Protein AF-A0A9D1VTA1-F1 (afdb_monomer_lite)

Organism: NCBI:txid2838509

Secondary structure (DSSP, 8-state):
-HHHHHHHHHTT-SS-------SEETTEEPPPPHHHHHHHHH-B-TTSSBPP---HHHHHTHHHH-HHHHHHHHHHHHTSHHHHHHHHHHHHHHHHTTSS-SGGGHHHHHHHHHTT--HHHHHS------SB-TTHHHHHHTT--EE-HHHHHHHHH-HHHHIIIIIS-----------HHHHHHHHHHHHHHHHTTGGG--SHHHHHHHHHHHHHHHHTSTTTGGGGSSHHHHHHHHHHHHHHHHHHHHHHHHHHTSS-EEEEEEEEESSTT-SBPPEEEE-SSSEEEE-EEEEEEEEETTEEEEEEEESS-----HHHHHTTSS-HHHHHHHHHHTTSEEEEEEEEE-S----TT-SS-TT-BEEEE-S-HHHHHHH-TTPPTTPBPSSBS-BSS---TT---HHHHHHHHHHHHHHHHHHHHHHHTTB----PBTTTTTT-TTHHHH---GGG-PBPPPP--HHHHHHHHHHHHT--

Radius of gyration: 27.79 Å; chains: 1; bounding box: 62×68×80 Å

Structure (mmCIF, N/CA/C/O backbone):
data_AF-A0A9D1VTA1-F1
#
_entry.id   AF-A0A9D1VTA1-F1
#
loop_
_atom_site.group_PDB
_atom_site.id
_atom_site.type_symbol
_atom_site.label_atom_id
_atom_site.label_alt_id
_atom_site.label_comp_id
_atom_site.label_asym_id
_atom_site.label_entity_id
_atom_site.label_seq_id
_atom_site.pdbx_PDB_ins_code
_atom_site.Cartn_x
_atom_site.Cartn_y
_atom_site.Cartn_z
_atom_site.occupancy
_atom_site.B_iso_or_equiv
_atom_site.auth_seq_id
_atom_site.auth_comp_id
_atom_site.auth_asym_id
_atom_site.auth_atom_id
_atom_site.pdbx_PDB_model_num
ATOM 1 N N . ARG A 1 1 ? 12.715 4.331 -49.312 1.00 48.12 1 ARG A N 1
ATOM 2 C CA . ARG A 1 1 ? 12.210 5.713 -49.513 1.00 48.12 1 ARG A CA 1
ATOM 3 C C . ARG A 1 1 ? 12.602 6.682 -48.393 1.00 48.12 1 ARG A C 1
ATOM 5 O O . ARG A 1 1 ? 13.567 7.393 -48.596 1.00 48.12 1 ARG A O 1
ATOM 12 N N . ALA A 1 2 ? 11.968 6.719 -47.209 1.00 47.22 2 ALA A N 1
ATOM 13 C CA . ALA A 1 2 ? 12.341 7.707 -46.169 1.00 47.22 2 ALA A CA 1
ATOM 14 C C . ALA A 1 2 ? 13.809 7.592 -45.694 1.00 47.22 2 ALA A C 1
ATOM 16 O O . ALA A 1 2 ? 14.496 8.600 -45.571 1.00 47.22 2 ALA A O 1
ATOM 17 N N . ARG A 1 3 ? 14.312 6.361 -45.508 1.00 50.41 3 ARG A N 1
ATOM 18 C CA . ARG A 1 3 ? 15.723 6.105 -45.156 1.00 50.41 3 ARG A CA 1
ATOM 19 C C . ARG A 1 3 ? 16.707 6.530 -46.261 1.00 50.41 3 ARG A C 1
ATOM 21 O O . ARG A 1 3 ? 17.751 7.082 -45.947 1.00 50.41 3 ARG A O 1
ATOM 28 N N . GLU A 1 4 ? 16.358 6.332 -47.534 1.00 56.09 4 GLU A N 1
ATOM 29 C CA . GLU A 1 4 ? 17.178 6.768 -48.684 1.00 56.09 4 GLU A CA 1
ATOM 30 C C . GLU A 1 4 ? 17.206 8.289 -48.825 1.00 56.09 4 GLU A C 1
ATOM 32 O O . GLU A 1 4 ? 18.274 8.854 -49.016 1.00 56.09 4 GLU A O 1
ATOM 37 N N . ASN A 1 5 ? 16.061 8.963 -48.673 1.00 59.50 5 ASN A N 1
ATOM 38 C CA . ASN A 1 5 ? 15.994 10.427 -48.723 1.00 59.50 5 ASN A CA 1
ATOM 39 C C . ASN A 1 5 ? 16.836 11.065 -47.613 1.00 59.50 5 ASN A C 1
ATOM 41 O O . ASN A 1 5 ? 17.515 12.058 -47.849 1.00 59.50 5 ASN A O 1
ATOM 45 N N . VAL A 1 6 ? 16.813 10.476 -46.412 1.00 66.94 6 VAL A N 1
ATOM 46 C CA . VAL A 1 6 ? 17.681 10.905 -45.312 1.00 66.94 6 VAL A CA 1
ATOM 47 C C . VAL A 1 6 ? 19.144 10.630 -45.648 1.00 66.94 6 VAL A C 1
ATOM 49 O O . VAL A 1 6 ? 19.949 11.540 -45.520 1.00 66.94 6 VAL A O 1
ATOM 52 N N . GLY A 1 7 ? 19.492 9.441 -46.150 1.00 65.88 7 GLY A N 1
ATOM 53 C CA . GLY A 1 7 ? 20.857 9.138 -46.595 1.00 65.88 7 GLY A CA 1
ATOM 54 C C . GLY A 1 7 ? 21.390 10.141 -47.625 1.00 65.88 7 GLY A C 1
ATOM 55 O O . GLY A 1 7 ? 22.484 10.666 -47.456 1.00 65.88 7 GLY A O 1
ATOM 56 N N . LEU A 1 8 ? 20.585 10.486 -48.634 1.00 69.62 8 LEU A N 1
ATOM 57 C CA . LEU A 1 8 ? 20.933 11.496 -49.638 1.00 69.62 8 LEU A CA 1
ATOM 58 C C . LEU A 1 8 ? 21.119 12.888 -49.021 1.00 69.62 8 LEU A C 1
ATOM 60 O O . LEU A 1 8 ? 22.111 13.545 -49.320 1.00 69.62 8 LEU A O 1
ATOM 64 N N . ALA A 1 9 ? 20.222 13.307 -48.122 1.00 70.56 9 ALA A N 1
ATOM 65 C CA . ALA A 1 9 ? 20.326 14.592 -47.429 1.00 70.56 9 ALA A CA 1
ATOM 66 C C . ALA A 1 9 ? 21.578 14.687 -46.534 1.00 70.56 9 ALA A C 1
ATOM 68 O O . ALA A 1 9 ? 22.198 15.746 -46.439 1.00 70.56 9 ALA A O 1
ATOM 69 N N . LEU A 1 10 ? 21.977 13.579 -45.900 1.00 73.50 10 LEU A N 1
ATOM 70 C CA . LEU A 1 10 ? 23.199 13.496 -45.091 1.00 73.50 10 LEU A CA 1
ATOM 71 C C . LEU A 1 10 ? 24.473 13.552 -45.936 1.00 73.50 10 LEU A C 1
ATOM 73 O O . LEU A 1 10 ? 25.507 13.978 -45.438 1.00 73.50 10 LEU A O 1
ATOM 77 N N . CYS A 1 11 ? 24.411 13.142 -47.200 1.00 77.00 11 CYS A N 1
ATOM 78 C CA . CYS A 1 11 ? 25.542 13.226 -48.120 1.00 77.00 11 CYS A CA 1
ATOM 79 C C . CYS A 1 11 ? 25.611 14.562 -48.878 1.00 77.00 11 CYS A C 1
ATOM 81 O O . CYS A 1 11 ? 26.572 14.776 -49.613 1.00 77.00 11 CYS A O 1
ATOM 83 N N . SER A 1 12 ? 24.615 15.445 -48.734 1.00 78.75 12 SER A N 1
ATOM 84 C CA . SER A 1 12 ? 24.477 16.650 -49.564 1.00 78.75 12 SER A CA 1
ATOM 85 C C . SER A 1 12 ? 24.535 17.982 -48.809 1.00 78.75 12 SER A C 1
ATOM 87 O O . SER A 1 12 ? 24.473 19.029 -49.451 1.00 78.75 12 SER A O 1
ATOM 89 N N . PHE A 1 13 ? 24.596 17.993 -47.474 1.00 80.81 13 PHE A N 1
ATOM 90 C CA . PHE A 1 13 ? 24.695 19.250 -46.722 1.00 80.81 13 PHE A CA 1
ATOM 91 C C . PHE A 1 13 ? 26.126 19.815 -46.785 1.00 80.81 13 PHE A C 1
ATOM 93 O O . PHE A 1 13 ? 27.094 19.077 -46.633 1.00 80.81 13 PHE A O 1
ATOM 100 N N . SER A 1 14 ? 26.266 21.127 -47.001 1.00 77.50 14 SER A N 1
ATOM 101 C CA . SER A 1 14 ? 27.569 21.800 -47.155 1.00 77.50 14 SER A CA 1
ATOM 102 C C . SER A 1 14 ? 27.961 22.679 -45.963 1.00 77.50 14 SER A C 1
ATOM 104 O O . SER A 1 14 ? 29.141 22.773 -45.642 1.00 77.50 14 SER A O 1
ATOM 106 N N . GLU A 1 15 ? 26.990 23.307 -45.291 1.00 81.81 15 GLU A N 1
ATOM 107 C CA . GLU A 1 15 ? 27.257 24.260 -44.200 1.00 81.81 15 GLU A CA 1
ATOM 108 C C . GLU A 1 15 ? 26.695 23.816 -42.846 1.00 81.81 15 GLU A C 1
ATOM 110 O O . GLU A 1 15 ? 27.399 23.848 -41.836 1.00 81.81 15 GLU A O 1
ATOM 115 N N . ARG A 1 16 ? 25.411 23.434 -42.788 1.00 80.94 16 ARG A N 1
ATOM 116 C CA . ARG A 1 16 ? 24.721 23.068 -41.541 1.00 80.94 16 ARG A CA 1
ATOM 117 C C . ARG A 1 16 ? 23.681 21.980 -41.781 1.00 80.94 16 ARG A C 1
ATOM 119 O O . ARG A 1 16 ? 22.951 22.028 -42.767 1.00 80.94 16 ARG A O 1
ATOM 126 N N . LEU A 1 17 ? 23.570 21.052 -40.832 1.00 77.31 17 LEU A N 1
ATOM 127 C CA . LEU A 1 17 ? 22.531 20.024 -40.789 1.00 77.31 17 LEU A CA 1
ATOM 128 C C . LEU A 1 17 ? 21.628 20.258 -39.573 1.00 77.31 17 LEU A C 1
ATOM 130 O O . LEU A 1 17 ? 22.100 20.260 -38.436 1.00 77.31 17 LEU A O 1
ATOM 134 N N . TYR A 1 18 ? 20.326 20.416 -39.810 1.00 80.94 18 TYR A N 1
ATOM 135 C CA . TYR A 1 18 ? 19.316 20.518 -38.759 1.00 80.94 18 TYR A CA 1
ATOM 136 C C . TYR A 1 18 ? 18.417 19.286 -38.794 1.00 80.94 18 TYR A C 1
ATOM 138 O O . TYR A 1 18 ? 17.801 18.987 -39.814 1.00 80.94 18 TYR A O 1
ATOM 146 N N . LEU A 1 19 ? 18.328 18.584 -37.666 1.00 76.94 19 LEU A N 1
ATOM 147 C CA . LEU A 1 19 ? 17.420 17.456 -37.485 1.00 76.94 19 LEU A CA 1
ATOM 148 C C . LEU A 1 19 ? 16.309 17.890 -36.538 1.00 76.94 19 LEU A C 1
ATOM 150 O O . LEU A 1 19 ? 16.564 18.184 -35.370 1.00 76.94 19 LEU A O 1
ATOM 154 N N . SER A 1 20 ? 15.081 17.921 -37.037 1.00 79.69 20 SER A N 1
ATOM 155 C CA . SER A 1 20 ? 13.898 18.204 -36.235 1.00 79.69 20 SER A CA 1
ATOM 156 C C . SER A 1 20 ? 12.878 17.087 -36.392 1.00 79.69 20 SER A C 1
ATOM 158 O O . SER A 1 20 ? 12.821 16.386 -37.402 1.00 79.69 20 SER A O 1
ATOM 160 N N . TYR A 1 21 ? 12.078 16.901 -35.352 1.00 75.44 21 TYR A N 1
ATOM 161 C CA . TYR A 1 21 ? 10.896 16.059 -35.382 1.00 75.44 21 TYR A CA 1
ATOM 162 C C . TYR A 1 21 ? 9.823 16.745 -34.533 1.00 75.44 21 TYR A C 1
ATOM 164 O O . TYR A 1 21 ? 10.167 17.409 -33.547 1.00 75.44 21 TYR A O 1
ATOM 172 N N . PRO A 1 22 ? 8.539 16.648 -34.912 1.00 71.06 22 PRO A N 1
ATOM 173 C CA . PRO A 1 22 ? 7.471 17.193 -34.090 1.00 71.06 22 PRO A CA 1
ATOM 174 C C . PRO A 1 22 ? 7.481 16.484 -32.735 1.00 71.06 22 PRO A C 1
ATOM 176 O O . PRO A 1 22 ? 7.663 15.273 -32.678 1.00 71.06 22 PRO A O 1
ATOM 179 N N . GLN A 1 23 ? 7.290 17.226 -31.645 1.00 66.94 23 GLN A N 1
ATOM 180 C CA . GLN A 1 23 ? 7.028 16.613 -30.338 1.00 66.94 23 GLN A CA 1
ATOM 181 C C . GLN A 1 23 ? 5.567 16.177 -30.218 1.00 66.94 23 GLN A C 1
ATOM 183 O O . GLN A 1 23 ? 5.284 15.218 -29.511 1.00 66.94 23 GLN A O 1
ATOM 188 N N . ALA A 1 24 ? 4.661 16.836 -30.948 1.00 62.31 24 ALA A N 1
ATOM 189 C CA . ALA A 1 24 ? 3.264 16.453 -31.057 1.00 62.31 24 ALA A CA 1
ATOM 190 C C . ALA A 1 24 ? 2.683 16.779 -32.443 1.00 62.31 24 ALA A C 1
ATOM 192 O O . ALA A 1 24 ? 3.124 17.731 -33.088 1.00 62.31 24 ALA A O 1
ATOM 193 N N . ALA A 1 25 ? 1.691 16.006 -32.881 1.00 68.38 25 ALA A N 1
ATOM 194 C CA . ALA A 1 25 ? 0.882 16.248 -34.072 1.00 68.38 25 ALA A CA 1
ATOM 195 C C . ALA A 1 25 ? -0.587 15.936 -33.748 1.00 68.38 25 ALA A C 1
ATOM 197 O O . ALA A 1 25 ? -0.886 14.883 -33.192 1.00 68.38 25 ALA A O 1
ATOM 198 N N . GLY A 1 26 ? -1.506 16.868 -34.027 1.00 62.12 26 GLY A N 1
ATOM 199 C CA . GLY A 1 26 ? -2.933 16.686 -33.715 1.00 62.12 26 GLY A CA 1
ATOM 200 C C . GLY A 1 26 ? -3.243 16.508 -32.219 1.00 62.12 26 GLY A C 1
ATOM 201 O O . GLY A 1 26 ? -4.248 15.901 -31.867 1.00 62.12 26 GLY A O 1
ATOM 202 N N . GLY A 1 27 ? -2.371 16.996 -31.328 1.00 55.03 27 GLY A N 1
ATOM 203 C CA . GLY A 1 27 ? -2.493 16.814 -29.873 1.00 55.03 27 GLY A CA 1
ATOM 204 C C . GLY A 1 27 ? -1.941 15.486 -29.331 1.00 55.03 27 GLY A C 1
ATOM 205 O O . GLY A 1 27 ? -1.927 15.283 -28.110 1.00 55.03 27 GLY A O 1
ATOM 206 N N . GLU A 1 28 ? -1.442 14.597 -30.190 1.00 48.19 28 GLU A N 1
ATOM 207 C CA . GLU A 1 28 ? -0.749 13.360 -29.808 1.00 48.19 28 GLU A CA 1
ATOM 208 C C . GLU A 1 28 ? 0.762 13.559 -29.829 1.00 48.19 28 GLU A C 1
ATOM 210 O O . GLU A 1 28 ? 1.271 14.268 -30.690 1.00 48.19 28 GLU A O 1
ATOM 215 N N . GLU A 1 29 ? 1.492 12.955 -28.889 1.00 58.47 29 GLU A N 1
ATOM 216 C CA . GLU A 1 29 ? 2.954 13.025 -28.905 1.00 58.47 29 GLU A CA 1
ATOM 217 C C . GLU A 1 29 ? 3.543 12.123 -29.988 1.00 58.47 29 GLU A C 1
ATOM 219 O O . GLU A 1 29 ? 3.135 10.976 -30.168 1.00 58.47 29 GLU A O 1
ATOM 224 N N . CYS A 1 30 ? 4.548 12.630 -30.691 1.00 63.25 30 CYS A N 1
ATOM 225 C CA . CYS A 1 30 ? 5.199 11.903 -31.768 1.00 63.25 30 CYS A CA 1
ATOM 226 C C . CYS A 1 30 ? 6.454 11.194 -31.251 1.00 63.25 30 CYS A C 1
ATOM 228 O O . CYS A 1 30 ? 7.322 11.799 -30.617 1.00 63.25 30 CYS A O 1
ATOM 230 N N . LYS A 1 31 ? 6.602 9.907 -31.585 1.00 57.81 31 LYS A N 1
ATOM 231 C CA . LYS A 1 31 ? 7.840 9.171 -31.303 1.00 57.81 31 LYS A CA 1
ATOM 232 C C . LYS A 1 31 ? 8.982 9.700 -32.169 1.00 57.81 31 LYS A C 1
ATOM 234 O O . LYS A 1 31 ? 8.833 9.894 -33.377 1.00 57.81 31 LYS A O 1
ATOM 239 N N . ARG A 1 32 ? 10.153 9.876 -31.550 1.00 71.25 32 ARG A N 1
ATOM 240 C CA . ARG A 1 32 ? 11.391 10.172 -32.274 1.00 71.25 32 ARG A CA 1
ATOM 241 C C . ARG A 1 32 ? 11.725 8.992 -33.185 1.00 71.25 32 ARG A C 1
ATOM 243 O O . ARG A 1 32 ? 11.806 7.858 -32.725 1.00 71.25 32 ARG A O 1
ATOM 250 N N . SER A 1 33 ? 11.931 9.272 -34.467 1.00 73.19 33 SER A N 1
ATOM 251 C CA . SER A 1 33 ? 12.371 8.261 -35.430 1.00 73.19 33 SER A CA 1
ATOM 252 C C . SER A 1 33 ? 13.773 7.754 -35.085 1.00 73.19 33 SER A C 1
ATOM 254 O O . SER A 1 33 ? 14.658 8.558 -34.787 1.00 73.19 33 SER A O 1
ATOM 256 N N . GLU A 1 34 ? 14.000 6.445 -35.220 1.00 71.44 34 GLU A N 1
ATOM 257 C CA . GLU A 1 34 ? 15.322 5.802 -35.096 1.00 71.44 34 GLU A CA 1
ATOM 258 C C . GLU A 1 34 ? 16.376 6.435 -36.017 1.00 71.44 34 GLU A C 1
ATOM 260 O O . GLU A 1 34 ? 17.572 6.398 -35.735 1.00 71.44 34 GLU A O 1
ATOM 265 N N . LEU A 1 35 ? 15.934 7.074 -37.107 1.00 71.69 35 LEU A N 1
ATOM 266 C CA . LEU A 1 35 ? 16.798 7.829 -38.012 1.00 71.69 35 LEU A CA 1
ATOM 267 C C . LEU A 1 35 ? 17.560 8.947 -37.297 1.00 71.69 35 LEU A C 1
ATOM 269 O O . LEU A 1 35 ? 18.716 9.190 -37.622 1.00 71.69 35 LEU A O 1
ATOM 273 N N . VAL A 1 36 ? 16.951 9.608 -36.310 1.00 75.69 36 VAL A N 1
ATOM 274 C CA . VAL A 1 36 ? 17.627 10.670 -35.551 1.00 75.69 36 VAL A CA 1
ATOM 275 C C . VAL A 1 36 ? 18.786 10.092 -34.743 1.00 75.69 36 VAL A C 1
ATOM 277 O O . VAL A 1 36 ? 19.850 10.701 -34.676 1.00 75.69 36 VAL A O 1
ATOM 280 N N . ASP A 1 37 ? 18.606 8.907 -34.164 1.00 75.31 37 ASP A N 1
ATOM 281 C CA . ASP A 1 37 ? 19.639 8.254 -33.361 1.00 75.31 37 ASP A CA 1
ATOM 282 C C . ASP A 1 37 ? 20.776 7.713 -34.234 1.00 75.31 37 ASP A C 1
ATOM 284 O O . ASP A 1 37 ? 21.943 7.899 -33.891 1.00 75.31 37 ASP A O 1
ATOM 288 N N . ALA A 1 38 ? 20.454 7.164 -35.410 1.00 74.75 38 ALA A N 1
ATOM 289 C CA . ALA A 1 38 ? 21.452 6.762 -36.398 1.00 74.75 38 ALA A CA 1
ATOM 290 C C . ALA A 1 38 ? 22.326 7.948 -36.843 1.00 74.75 38 ALA A C 1
ATOM 292 O O . ALA A 1 38 ? 23.550 7.850 -36.833 1.00 74.75 38 ALA A O 1
ATOM 293 N N . VAL A 1 39 ? 21.723 9.101 -37.156 1.00 76.88 39 VAL A N 1
ATOM 294 C CA . VAL A 1 39 ? 22.489 10.294 -37.555 1.00 76.88 39 VAL A CA 1
ATOM 295 C C . VAL A 1 39 ? 23.338 10.829 -36.405 1.00 76.88 39 VAL A C 1
ATOM 297 O O . VAL A 1 39 ? 24.494 11.186 -36.611 1.00 76.88 39 VAL A O 1
ATOM 300 N N . ARG A 1 40 ? 22.814 10.848 -35.175 1.00 77.69 40 ARG A N 1
ATOM 301 C CA . ARG A 1 40 ? 23.583 11.287 -33.998 1.00 77.69 40 ARG A CA 1
ATOM 302 C C . ARG A 1 40 ? 24.793 10.404 -33.703 1.00 77.69 40 ARG A C 1
ATOM 304 O O . ARG A 1 40 ? 25.743 10.904 -33.116 1.00 77.69 40 ARG A O 1
ATOM 311 N N . ALA A 1 41 ? 24.763 9.131 -34.093 1.00 80.00 41 ALA A N 1
ATOM 312 C CA . ALA A 1 41 ? 25.914 8.241 -33.980 1.00 80.00 41 ALA A CA 1
ATOM 313 C C . ALA A 1 41 ? 26.980 8.508 -35.061 1.00 80.00 41 ALA A C 1
ATOM 315 O O . ALA A 1 41 ? 28.157 8.251 -34.829 1.00 80.00 41 ALA A O 1
ATOM 316 N N . CYS A 1 42 ? 26.586 9.037 -36.224 1.00 80.81 42 CYS A N 1
ATOM 317 C CA . CYS A 1 42 ? 27.495 9.316 -37.339 1.00 80.81 42 CYS A CA 1
ATOM 318 C C . CYS A 1 42 ? 28.274 10.633 -37.203 1.00 80.81 42 CYS A C 1
ATOM 320 O O . CYS A 1 42 ? 29.293 10.795 -37.870 1.00 80.81 42 CYS A O 1
ATOM 322 N N . PHE A 1 43 ? 27.809 11.577 -36.380 1.00 81.50 43 PHE A N 1
ATOM 323 C CA . PHE A 1 43 ? 28.397 12.915 -36.280 1.00 81.50 43 PHE A CA 1
ATOM 324 C C . PHE A 1 43 ? 28.684 13.308 -34.830 1.00 81.50 43 PHE A C 1
ATOM 326 O O . PHE A 1 43 ? 27.880 13.072 -33.929 1.00 81.50 43 PHE A O 1
ATOM 333 N N . THR A 1 44 ? 29.803 13.996 -34.619 1.00 82.19 44 THR A N 1
ATOM 334 C CA . THR A 1 44 ? 30.192 14.582 -33.330 1.00 82.19 44 THR A CA 1
ATOM 335 C C . THR A 1 44 ? 30.252 16.100 -33.421 1.00 82.19 44 THR A C 1
ATOM 337 O O . THR A 1 44 ? 30.459 16.672 -34.492 1.00 82.19 44 THR A O 1
ATOM 340 N N . ALA A 1 45 ? 30.080 16.775 -32.287 1.00 80.81 45 ALA A N 1
ATOM 341 C CA . ALA A 1 45 ? 30.308 18.209 -32.198 1.00 80.81 45 ALA A CA 1
ATOM 342 C C . ALA A 1 45 ? 31.793 18.538 -32.473 1.00 80.81 45 ALA A C 1
ATOM 344 O O . ALA A 1 45 ? 32.653 17.681 -32.256 1.00 80.81 45 ALA A O 1
ATOM 345 N N . PRO A 1 46 ? 32.131 19.783 -32.863 1.00 79.50 46 PRO A N 1
ATOM 346 C CA . PRO A 1 46 ? 33.523 20.207 -33.070 1.00 79.50 46 PRO A CA 1
ATOM 347 C C . PRO A 1 46 ? 34.436 20.000 -31.851 1.00 79.50 46 PRO A C 1
ATOM 349 O O . PRO A 1 46 ? 35.645 19.876 -31.994 1.00 79.50 46 PRO A O 1
ATOM 352 N N . SER A 1 47 ? 33.858 19.931 -30.649 1.00 84.06 47 SER A N 1
ATOM 353 C CA . SER A 1 47 ? 34.554 19.621 -29.396 1.00 84.06 47 SER A CA 1
ATOM 354 C C . SER A 1 47 ? 34.835 18.125 -29.176 1.00 84.06 47 SER A C 1
ATOM 356 O O . SER A 1 47 ? 35.327 17.757 -28.113 1.00 84.06 47 SER A O 1
ATOM 358 N N . GLY A 1 48 ? 34.475 17.250 -30.121 1.00 82.69 48 GLY A N 1
ATOM 359 C CA . GLY A 1 48 ? 34.568 15.789 -29.995 1.00 82.69 48 GLY A CA 1
ATOM 360 C C . GLY A 1 48 ? 33.446 15.144 -29.169 1.00 82.69 48 GLY A C 1
ATOM 361 O O . GLY A 1 48 ? 33.410 13.926 -29.024 1.00 82.69 48 GLY A O 1
ATOM 362 N N . GLY A 1 49 ? 32.518 15.941 -28.627 1.00 81.38 49 GLY A N 1
ATOM 363 C CA . GLY A 1 49 ? 31.374 15.462 -27.848 1.00 81.38 49 GLY A CA 1
ATOM 364 C C . GLY A 1 49 ? 30.150 15.090 -28.692 1.00 81.38 49 GLY A C 1
ATOM 365 O O . GLY A 1 49 ? 30.132 15.227 -29.916 1.00 81.38 49 GLY A O 1
ATOM 366 N N . ALA A 1 50 ? 29.080 14.657 -28.021 1.00 81.81 50 ALA A N 1
ATOM 367 C CA . ALA A 1 50 ? 27.791 14.402 -28.665 1.00 81.81 50 ALA A CA 1
ATOM 368 C C . ALA A 1 50 ? 27.193 15.683 -29.278 1.00 81.81 50 ALA A C 1
ATOM 370 O O . ALA A 1 50 ? 27.392 16.783 -28.757 1.00 81.81 50 ALA A O 1
ATOM 371 N N . LEU A 1 51 ? 26.411 15.537 -30.355 1.00 80.81 51 LEU A N 1
ATOM 372 C CA . LEU A 1 51 ? 25.699 16.667 -30.957 1.00 80.81 51 LEU A CA 1
ATOM 373 C C . LEU A 1 51 ? 24.781 17.366 -29.935 1.00 80.81 51 LEU A C 1
ATOM 375 O O . LEU A 1 51 ? 24.073 16.676 -29.185 1.00 80.81 51 LEU A O 1
ATOM 379 N N . PRO A 1 52 ? 24.739 18.712 -29.929 1.00 79.88 52 PRO A N 1
ATOM 380 C CA . PRO A 1 52 ? 23.866 19.465 -29.042 1.00 79.88 52 PRO A CA 1
ATOM 381 C C . PRO A 1 52 ? 22.398 19.160 -29.347 1.00 79.88 52 PRO A C 1
ATOM 383 O O . PRO A 1 52 ? 21.955 19.206 -30.494 1.00 79.88 52 PRO A O 1
ATOM 386 N N . VAL A 1 53 ? 21.633 18.865 -28.295 1.00 79.31 53 VAL A N 1
ATOM 387 C CA . VAL A 1 53 ? 20.190 18.629 -28.386 1.00 79.31 53 VAL A CA 1
ATOM 388 C C . VAL A 1 53 ? 19.456 19.846 -27.842 1.00 79.31 53 VAL A C 1
ATOM 390 O O . VAL A 1 53 ? 19.599 20.222 -26.675 1.00 79.31 53 VAL A O 1
ATOM 393 N N . PHE A 1 54 ? 18.636 20.451 -28.694 1.00 79.06 54 PHE A N 1
ATOM 394 C CA . PHE A 1 54 ? 17.762 21.553 -28.318 1.00 79.06 54 PHE A CA 1
ATOM 395 C C . PHE A 1 54 ? 16.378 20.993 -27.999 1.00 79.06 54 PHE A C 1
ATOM 397 O O . PHE A 1 54 ? 15.632 20.600 -28.890 1.00 79.06 54 PHE A O 1
ATOM 404 N N . GLY A 1 55 ? 16.069 20.901 -26.707 1.00 77.38 55 GLY A N 1
ATOM 405 C CA . GLY A 1 55 ? 14.757 20.491 -26.214 1.00 77.38 55 GLY A CA 1
ATOM 406 C C . GLY A 1 55 ? 14.033 21.646 -25.532 1.00 77.38 55 GLY A C 1
ATOM 407 O O . GLY A 1 55 ? 14.559 22.754 -25.437 1.00 77.38 55 GLY A O 1
ATOM 408 N N . ARG A 1 56 ? 12.852 21.364 -24.980 1.00 74.38 56 ARG A N 1
ATOM 409 C CA . ARG A 1 56 ? 12.040 22.326 -24.219 1.00 74.38 56 ARG A CA 1
ATOM 410 C C . ARG A 1 56 ? 12.856 23.121 -23.191 1.00 74.38 56 ARG A C 1
ATOM 412 O O . ARG A 1 56 ? 12.848 24.344 -23.228 1.00 74.38 56 ARG A O 1
ATOM 419 N N . ALA A 1 57 ? 13.640 22.436 -22.356 1.00 76.50 57 ALA A N 1
ATOM 420 C CA . ALA A 1 57 ? 14.495 23.079 -21.355 1.00 76.50 57 ALA A CA 1
ATOM 421 C C . ALA A 1 57 ? 15.561 24.007 -21.971 1.00 76.50 57 ALA A C 1
ATOM 423 O O . ALA A 1 57 ? 15.947 25.002 -21.363 1.00 76.50 57 ALA A O 1
ATOM 424 N N . SER A 1 58 ? 16.042 23.703 -23.181 1.00 81.56 58 SER A N 1
ATOM 425 C CA . SER A 1 58 ? 16.995 24.558 -23.895 1.00 81.56 58 SER A CA 1
ATOM 426 C C . SER A 1 58 ? 16.345 25.870 -24.331 1.00 81.56 58 SER A C 1
ATOM 428 O O . SER A 1 58 ? 16.971 26.915 -24.185 1.00 81.56 58 SER A O 1
ATOM 430 N N . PHE A 1 59 ? 15.097 25.823 -24.809 1.00 81.38 59 PHE A N 1
ATOM 431 C CA . PHE A 1 59 ? 14.343 27.012 -25.214 1.00 81.38 59 PHE A CA 1
ATOM 432 C C . PHE A 1 59 ? 13.834 27.823 -24.023 1.00 81.38 59 PHE A C 1
ATOM 434 O O . PHE A 1 59 ? 13.845 29.044 -24.070 1.00 81.38 59 PHE A O 1
ATOM 441 N N . GLU A 1 60 ? 13.460 27.171 -22.924 1.00 77.00 60 GLU A N 1
ATOM 442 C CA . GLU A 1 60 ? 13.036 27.857 -21.697 1.00 77.00 60 GLU A CA 1
ATOM 443 C C . GLU A 1 60 ? 14.163 28.676 -21.061 1.00 77.00 60 GLU A C 1
ATOM 445 O O . GLU A 1 60 ? 13.911 29.745 -20.514 1.00 77.00 60 GLU A O 1
ATOM 450 N N . ARG A 1 61 ? 15.424 28.242 -21.194 1.00 81.88 61 ARG A N 1
ATOM 451 C CA . ARG A 1 61 ? 16.579 29.043 -20.755 1.00 81.88 61 ARG A CA 1
ATOM 452 C C . ARG A 1 61 ? 16.721 30.362 -21.518 1.00 81.88 61 ARG A C 1
ATOM 454 O O . ARG A 1 61 ? 17.262 31.311 -20.953 1.00 81.88 61 ARG A O 1
ATOM 461 N N . LEU A 1 62 ? 16.214 30.433 -22.754 1.00 83.12 62 LEU A N 1
ATOM 462 C CA . LEU A 1 62 ? 16.292 31.641 -23.579 1.00 83.12 62 LEU A CA 1
ATOM 463 C C . LEU A 1 62 ? 15.508 32.798 -22.979 1.00 83.12 62 LEU A C 1
ATOM 465 O O . LEU A 1 62 ? 15.856 33.937 -23.229 1.00 83.12 62 LEU A O 1
ATOM 469 N N . GLU A 1 63 ? 14.519 32.547 -22.130 1.00 80.56 63 GLU A N 1
ATOM 470 C CA . GLU A 1 63 ? 13.794 33.622 -21.452 1.00 80.56 63 GLU A CA 1
ATOM 471 C C . GLU A 1 63 ? 14.727 34.604 -20.730 1.00 80.56 63 GLU A C 1
ATOM 473 O O . GLU A 1 63 ? 14.505 35.811 -20.761 1.00 80.56 63 GLU A O 1
ATOM 478 N N . LYS A 1 64 ? 15.802 34.089 -20.120 1.00 80.75 64 LYS A N 1
ATOM 479 C CA . LYS A 1 64 ? 16.767 34.893 -19.361 1.00 80.75 64 LYS A CA 1
ATOM 480 C C . LYS A 1 64 ? 17.933 35.397 -20.208 1.00 80.75 64 LYS A C 1
ATOM 482 O O . LYS A 1 64 ? 18.589 36.354 -19.815 1.00 80.75 64 LYS A O 1
ATOM 487 N N . THR A 1 65 ? 18.230 34.732 -21.324 1.00 85.31 65 THR A N 1
ATOM 488 C CA . THR A 1 65 ? 19.444 34.993 -22.117 1.00 85.31 65 THR A CA 1
ATOM 489 C C . THR A 1 65 ? 19.169 35.635 -23.477 1.00 85.31 65 THR A C 1
ATOM 491 O O . THR A 1 65 ? 20.053 36.285 -24.019 1.00 85.31 65 THR A O 1
ATOM 494 N N . ASP A 1 66 ? 17.976 35.440 -24.041 1.00 86.38 66 ASP A N 1
ATOM 495 C CA . ASP A 1 66 ? 17.520 35.944 -25.343 1.00 86.38 66 ASP A CA 1
ATOM 496 C C . ASP A 1 66 ? 15.975 35.956 -25.412 1.00 86.38 66 ASP A C 1
ATOM 498 O O . ASP A 1 66 ? 15.322 35.036 -25.926 1.00 86.38 66 ASP A O 1
ATOM 502 N N . ALA A 1 67 ? 15.378 37.030 -24.891 1.00 80.94 67 ALA A N 1
ATOM 503 C CA . ALA A 1 67 ? 13.927 37.194 -24.827 1.00 80.94 67 ALA A CA 1
ATOM 504 C C . ALA A 1 67 ? 13.252 37.151 -26.214 1.00 80.94 67 ALA A C 1
ATOM 506 O O . ALA A 1 67 ? 12.134 36.649 -26.346 1.00 80.94 67 ALA A O 1
ATOM 507 N N . ALA A 1 68 ? 13.927 37.618 -27.270 1.00 83.75 68 ALA A N 1
ATOM 508 C CA . ALA A 1 68 ? 13.379 37.605 -28.625 1.00 83.75 68 ALA A CA 1
ATOM 509 C C . ALA A 1 68 ? 13.279 36.177 -29.185 1.00 83.75 68 ALA A C 1
ATOM 511 O O . ALA A 1 68 ? 12.290 35.826 -29.835 1.00 83.75 68 ALA A O 1
ATOM 512 N N . ALA A 1 69 ? 14.278 35.329 -28.926 1.00 83.50 69 ALA A N 1
ATOM 513 C CA . ALA A 1 69 ? 14.211 33.914 -29.281 1.00 83.50 69 ALA A CA 1
ATOM 514 C C . ALA A 1 69 ? 13.174 33.153 -28.445 1.00 83.50 69 ALA A C 1
ATOM 516 O O . ALA A 1 69 ? 12.473 32.290 -28.980 1.00 83.50 69 ALA A O 1
ATOM 517 N N . TYR A 1 70 ? 13.019 33.514 -27.171 1.00 84.25 70 TYR A N 1
ATOM 518 C CA . TYR A 1 70 ? 11.988 32.939 -26.312 1.00 84.25 70 TYR A CA 1
ATOM 519 C C . TYR A 1 70 ? 10.566 33.258 -26.802 1.00 84.25 70 TYR A C 1
ATOM 521 O O . TYR A 1 70 ? 9.732 32.358 -26.883 1.00 84.25 70 TYR A O 1
ATOM 529 N N . LEU A 1 71 ? 10.297 34.493 -27.241 1.00 81.00 71 LEU A N 1
ATOM 530 C CA . LEU A 1 71 ? 9.002 34.863 -27.831 1.00 81.00 71 LEU A CA 1
ATOM 531 C C . LEU A 1 71 ? 8.675 34.052 -29.094 1.00 81.00 71 LEU A C 1
ATOM 533 O O . LEU A 1 71 ? 7.533 33.628 -29.277 1.00 81.00 71 LEU A O 1
ATOM 537 N N . ARG A 1 72 ? 9.671 33.769 -29.946 1.00 84.06 72 ARG A N 1
ATOM 538 C CA . ARG A 1 72 ? 9.483 32.887 -31.114 1.00 84.06 72 ARG A CA 1
ATOM 539 C C . ARG A 1 72 ? 9.111 31.464 -30.698 1.00 84.06 72 ARG A C 1
ATOM 541 O O . ARG A 1 72 ? 8.229 30.866 -31.305 1.00 84.06 72 ARG A O 1
ATOM 548 N N . TYR A 1 73 ? 9.733 30.942 -29.643 1.00 84.62 73 TYR A N 1
ATOM 549 C CA . TYR A 1 73 ? 9.361 29.647 -29.074 1.00 84.62 73 TYR A CA 1
ATOM 550 C C . TYR A 1 73 ? 7.919 29.642 -28.532 1.00 84.62 73 TYR A C 1
ATOM 552 O O . TYR A 1 73 ? 7.164 28.714 -28.824 1.00 84.62 73 TYR A O 1
ATOM 560 N N . LEU A 1 74 ? 7.505 30.690 -27.811 1.00 82.50 74 LEU A N 1
ATOM 561 C CA . LEU A 1 74 ? 6.130 30.815 -27.316 1.00 82.50 74 LEU A CA 1
ATOM 562 C C . LEU A 1 74 ? 5.103 30.908 -28.452 1.00 82.50 74 LEU A C 1
ATOM 564 O O . LEU A 1 74 ? 4.045 30.299 -28.342 1.00 82.50 74 LEU A O 1
ATOM 568 N N . SER A 1 75 ? 5.418 31.591 -29.556 1.00 82.31 75 SER A N 1
ATOM 569 C CA . SER A 1 75 ? 4.574 31.624 -30.763 1.00 82.31 75 SER A CA 1
ATOM 570 C C . SER A 1 75 ? 4.357 30.225 -31.365 1.00 82.31 75 SER A C 1
ATOM 572 O O . SER A 1 75 ? 3.230 29.848 -31.700 1.00 82.31 75 SER A O 1
ATOM 574 N N . CYS A 1 76 ? 5.402 29.392 -31.405 1.00 81.62 76 CYS A N 1
ATOM 575 C CA . CYS A 1 76 ? 5.268 27.998 -31.836 1.00 81.62 76 CYS A CA 1
ATOM 576 C C . CYS A 1 76 ? 4.345 27.194 -30.907 1.00 81.62 76 CYS A C 1
ATOM 578 O O . CYS A 1 76 ? 3.507 26.436 -31.386 1.00 81.62 76 CYS A O 1
ATOM 580 N N . LEU A 1 77 ? 4.449 27.373 -29.584 1.00 79.94 77 LEU A N 1
ATOM 581 C CA . LEU A 1 77 ? 3.516 26.744 -28.639 1.00 79.94 77 LEU A CA 1
ATOM 582 C C . LEU A 1 77 ? 2.090 27.267 -28.819 1.00 79.94 77 LEU A C 1
ATOM 584 O O . LEU A 1 77 ? 1.142 26.490 -28.761 1.00 79.94 77 LEU A O 1
ATOM 588 N N . ALA A 1 78 ? 1.952 28.572 -29.059 1.00 82.50 78 ALA A N 1
ATOM 589 C CA . ALA A 1 78 ? 0.681 29.235 -29.296 1.00 82.50 78 ALA A CA 1
ATOM 590 C C . ALA A 1 78 ? -0.020 28.710 -30.547 1.00 82.50 78 ALA A C 1
ATOM 592 O O . ALA A 1 78 ? -1.232 28.839 -30.623 1.00 82.50 78 ALA A O 1
ATOM 593 N N . SER A 1 79 ? 0.686 28.085 -31.493 1.00 82.00 79 SER A N 1
ATOM 594 C CA . SER A 1 79 ? 0.090 27.540 -32.719 1.00 82.00 79 SER A CA 1
ATOM 595 C C . SER A 1 79 ? -0.891 26.390 -32.448 1.00 82.00 79 SER A C 1
ATOM 597 O O . SER A 1 79 ? -1.805 26.172 -33.233 1.00 82.00 79 SER A O 1
ATOM 599 N N . GLU A 1 80 ? -0.778 25.718 -31.298 1.00 77.00 80 GLU A N 1
ATOM 600 C CA . GLU A 1 80 ? -1.624 24.587 -30.908 1.00 77.00 80 GLU A CA 1
ATOM 601 C C . GLU A 1 80 ? -2.287 24.830 -29.544 1.00 77.00 80 GLU A C 1
ATOM 603 O O . GLU A 1 80 ? -1.648 25.288 -28.594 1.00 77.00 80 GLU A O 1
ATOM 608 N N . LYS A 1 81 ? -3.571 24.473 -29.406 1.00 78.12 81 LYS A N 1
ATOM 609 C CA . LYS A 1 81 ? -4.353 24.745 -28.184 1.00 78.12 81 LYS A CA 1
ATOM 610 C C . LYS A 1 81 ? -3.755 24.085 -26.939 1.00 78.12 81 LYS A C 1
ATOM 612 O O . LYS A 1 81 ? -3.534 24.745 -25.926 1.00 78.12 81 LYS A O 1
ATOM 617 N N . GLN A 1 82 ? -3.491 22.778 -26.986 1.00 75.44 82 GLN A N 1
ATOM 618 C CA . GLN A 1 82 ? -3.024 22.039 -25.805 1.00 75.44 82 GLN A CA 1
ATOM 619 C C . GLN A 1 82 ? -1.639 22.492 -25.301 1.00 75.44 82 GLN A C 1
ATOM 621 O O . GLN A 1 82 ? -1.513 22.740 -24.098 1.00 75.44 82 GLN A O 1
ATOM 626 N N . PRO A 1 83 ? -0.602 22.626 -26.152 1.00 76.50 83 PRO A N 1
ATOM 627 C CA . PRO A 1 83 ? 0.694 23.159 -25.734 1.00 76.50 83 PRO A CA 1
ATOM 628 C C . PRO A 1 83 ? 0.600 24.575 -25.161 1.00 76.50 83 PRO A C 1
ATOM 630 O O . PRO A 1 83 ? 1.205 24.840 -24.121 1.00 76.50 83 PRO A O 1
ATOM 633 N N . ALA A 1 84 ? -0.205 25.448 -25.778 1.00 82.50 84 ALA A N 1
ATOM 634 C CA . ALA A 1 84 ? -0.432 26.808 -25.299 1.00 82.50 84 ALA A CA 1
ATOM 635 C C . ALA A 1 84 ? -1.069 26.831 -23.900 1.00 82.50 84 ALA A C 1
ATOM 637 O O . ALA A 1 84 ? -0.547 27.486 -22.998 1.00 82.50 84 ALA A O 1
ATOM 638 N N . VAL A 1 85 ? -2.141 26.058 -23.688 1.00 81.19 85 VAL A N 1
ATOM 639 C CA . VAL A 1 85 ? -2.816 25.946 -22.382 1.00 81.19 85 VAL A CA 1
ATOM 640 C C . VAL A 1 85 ? -1.876 25.376 -21.317 1.00 81.19 85 VAL A C 1
ATOM 642 O O . VAL A 1 85 ? -1.787 25.921 -20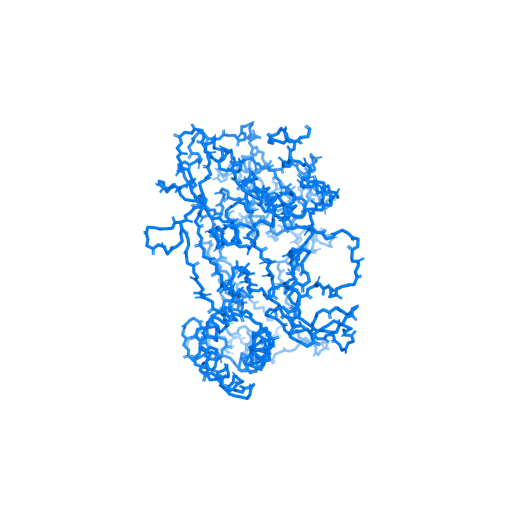.218 1.00 81.19 85 VAL A O 1
ATOM 645 N N . ARG A 1 86 ? -1.130 24.306 -21.625 1.00 77.06 86 ARG A N 1
ATOM 646 C CA . ARG A 1 86 ? -0.168 23.704 -20.682 1.00 77.06 86 ARG A CA 1
ATOM 647 C C . ARG A 1 86 ? 0.935 24.683 -20.287 1.00 77.06 86 ARG A C 1
ATOM 649 O O . ARG A 1 86 ? 1.305 24.743 -19.115 1.00 77.06 86 ARG A O 1
ATOM 656 N N . ALA A 1 87 ? 1.471 25.426 -21.254 1.00 79.81 87 ALA A N 1
ATOM 657 C CA . ALA A 1 87 ? 2.492 26.433 -21.001 1.00 79.81 87 ALA A CA 1
ATOM 658 C C . ALA A 1 87 ? 1.951 27.561 -20.115 1.00 79.81 87 ALA A C 1
ATOM 660 O O . ALA A 1 87 ? 2.595 27.896 -19.122 1.00 79.81 87 ALA A O 1
ATOM 661 N N . LEU A 1 88 ? 0.749 28.064 -20.421 1.00 85.06 88 LEU A N 1
ATOM 662 C CA . LEU A 1 88 ? 0.063 29.099 -19.649 1.00 85.06 88 LEU A CA 1
ATOM 663 C C . LEU A 1 88 ? -0.180 28.667 -18.191 1.00 85.06 88 LEU A C 1
ATOM 665 O O . LEU A 1 88 ? 0.192 29.390 -17.269 1.00 85.06 88 LEU A O 1
ATOM 669 N N . LEU A 1 89 ? -0.740 27.472 -17.967 1.00 79.44 89 LEU A N 1
ATOM 670 C CA . LEU A 1 89 ? -1.067 26.967 -16.625 1.00 79.44 89 LEU A CA 1
ATOM 671 C C . LEU A 1 89 ? 0.169 26.724 -15.754 1.00 79.44 89 LEU A C 1
ATOM 673 O O . LEU A 1 89 ? 0.205 27.160 -14.604 1.00 79.44 89 LEU A O 1
ATOM 677 N N . ARG A 1 90 ? 1.196 26.053 -16.295 1.00 76.44 90 ARG A N 1
ATOM 678 C CA . ARG A 1 90 ? 2.441 25.790 -15.555 1.00 76.44 90 ARG A CA 1
ATOM 679 C C . ARG A 1 90 ? 3.108 27.098 -15.127 1.00 76.44 90 ARG A C 1
ATOM 681 O O . ARG A 1 90 ? 3.614 27.207 -14.020 1.00 76.44 90 ARG A O 1
ATOM 688 N N . ARG A 1 91 ? 3.090 28.103 -15.999 1.00 76.38 91 ARG A N 1
ATOM 689 C CA . ARG A 1 91 ? 3.734 29.391 -15.733 1.00 76.38 91 ARG A CA 1
ATOM 690 C C . ARG A 1 91 ? 2.944 30.273 -14.786 1.00 76.38 91 ARG A C 1
ATOM 692 O O . ARG A 1 91 ? 3.550 30.948 -13.963 1.00 76.38 91 ARG A O 1
ATOM 699 N N . ALA A 1 92 ? 1.616 30.204 -14.829 1.00 77.19 92 ALA A N 1
ATOM 700 C CA . ALA A 1 92 ? 0.780 30.793 -13.791 1.00 77.19 92 ALA A CA 1
ATOM 701 C C . ALA A 1 92 ? 1.096 30.195 -12.409 1.00 77.19 92 ALA A C 1
ATOM 703 O O . ALA A 1 92 ? 1.175 30.927 -11.429 1.00 77.19 92 ALA A O 1
ATOM 704 N N . ASP A 1 93 ? 1.327 28.883 -12.327 1.00 72.81 93 ASP A N 1
ATOM 705 C CA . ASP A 1 93 ? 1.748 28.208 -11.094 1.00 72.81 93 ASP A CA 1
ATOM 706 C C . ASP A 1 93 ? 3.160 28.635 -10.632 1.00 72.81 93 ASP A C 1
ATOM 708 O O . ASP A 1 93 ? 3.331 29.011 -9.474 1.00 72.81 93 ASP A O 1
ATOM 712 N N . GLU A 1 94 ? 4.149 28.687 -11.532 1.00 71.50 94 GLU A N 1
ATOM 713 C CA . GLU A 1 94 ? 5.498 29.207 -11.236 1.00 71.50 94 GLU A CA 1
ATOM 714 C C . GLU A 1 94 ? 5.466 30.678 -10.768 1.00 71.50 94 GLU A C 1
ATOM 716 O O . GLU A 1 94 ? 6.128 31.028 -9.790 1.00 71.50 94 GLU A O 1
ATOM 721 N N . TYR A 1 95 ? 4.660 31.534 -11.410 1.00 77.19 95 TYR A N 1
ATOM 722 C CA . TYR A 1 95 ? 4.455 32.932 -11.010 1.00 77.19 95 TYR A CA 1
ATOM 723 C C . TYR A 1 95 ? 3.832 33.039 -9.613 1.00 77.19 95 TYR A C 1
ATOM 725 O O . TYR A 1 95 ? 4.345 33.769 -8.768 1.00 77.19 95 TYR A O 1
ATOM 733 N N . ARG A 1 96 ? 2.777 32.259 -9.319 1.00 71.69 96 ARG A N 1
ATOM 734 C CA . ARG A 1 96 ? 2.156 32.212 -7.979 1.00 71.69 96 ARG A CA 1
ATOM 735 C C . ARG A 1 96 ? 3.141 31.788 -6.886 1.00 71.69 96 ARG A C 1
ATOM 737 O O . ARG A 1 96 ? 2.999 32.214 -5.745 1.00 71.69 96 ARG A O 1
ATOM 744 N N . ARG A 1 97 ? 4.145 30.974 -7.227 1.00 72.31 97 ARG A N 1
ATOM 745 C CA . ARG A 1 97 ? 5.240 30.569 -6.328 1.00 72.31 97 ARG A CA 1
ATOM 746 C C . ARG A 1 97 ? 6.398 31.575 -6.268 1.00 72.31 97 ARG A C 1
ATOM 748 O O . ARG A 1 97 ? 7.387 31.305 -5.592 1.00 72.31 97 ARG A O 1
ATOM 755 N N . GLY A 1 98 ? 6.313 32.701 -6.980 1.00 73.81 98 GLY A N 1
ATOM 756 C CA . GLY A 1 98 ? 7.370 33.714 -7.056 1.00 73.81 98 GLY A CA 1
ATOM 757 C C . GLY A 1 98 ? 8.600 33.278 -7.860 1.00 73.81 98 GLY A C 1
ATOM 758 O O . GLY A 1 98 ? 9.682 33.825 -7.669 1.00 73.81 98 GLY A O 1
ATOM 759 N N . GLN A 1 99 ? 8.465 32.273 -8.730 1.00 70.06 99 GLN A N 1
ATOM 760 C CA . GLN A 1 99 ? 9.579 31.653 -9.461 1.00 70.06 99 GLN A CA 1
ATOM 761 C C . GLN A 1 99 ? 9.720 32.139 -10.915 1.00 70.06 99 GLN A C 1
ATOM 763 O O . GLN A 1 99 ? 10.717 31.819 -11.565 1.00 70.06 99 GLN A O 1
ATOM 768 N N . ALA A 1 100 ? 8.756 32.907 -11.432 1.00 67.50 100 ALA A N 1
ATOM 769 C CA . ALA A 1 100 ? 8.740 33.404 -12.810 1.00 67.50 100 ALA A CA 1
ATOM 770 C C . ALA A 1 100 ? 8.045 34.775 -12.926 1.00 67.50 100 ALA A C 1
ATOM 772 O O . ALA A 1 100 ? 7.300 35.159 -12.029 1.00 67.50 100 ALA A O 1
ATOM 773 N N . ASP A 1 101 ? 8.263 35.481 -14.044 1.00 71.62 101 ASP A N 1
ATOM 774 C CA . ASP A 1 101 ? 7.494 36.664 -14.474 1.00 71.62 101 ASP A CA 1
ATOM 775 C C . ASP A 1 101 ? 6.369 36.245 -15.445 1.00 71.62 101 ASP A C 1
ATOM 777 O O . ASP A 1 101 ? 6.492 35.271 -16.195 1.00 71.62 101 ASP A O 1
ATOM 781 N N . PHE A 1 102 ? 5.256 36.978 -15.434 1.00 71.56 102 PHE A N 1
ATOM 782 C CA . PHE A 1 102 ? 4.086 36.729 -16.269 1.00 71.56 102 PHE A CA 1
ATOM 783 C C . PHE A 1 102 ? 4.059 37.560 -17.567 1.00 71.56 102 PHE A C 1
ATOM 785 O O . PHE A 1 102 ? 3.287 37.236 -18.469 1.00 71.56 102 PHE A O 1
ATOM 792 N N . ALA A 1 103 ? 4.923 38.574 -17.725 1.00 72.19 103 ALA A N 1
ATOM 793 C CA . ALA A 1 103 ? 4.899 39.497 -18.870 1.00 72.19 103 ALA A CA 1
ATOM 794 C C . ALA A 1 103 ? 4.976 38.806 -20.251 1.00 72.19 103 ALA A C 1
ATOM 796 O O . ALA A 1 103 ? 4.233 39.155 -21.169 1.00 72.19 103 ALA A O 1
ATOM 797 N N . ALA A 1 104 ? 5.807 37.767 -20.398 1.00 62.81 104 ALA A N 1
ATOM 798 C CA . ALA A 1 104 ? 5.952 37.019 -21.655 1.00 62.81 104 ALA A CA 1
ATOM 799 C C . ALA A 1 104 ? 4.703 36.194 -22.049 1.00 62.81 104 ALA A C 1
ATOM 801 O O . ALA A 1 104 ? 4.603 35.717 -23.179 1.00 62.81 104 ALA A O 1
ATOM 802 N N . HIS A 1 105 ? 3.740 36.023 -21.137 1.00 68.94 105 HIS A N 1
ATOM 803 C CA . HIS A 1 105 ? 2.595 35.121 -21.297 1.00 68.94 105 HIS A CA 1
ATOM 804 C C . HIS A 1 105 ? 1.305 35.843 -21.697 1.00 68.94 105 HIS A C 1
ATOM 806 O O . HIS A 1 105 ? 0.341 35.177 -22.072 1.00 68.94 105 HIS A O 1
ATOM 812 N N . ALA A 1 106 ? 1.312 37.182 -21.733 1.00 76.12 106 ALA A N 1
ATOM 813 C CA . ALA A 1 106 ? 0.231 37.973 -22.321 1.00 76.12 106 ALA A CA 1
ATOM 814 C C . ALA A 1 106 ? -0.052 37.553 -23.775 1.00 76.12 106 ALA A C 1
ATOM 816 O O . ALA A 1 106 ? -1.205 37.504 -24.184 1.00 76.12 106 ALA A O 1
ATOM 817 N N . GLY A 1 107 ? 0.984 37.160 -24.527 1.00 79.31 107 GLY A N 1
ATOM 818 C CA . GLY A 1 107 ? 0.832 36.647 -25.891 1.00 79.31 107 GLY A CA 1
ATOM 819 C C . GLY A 1 107 ? 0.132 35.285 -25.966 1.00 79.31 107 GLY A C 1
ATOM 820 O O . GLY A 1 107 ? -0.708 35.081 -26.837 1.00 79.31 107 GLY A O 1
ATOM 821 N N . LEU A 1 108 ? 0.423 34.361 -25.040 1.00 83.06 108 LEU A N 1
ATOM 822 C CA . LEU A 1 108 ? -0.276 33.069 -24.971 1.00 83.06 108 LEU A CA 1
ATOM 823 C C . LEU A 1 108 ? -1.729 33.242 -24.530 1.00 83.06 108 LEU A C 1
ATOM 825 O O . LEU A 1 108 ? -2.615 32.603 -25.092 1.00 83.06 108 LEU A O 1
ATOM 829 N N . LEU A 1 109 ? -1.956 34.113 -23.545 1.00 84.94 109 LEU A N 1
ATOM 830 C CA . LEU A 1 109 ? -3.288 34.481 -23.084 1.00 84.94 109 LEU A CA 1
ATOM 831 C C . LEU A 1 109 ? -4.106 35.072 -24.237 1.00 84.94 109 LEU A C 1
ATOM 833 O O . LEU A 1 109 ? -5.163 34.543 -24.555 1.00 84.94 109 LEU A O 1
ATOM 837 N N . ALA A 1 110 ? -3.575 36.092 -24.918 1.00 84.25 110 ALA A N 1
ATOM 838 C CA . ALA A 1 110 ? -4.221 36.728 -26.062 1.00 84.25 110 ALA A CA 1
ATOM 839 C C . ALA A 1 110 ? -4.531 35.720 -27.179 1.00 84.25 110 ALA A C 1
ATOM 841 O O . ALA A 1 110 ? -5.675 35.632 -27.612 1.00 84.25 110 ALA A O 1
ATOM 842 N N . ALA A 1 111 ? -3.562 34.888 -27.573 1.00 84.81 111 ALA A N 1
ATOM 843 C CA . ALA A 1 111 ? -3.755 33.891 -28.629 1.00 84.81 111 ALA A CA 1
ATOM 844 C C . ALA A 1 111 ? -4.809 32.822 -28.278 1.00 84.81 111 ALA A C 1
ATOM 846 O O . ALA A 1 111 ? -5.486 32.292 -29.157 1.00 84.81 111 ALA A O 1
ATOM 847 N N . LEU A 1 112 ? -4.942 32.445 -27.004 1.00 86.94 112 LEU A N 1
ATOM 848 C CA . LEU A 1 112 ? -5.999 31.535 -26.550 1.00 86.94 112 LEU A CA 1
ATOM 849 C C . LEU A 1 112 ? -7.361 32.241 -26.499 1.00 86.94 112 LEU A C 1
ATOM 851 O O . LEU A 1 112 ? -8.361 31.674 -26.938 1.00 86.94 112 LEU A O 1
ATOM 855 N N . THR A 1 113 ? -7.405 33.484 -26.023 1.00 87.62 113 THR A N 1
ATOM 856 C CA . THR A 1 113 ? -8.630 34.291 -25.986 1.00 87.62 113 THR A CA 1
ATOM 857 C C . THR A 1 113 ? -9.178 34.554 -27.387 1.00 87.62 113 THR A C 1
ATOM 859 O O . THR A 1 113 ? -10.363 34.329 -27.617 1.00 87.62 113 THR A O 1
ATOM 862 N N . GLU A 1 114 ? -8.332 34.942 -28.345 1.00 87.44 114 GLU A N 1
ATOM 863 C CA . GLU A 1 114 ? -8.720 35.180 -29.745 1.00 87.44 114 GLU A CA 1
ATOM 864 C C . GLU A 1 114 ? -9.304 33.933 -30.422 1.00 87.44 114 GLU A C 1
ATOM 866 O O . GLU A 1 114 ? -10.189 34.041 -31.269 1.00 87.44 114 GLU A O 1
ATOM 871 N N . ARG A 1 115 ? -8.862 32.736 -30.018 1.00 85.31 115 ARG A N 1
ATOM 872 C CA . ARG A 1 115 ? -9.413 31.456 -30.495 1.00 85.31 115 ARG A CA 1
ATOM 873 C C . ARG A 1 115 ? -10.717 31.040 -29.812 1.00 85.31 115 ARG A C 1
ATOM 875 O O . ARG A 1 115 ? -11.301 30.032 -30.201 1.00 85.31 115 ARG A O 1
ATOM 882 N N . GLY A 1 116 ? -11.171 31.785 -28.805 1.00 84.50 116 GLY A N 1
ATOM 883 C CA . GLY A 1 116 ? -12.361 31.456 -28.022 1.00 84.50 116 GLY A CA 1
ATOM 884 C C . GLY A 1 116 ? -12.129 30.391 -26.944 1.00 84.50 116 GLY A C 1
ATOM 885 O O . GLY A 1 116 ? -13.092 29.811 -26.450 1.00 84.50 116 GLY A O 1
ATOM 886 N N . ASP A 1 117 ? -10.878 30.130 -26.547 1.00 81.00 117 ASP A N 1
ATOM 887 C CA . ASP A 1 117 ? -10.541 29.083 -25.569 1.00 81.00 117 ASP A CA 1
ATOM 888 C C . ASP A 1 117 ? -10.779 29.487 -24.099 1.00 81.00 117 ASP A C 1
ATOM 890 O O . ASP A 1 117 ? -10.537 28.679 -23.202 1.00 81.00 117 ASP A O 1
ATOM 894 N N . ALA A 1 118 ? -11.250 30.716 -23.850 1.00 81.62 118 ALA A N 1
ATOM 895 C CA . ALA A 1 118 ? -11.570 31.268 -22.527 1.00 81.62 118 ALA A CA 1
ATOM 896 C C . ALA A 1 118 ? -10.499 30.972 -21.446 1.00 81.62 118 ALA A C 1
ATOM 898 O O . ALA A 1 118 ? -10.814 30.417 -20.387 1.00 81.62 118 ALA A O 1
ATOM 899 N N . PRO A 1 119 ? -9.221 31.330 -21.684 1.00 79.44 119 PRO A N 1
ATOM 900 C CA . PRO A 1 119 ? -8.118 30.993 -20.782 1.00 79.44 119 PRO A CA 1
ATOM 901 C C . PRO A 1 119 ? -8.273 31.588 -19.375 1.00 79.44 119 PRO A C 1
ATOM 903 O O . PRO A 1 119 ? -7.739 31.026 -18.420 1.00 79.44 119 PRO A O 1
ATOM 906 N N . ASP A 1 120 ? -9.053 32.657 -19.217 1.00 75.31 120 ASP A N 1
ATOM 907 C CA . ASP A 1 120 ? -9.376 33.242 -17.913 1.00 75.31 120 ASP A CA 1
ATOM 908 C C . ASP A 1 120 ? -10.125 32.263 -17.004 1.00 75.31 120 ASP A C 1
ATOM 910 O O . ASP A 1 120 ? -9.853 32.209 -15.810 1.00 75.31 120 ASP A O 1
ATOM 914 N N . VAL A 1 121 ? -11.000 31.415 -17.554 1.00 72.50 121 VAL A N 1
ATOM 915 C CA . VAL A 1 121 ? -11.697 30.368 -16.784 1.00 72.50 121 VAL A CA 1
ATOM 916 C C . VAL A 1 121 ? -10.711 29.310 -16.280 1.00 72.50 121 VAL A C 1
ATOM 918 O O . VAL A 1 121 ? -10.914 28.718 -15.223 1.00 72.50 121 VAL A O 1
ATOM 921 N N . LEU A 1 122 ? -9.624 29.076 -17.019 1.00 69.62 122 LEU A N 1
ATOM 922 C CA . LEU A 1 122 ? -8.570 28.132 -16.644 1.00 69.62 122 LEU A CA 1
ATOM 923 C C . LEU A 1 122 ? -7.607 28.734 -15.611 1.00 69.62 122 LEU A C 1
ATOM 925 O O . LEU A 1 122 ? -7.141 28.032 -14.716 1.00 69.62 122 LEU A O 1
ATOM 929 N N . LEU A 1 123 ? -7.299 30.027 -15.734 1.00 71.50 123 LEU A N 1
ATOM 930 C CA . LEU A 1 123 ? -6.395 30.750 -14.836 1.00 71.50 123 LEU A CA 1
ATOM 931 C C . LEU A 1 123 ? -7.054 31.151 -13.516 1.00 71.50 123 LEU A C 1
ATOM 933 O O . LEU A 1 123 ? -6.411 31.096 -12.464 1.00 71.50 123 LEU A O 1
ATOM 937 N N . TYR A 1 124 ? -8.324 31.533 -13.594 1.00 69.00 124 TYR A N 1
ATOM 938 C CA . TYR A 1 124 ? -9.158 32.044 -12.516 1.00 69.00 124 TYR A CA 1
ATOM 939 C C . TYR A 1 124 ? -10.411 31.184 -12.386 1.00 69.00 124 TYR A C 1
ATOM 941 O O . TYR A 1 124 ? -11.530 31.698 -12.324 1.00 69.00 124 TYR A O 1
ATOM 949 N N . ALA A 1 125 ? -10.226 29.860 -12.358 1.00 60.41 125 ALA A N 1
ATOM 950 C CA . ALA A 1 125 ? -11.320 28.953 -12.058 1.00 60.41 125 ALA A CA 1
ATOM 951 C C . ALA A 1 125 ? -12.014 29.450 -10.778 1.00 60.41 125 ALA A C 1
ATOM 953 O O . ALA A 1 125 ? -11.322 29.695 -9.780 1.00 60.41 125 ALA A O 1
ATOM 954 N N . PRO A 1 126 ? -13.344 29.665 -10.800 1.00 56.53 126 PRO A N 1
ATOM 955 C CA . PRO A 1 126 ? -14.052 30.163 -9.633 1.00 56.53 126 PRO A CA 1
ATOM 956 C C . PRO A 1 126 ? -13.711 29.255 -8.458 1.00 56.53 126 PRO A C 1
ATOM 958 O O . PRO A 1 126 ? -13.753 28.027 -8.596 1.00 56.53 126 PRO A O 1
ATOM 961 N N . ARG A 1 127 ? -13.323 29.851 -7.319 1.00 56.47 127 ARG A N 1
ATOM 962 C CA . ARG A 1 127 ? -13.074 29.083 -6.096 1.00 56.47 127 ARG A CA 1
ATOM 963 C C . ARG A 1 127 ? -14.311 28.228 -5.867 1.00 56.47 127 ARG A C 1
ATOM 965 O O . ARG A 1 127 ? -15.392 28.768 -5.645 1.00 56.47 127 ARG A O 1
ATOM 972 N N . ARG A 1 128 ? -14.162 26.904 -5.962 1.00 58.00 128 ARG A N 1
ATOM 973 C CA . ARG A 1 128 ? -15.231 25.992 -5.567 1.00 58.00 128 ARG A CA 1
ATOM 974 C C . ARG A 1 128 ? -15.454 26.229 -4.081 1.00 58.00 128 ARG A C 1
ATOM 976 O O . ARG A 1 128 ? -14.589 25.914 -3.271 1.00 58.00 128 ARG A O 1
ATOM 983 N N . SER A 1 129 ? -16.572 26.868 -3.759 1.00 54.50 129 SER A N 1
ATOM 984 C CA . SER A 1 129 ? -16.936 27.225 -2.391 1.00 54.50 129 SER A CA 1
ATOM 985 C C . SER A 1 129 ? -17.403 26.017 -1.588 1.00 54.50 129 SER A C 1
ATOM 987 O O . SER A 1 129 ? -17.349 26.058 -0.364 1.00 54.50 129 SER A O 1
ATOM 989 N N . GLU A 1 130 ? -17.836 24.942 -2.252 1.00 70.94 130 GLU A N 1
ATOM 990 C CA . GLU A 1 130 ? -18.475 23.811 -1.586 1.00 70.94 130 GLU A CA 1
ATOM 991 C C . GLU A 1 130 ? -17.583 22.560 -1.620 1.00 70.94 130 GLU A C 1
ATOM 993 O O . GLU A 1 130 ? -17.361 21.980 -2.688 1.00 70.94 130 GLU A O 1
ATOM 998 N N . PRO A 1 131 ? -17.048 22.132 -0.458 1.00 80.12 131 PRO A N 1
ATOM 999 C CA . PRO A 1 131 ? -16.282 20.896 -0.353 1.00 80.12 131 PRO A CA 1
ATOM 1000 C C . PRO A 1 131 ? -17.151 19.647 -0.528 1.00 80.12 131 PRO A C 1
ATOM 1002 O O . PRO A 1 131 ? -16.601 18.586 -0.805 1.00 80.12 131 PRO A O 1
ATOM 1005 N N . PHE A 1 132 ? -18.474 19.765 -0.407 1.00 88.25 132 PHE A N 1
ATOM 1006 C CA . PHE A 1 132 ? -19.431 18.670 -0.536 1.00 88.25 132 PHE A CA 1
ATOM 1007 C C . PHE A 1 132 ? -20.238 18.826 -1.820 1.00 88.25 132 PHE A C 1
ATOM 1009 O O . PHE A 1 132 ? -20.834 19.870 -2.068 1.00 88.25 132 PHE A O 1
ATOM 1016 N N . VAL A 1 133 ? -20.252 17.783 -2.646 1.00 89.75 133 VAL A N 1
ATOM 1017 C CA . VAL A 1 133 ? -20.988 17.747 -3.909 1.00 89.75 133 VAL A CA 1
ATOM 1018 C C . VAL A 1 133 ? -22.007 16.608 -3.847 1.00 89.75 133 VAL A C 1
ATOM 1020 O O . VAL A 1 133 ? -21.587 15.451 -3.784 1.00 89.75 133 VAL A O 1
ATOM 1023 N N . PRO A 1 134 ? -23.325 16.882 -3.953 1.00 81.81 134 PRO A N 1
ATOM 1024 C CA . PRO A 1 134 ? -24.378 15.893 -3.687 1.00 81.81 134 PRO A CA 1
ATOM 1025 C C . PRO A 1 134 ? -24.246 14.562 -4.439 1.00 81.81 134 PRO A C 1
ATOM 1027 O O . PRO A 1 134 ? -24.604 13.514 -3.921 1.00 81.81 134 PRO A O 1
ATOM 1030 N N . ARG A 1 135 ? -23.707 14.584 -5.665 1.00 88.12 135 ARG A N 1
ATOM 1031 C CA . ARG A 1 135 ? -23.556 13.386 -6.511 1.00 88.12 135 ARG A CA 1
ATOM 1032 C C . ARG A 1 135 ? -22.145 12.795 -6.519 1.00 88.12 135 ARG A C 1
ATOM 1034 O O . ARG A 1 135 ? -21.885 11.851 -7.263 1.00 88.12 135 ARG A O 1
ATOM 1041 N N . ALA A 1 136 ? -21.214 13.332 -5.729 1.00 91.38 136 ALA A N 1
ATOM 1042 C CA . ALA A 1 136 ? -19.851 12.805 -5.683 1.00 91.38 136 ALA A CA 1
ATOM 1043 C C . ALA A 1 136 ? -19.807 11.386 -5.099 1.00 91.38 136 ALA A C 1
ATOM 1045 O O . ALA A 1 136 ? -19.076 10.546 -5.626 1.00 91.38 136 ALA A O 1
ATOM 1046 N N . ALA A 1 137 ? -20.637 11.098 -4.091 1.00 90.31 137 ALA A N 1
ATOM 1047 C CA . ALA A 1 137 ? -20.764 9.768 -3.499 1.00 90.31 137 ALA A CA 1
ATOM 1048 C C . ALA A 1 137 ? -21.189 8.717 -4.539 1.00 90.31 137 ALA A C 1
ATOM 1050 O O . ALA A 1 137 ? -20.537 7.683 -4.679 1.00 90.31 137 ALA A O 1
ATOM 1051 N N . GLU A 1 138 ? -22.227 9.011 -5.334 1.00 90.81 138 GLU A N 1
ATOM 1052 C CA . GLU A 1 138 ? -22.712 8.133 -6.412 1.00 90.81 138 GLU A CA 1
ATOM 1053 C C . GLU A 1 138 ? -21.601 7.801 -7.419 1.00 90.81 138 GLU A C 1
ATOM 1055 O O . GLU A 1 138 ? -21.441 6.649 -7.826 1.00 90.81 138 GLU A O 1
ATOM 1060 N N . VAL A 1 139 ? -20.814 8.810 -7.807 1.00 93.25 139 VAL A N 1
ATOM 1061 C CA . VAL A 1 139 ? -19.723 8.671 -8.782 1.00 93.25 139 VAL A CA 1
ATOM 1062 C C . VAL A 1 139 ? -18.532 7.908 -8.201 1.00 93.25 139 VAL A C 1
ATOM 1064 O O . VAL A 1 139 ? -17.910 7.124 -8.918 1.00 93.25 139 VAL A O 1
ATOM 1067 N N . LEU A 1 140 ? -18.207 8.119 -6.922 1.00 92.19 140 LEU A N 1
ATOM 1068 C CA . LEU A 1 140 ? -17.093 7.442 -6.259 1.00 92.19 140 LEU A CA 1
ATOM 1069 C C . LEU A 1 140 ? -17.410 5.975 -5.962 1.00 92.19 140 LEU A C 1
ATOM 1071 O O . LEU A 1 140 ? -16.594 5.099 -6.243 1.00 92.19 140 LEU A O 1
ATOM 1075 N N . LEU A 1 141 ? -18.604 5.704 -5.434 1.00 89.19 141 LEU A N 1
ATOM 1076 C CA . LEU A 1 141 ? -19.029 4.366 -5.031 1.00 89.19 141 LEU A CA 1
ATOM 1077 C C . LEU A 1 141 ? -19.554 3.535 -6.207 1.00 89.19 141 LEU A 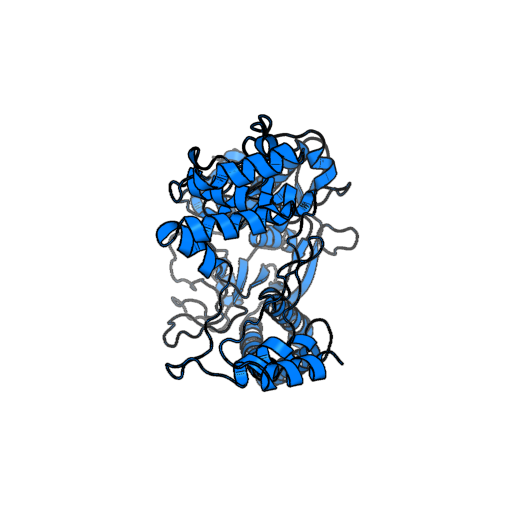C 1
ATOM 1079 O O . LEU A 1 141 ? -19.424 2.313 -6.200 1.00 89.19 141 LEU A O 1
ATOM 1083 N N . ARG A 1 142 ? -20.119 4.168 -7.245 1.00 90.44 142 ARG A N 1
ATOM 1084 C CA . ARG A 1 142 ? -20.646 3.505 -8.458 1.00 90.44 142 ARG A CA 1
ATOM 1085 C C . ARG A 1 142 ? -21.640 2.385 -8.140 1.00 90.44 142 ARG A C 1
ATOM 1087 O O . ARG A 1 142 ? -21.570 1.300 -8.713 1.00 90.44 142 ARG A O 1
ATOM 1094 N N . GLY A 1 143 ? -22.530 2.640 -7.182 1.00 86.25 143 GLY A N 1
ATOM 1095 C CA . GLY A 1 143 ? -23.520 1.669 -6.707 1.00 86.25 143 GLY A CA 1
ATOM 1096 C C . GLY A 1 143 ? -22.950 0.535 -5.848 1.00 86.25 143 GLY A C 1
ATOM 1097 O O . GLY A 1 143 ? -23.699 -0.356 -5.459 1.00 86.25 143 GLY A O 1
ATOM 1098 N N . LYS A 1 144 ? -21.647 0.544 -5.535 1.00 88.56 144 LYS A N 1
ATOM 1099 C CA . LYS A 1 144 ? -21.047 -0.391 -4.580 1.00 88.56 144 LYS A CA 1
ATOM 1100 C C . LYS A 1 144 ? -21.270 0.111 -3.161 1.00 88.56 144 LYS A C 1
ATOM 1102 O O . LYS A 1 144 ? -21.114 1.293 -2.882 1.00 88.56 144 LYS A O 1
ATOM 1107 N N . ASN A 1 145 ? -21.518 -0.815 -2.249 1.00 88.44 145 ASN A N 1
ATOM 1108 C CA . ASN A 1 145 ? -21.541 -0.560 -0.813 1.00 88.44 145 ASN A CA 1
ATOM 1109 C C . ASN A 1 145 ? -20.215 -0.955 -0.141 1.00 88.44 145 ASN A C 1
ATOM 1111 O O . ASN A 1 145 ? -20.178 -1.194 1.060 1.00 88.44 145 ASN A O 1
ATOM 1115 N N . THR A 1 146 ? -19.124 -1.062 -0.906 1.00 92.31 146 THR A N 1
ATOM 1116 C CA . THR A 1 146 ? -17.811 -1.478 -0.401 1.00 92.31 146 THR A CA 1
ATOM 1117 C C . THR A 1 146 ? -16.734 -0.438 -0.687 1.00 92.31 146 THR A C 1
ATOM 1119 O O . THR A 1 146 ? -16.647 0.049 -1.816 1.00 92.31 146 THR A O 1
ATOM 1122 N N . VAL A 1 147 ? -15.850 -0.185 0.277 1.00 93.88 147 VAL A N 1
ATOM 1123 C CA . VAL A 1 147 ? -14.659 0.668 0.127 1.00 93.88 147 VAL A CA 1
ATOM 1124 C C . VAL A 1 147 ? -13.386 -0.109 0.455 1.00 93.88 147 VAL A C 1
ATOM 1126 O O . VAL A 1 147 ? -13.393 -0.987 1.315 1.00 93.88 147 VAL A O 1
ATOM 1129 N N . SER A 1 148 ? -12.281 0.209 -0.223 1.00 94.75 148 SER A N 1
ATOM 1130 C CA . SER A 1 148 ? -10.976 -0.409 0.036 1.00 94.75 148 SER A CA 1
ATOM 1131 C C . SER A 1 148 ? -10.128 0.419 1.005 1.00 94.75 148 SER A C 1
ATOM 1133 O O . SER A 1 148 ? -10.260 1.646 1.035 1.00 94.75 148 SER A O 1
ATOM 1135 N N . PRO A 1 149 ? -9.169 -0.187 1.732 1.00 95.19 149 PRO A N 1
ATOM 1136 C CA . PRO A 1 149 ? -8.202 0.583 2.516 1.00 95.19 149 PRO A CA 1
ATOM 1137 C C . PRO A 1 149 ? -7.421 1.605 1.685 1.00 95.19 149 PRO A C 1
ATOM 1139 O O . PRO A 1 149 ? -7.191 2.722 2.134 1.00 95.19 149 PRO A O 1
ATOM 1142 N N . THR A 1 150 ? -7.104 1.277 0.430 1.00 93.62 150 THR A N 1
ATOM 1143 C CA . THR A 1 150 ? -6.442 2.200 -0.505 1.00 93.62 150 THR A CA 1
ATOM 1144 C C . THR A 1 150 ? -7.311 3.398 -0.898 1.00 93.62 150 THR A C 1
ATOM 1146 O O . THR A 1 150 ? -6.769 4.438 -1.281 1.00 93.62 150 THR A O 1
ATOM 1149 N N . LEU A 1 151 ? -8.644 3.279 -0.843 1.00 94.94 151 LEU A N 1
ATOM 1150 C CA . LEU A 1 151 ? -9.561 4.412 -0.973 1.00 94.94 151 LEU A CA 1
ATOM 1151 C C . LEU A 1 151 ? -9.517 5.258 0.300 1.00 94.94 151 LEU A C 1
ATOM 1153 O O . LEU A 1 151 ? -9.381 6.469 0.202 1.00 94.94 151 LEU A O 1
ATOM 1157 N N . ILE A 1 152 ? -9.547 4.649 1.480 1.00 96.25 152 ILE A N 1
ATOM 1158 C CA . ILE A 1 152 ? -9.510 5.392 2.746 1.00 96.25 152 ILE A CA 1
ATOM 1159 C C . ILE A 1 152 ? -8.197 6.177 2.886 1.00 96.25 152 ILE A C 1
ATOM 1161 O O . ILE A 1 152 ? -8.215 7.389 3.083 1.00 96.25 152 ILE A O 1
ATOM 1165 N N . GLU A 1 153 ? -7.044 5.540 2.680 1.00 95.44 153 GLU A N 1
ATOM 1166 C CA . GLU A 1 153 ? -5.751 6.236 2.748 1.00 95.44 153 GLU A CA 1
ATOM 1167 C C . GLU A 1 153 ? -5.635 7.342 1.692 1.00 95.44 153 GLU A C 1
ATOM 1169 O O . GLU A 1 153 ? -5.074 8.411 1.945 1.00 95.44 153 GLU A O 1
ATOM 1174 N N . GLY A 1 154 ? -6.180 7.123 0.491 1.00 95.00 154 GLY A N 1
ATOM 1175 C CA . GLY A 1 154 ? -6.225 8.154 -0.542 1.00 95.00 154 GLY A CA 1
ATOM 1176 C C . GLY A 1 154 ? -7.033 9.378 -0.101 1.00 95.00 154 GLY A C 1
ATOM 1177 O O . GLY A 1 154 ? -6.662 10.503 -0.432 1.00 95.00 154 GLY A O 1
ATOM 1178 N N . TYR A 1 155 ? -8.121 9.165 0.650 1.00 96.44 155 TYR A N 1
ATOM 1179 C CA . TYR A 1 155 ? -9.012 10.222 1.128 1.00 96.44 155 TYR A CA 1
ATOM 1180 C C . TYR A 1 155 ? -8.274 11.115 2.123 1.00 96.44 155 TYR A C 1
ATOM 1182 O O . TYR A 1 155 ? -8.182 12.327 1.930 1.00 96.44 155 TYR A O 1
ATOM 1190 N N . PHE A 1 156 ? -7.619 10.501 3.109 1.00 95.94 156 PHE A N 1
ATOM 1191 C CA . PHE A 1 156 ? -6.820 11.219 4.100 1.00 95.94 156 PHE A CA 1
ATOM 1192 C C . PHE A 1 156 ? -5.527 11.827 3.541 1.00 95.94 156 PHE A C 1
ATOM 1194 O O . PHE A 1 156 ? -4.993 12.775 4.119 1.00 95.94 156 PHE A O 1
ATOM 1201 N N . ASN A 1 157 ? -5.039 11.367 2.383 1.00 94.38 157 ASN A N 1
ATOM 1202 C CA . ASN A 1 157 ? -4.014 12.097 1.636 1.00 94.38 157 ASN A CA 1
ATOM 1203 C C . ASN A 1 157 ? -4.583 13.375 0.997 1.00 94.38 157 ASN A C 1
ATOM 1205 O O . ASN A 1 157 ? -4.002 14.443 1.171 1.00 94.38 157 ASN A O 1
ATOM 1209 N N . CYS A 1 158 ? -5.692 13.284 0.255 1.00 94.94 158 CYS A N 1
ATOM 1210 C CA . CYS A 1 158 ? -6.455 14.433 -0.246 1.00 94.94 158 CYS A CA 1
ATOM 1211 C C . CYS A 1 158 ? -7.812 13.972 -0.817 1.00 94.94 158 CYS A C 1
ATOM 1213 O O . CYS A 1 158 ? -7.803 13.237 -1.814 1.00 94.94 158 CYS A O 1
ATOM 1215 N N . PRO A 1 159 ? -8.964 14.437 -0.286 1.00 95.50 159 PRO A N 1
ATOM 1216 C CA . PRO A 1 159 ? -10.283 14.029 -0.780 1.00 95.50 159 PRO A CA 1
ATOM 1217 C C . PRO A 1 159 ? -10.481 14.322 -2.271 1.00 95.50 159 PRO A C 1
ATOM 1219 O O . PRO A 1 159 ? -10.917 13.452 -3.023 1.00 95.50 159 PRO A O 1
ATOM 1222 N N . TYR A 1 160 ? -10.056 15.501 -2.741 1.00 94.31 160 TYR A N 1
ATOM 1223 C CA . TYR A 1 160 ? -10.130 15.848 -4.163 1.00 94.31 160 TYR A CA 1
ATOM 1224 C C . TYR A 1 160 ? -9.305 14.905 -5.047 1.00 94.31 160 TYR A C 1
ATOM 1226 O O . TYR A 1 160 ? -9.795 14.426 -6.069 1.00 94.31 160 TYR A O 1
ATOM 1234 N N . ARG A 1 161 ? -8.047 14.620 -4.671 1.00 94.00 161 ARG A N 1
ATOM 1235 C CA . ARG A 1 161 ? -7.185 13.686 -5.422 1.00 94.00 161 ARG A CA 1
ATOM 1236 C C . ARG A 1 161 ? -7.827 12.307 -5.483 1.00 94.00 161 ARG A C 1
ATOM 1238 O O . ARG A 1 161 ? -7.830 11.690 -6.545 1.00 94.00 161 ARG A O 1
ATOM 1245 N N . ASN A 1 162 ? -8.366 11.842 -4.358 1.00 95.31 162 ASN A N 1
ATOM 1246 C CA . ASN A 1 162 ? -9.055 10.566 -4.289 1.00 95.31 162 ASN A CA 1
ATOM 1247 C C . ASN A 1 162 ? -10.240 10.523 -5.256 1.00 95.31 162 ASN A C 1
ATOM 1249 O O . ASN A 1 162 ? -10.318 9.619 -6.086 1.00 95.31 162 ASN A O 1
ATOM 1253 N N . PHE A 1 163 ? -11.102 11.539 -5.209 1.00 95.50 163 PHE A N 1
ATOM 1254 C CA . PHE A 1 163 ? -12.256 11.648 -6.089 1.00 95.50 163 PHE A CA 1
ATOM 1255 C C . PHE A 1 163 ? -11.861 11.731 -7.570 1.00 95.50 163 PHE A C 1
ATOM 1257 O O . PHE A 1 163 ? -12.453 11.044 -8.399 1.00 95.50 163 PHE A O 1
ATOM 1264 N N . ALA A 1 164 ? -10.836 12.510 -7.916 1.00 93.94 164 ALA A N 1
ATOM 1265 C CA . ALA A 1 164 ? -10.327 12.609 -9.283 1.00 93.94 164 ALA A CA 1
ATOM 1266 C C . ALA A 1 164 ? -9.820 11.252 -9.813 1.00 93.94 164 ALA A C 1
ATOM 1268 O O . ALA A 1 164 ? -10.146 10.854 -10.931 1.00 93.94 164 ALA A O 1
ATOM 1269 N N . GLU A 1 165 ? -9.064 10.520 -8.997 1.00 93.25 165 GLU A N 1
ATOM 1270 C CA . GLU A 1 165 ? -8.438 9.254 -9.383 1.00 93.25 165 GLU A CA 1
ATOM 1271 C C . GLU A 1 165 ? -9.410 8.064 -9.367 1.00 93.25 165 GLU A C 1
ATOM 1273 O O . GLU A 1 165 ? -9.402 7.246 -10.282 1.00 93.25 165 GLU A O 1
ATOM 1278 N N . ARG A 1 166 ? -10.240 7.937 -8.327 1.00 93.00 166 ARG A N 1
ATOM 1279 C CA . ARG A 1 166 ? -11.098 6.760 -8.087 1.00 93.00 166 ARG A CA 1
ATOM 1280 C C . ARG A 1 166 ? -12.555 7.004 -8.463 1.00 93.00 166 ARG A C 1
ATOM 1282 O O . ARG A 1 166 ? -13.231 6.077 -8.898 1.00 93.00 166 ARG A O 1
ATOM 1289 N N . GLY A 1 167 ? -13.025 8.242 -8.333 1.00 92.81 167 GLY A N 1
ATOM 1290 C CA . GLY A 1 167 ? -14.376 8.639 -8.723 1.00 92.81 167 GLY A CA 1
ATOM 1291 C C . GLY A 1 167 ? -14.458 8.925 -10.213 1.00 92.81 167 GLY A C 1
ATOM 1292 O O . GLY A 1 167 ? -15.127 8.201 -10.942 1.00 92.81 167 GLY A O 1
ATOM 1293 N N . LEU A 1 168 ? -13.733 9.934 -10.693 1.00 92.81 168 LEU A N 1
ATOM 1294 C CA . LEU A 1 168 ? -13.732 10.323 -12.107 1.00 92.81 168 LEU A CA 1
ATOM 1295 C C . LEU A 1 168 ? -12.881 9.406 -12.996 1.00 92.81 168 LEU A C 1
ATOM 1297 O O . LEU A 1 168 ? -13.032 9.449 -14.214 1.00 92.81 168 LEU A O 1
ATOM 1301 N N . LEU A 1 169 ? -12.026 8.563 -12.403 1.00 92.88 169 LEU A N 1
ATOM 1302 C CA . LEU A 1 169 ? -11.102 7.671 -13.116 1.00 92.88 169 LEU A CA 1
ATOM 1303 C C . LEU A 1 169 ? -10.165 8.422 -14.070 1.00 92.88 169 LEU A C 1
ATOM 1305 O O . LEU A 1 169 ? -9.831 7.924 -15.147 1.00 92.88 169 LEU A O 1
ATOM 1309 N N . LEU A 1 170 ? -9.734 9.625 -13.679 1.00 91.06 170 LEU A N 1
ATOM 1310 C CA . LEU A 1 170 ? -8.753 10.377 -14.450 1.00 91.06 170 LEU A CA 1
ATOM 1311 C C . LEU A 1 170 ? -7.418 9.623 -14.460 1.00 91.06 170 LEU A C 1
ATOM 1313 O O . LEU A 1 170 ? -6.986 9.074 -13.447 1.00 91.06 170 LEU A O 1
ATOM 1317 N N . ARG A 1 171 ? -6.758 9.599 -15.618 1.00 81.88 171 ARG A N 1
ATOM 1318 C CA . ARG A 1 171 ? -5.459 8.952 -15.812 1.00 81.88 171 ARG A CA 1
ATOM 1319 C C . ARG A 1 171 ? -4.496 9.918 -16.478 1.00 81.88 171 ARG A C 1
ATOM 1321 O O . ARG A 1 171 ? -4.889 10.706 -17.338 1.00 81.88 171 ARG A O 1
ATOM 1328 N N . GLU A 1 172 ? -3.233 9.836 -16.082 1.00 75.69 172 GLU A N 1
ATOM 1329 C CA . GLU A 1 172 ? -2.150 10.466 -16.827 1.00 75.69 172 GLU A CA 1
ATOM 1330 C C . GLU A 1 172 ? -2.021 9.802 -18.201 1.00 75.69 172 GLU A C 1
ATOM 1332 O O . GLU A 1 172 ? -2.313 8.615 -18.367 1.00 75.69 172 GLU A O 1
ATOM 1337 N N . ARG A 1 173 ? -1.601 10.576 -19.204 1.00 71.94 173 ARG A N 1
ATOM 1338 C CA . ARG A 1 173 ? -1.329 10.040 -20.539 1.00 71.94 173 ARG A CA 1
ATOM 1339 C C . ARG A 1 173 ? -0.181 9.034 -20.429 1.00 71.94 173 ARG A C 1
ATOM 1341 O O . ARG A 1 173 ? 0.833 9.323 -19.801 1.00 71.94 173 ARG A O 1
ATOM 1348 N N . GLU A 1 174 ? -0.336 7.859 -21.031 1.00 60.06 174 GLU A N 1
ATOM 1349 C CA . GLU A 1 174 ? 0.713 6.841 -21.000 1.00 60.06 174 GLU A CA 1
ATOM 1350 C C . GLU A 1 174 ? 1.892 7.247 -21.887 1.00 60.06 174 GLU A C 1
ATOM 1352 O O . GLU A 1 174 ? 1.880 7.066 -23.103 1.00 60.06 174 GLU A O 1
ATOM 1357 N N . GLU A 1 175 ? 2.924 7.814 -21.271 1.00 50.88 175 GLU A N 1
ATOM 1358 C CA . GLU A 1 175 ? 4.225 8.019 -21.898 1.00 50.88 175 GLU A CA 1
ATOM 1359 C C . GLU A 1 175 ? 5.032 6.722 -21.747 1.00 50.88 175 GLU A C 1
ATOM 1361 O O . GLU A 1 175 ? 5.208 6.224 -20.631 1.00 50.88 175 GLU A O 1
ATOM 1366 N N . ALA A 1 176 ? 5.472 6.139 -22.871 1.00 43.59 176 ALA A N 1
ATOM 1367 C CA . ALA A 1 176 ? 6.171 4.853 -22.933 1.00 43.59 176 ALA A CA 1
ATOM 1368 C C . ALA A 1 176 ? 7.486 4.883 -22.131 1.00 43.59 176 ALA A C 1
ATOM 1370 O O . ALA A 1 176 ? 8.567 5.145 -22.657 1.00 43.59 176 ALA A O 1
ATOM 1371 N N . SER A 1 177 ? 7.372 4.610 -20.840 1.00 46.56 177 SER A N 1
ATOM 1372 C CA . SER A 1 177 ? 8.451 4.439 -19.884 1.00 46.56 177 SER A CA 1
ATOM 1373 C C . SER A 1 177 ? 8.205 3.114 -19.176 1.00 46.56 177 SER A C 1
ATOM 1375 O O . SER A 1 177 ? 7.081 2.812 -18.783 1.00 46.56 177 SER A O 1
ATOM 1377 N N . VAL A 1 178 ? 9.250 2.297 -19.060 1.00 45.41 178 VAL A N 1
ATOM 1378 C CA . VAL A 1 178 ? 9.243 1.107 -18.203 1.00 45.41 178 VAL A CA 1
ATOM 1379 C C . VAL A 1 178 ? 8.901 1.586 -16.790 1.00 45.41 178 VAL A C 1
ATOM 1381 O O . VAL A 1 178 ? 9.683 2.327 -16.189 1.00 45.41 178 VAL A O 1
ATOM 1384 N N . ARG A 1 179 ? 7.698 1.271 -16.294 1.00 52.12 179 ARG A N 1
ATOM 1385 C CA . ARG A 1 179 ? 7.206 1.806 -15.022 1.00 52.12 179 ARG A CA 1
ATOM 1386 C C . ARG A 1 179 ? 7.822 0.998 -13.881 1.00 52.12 179 ARG A C 1
ATOM 1388 O O . ARG A 1 179 ? 7.784 -0.223 -13.874 1.00 52.12 179 ARG A O 1
ATOM 1395 N N . VAL A 1 180 ? 8.315 1.693 -12.855 1.00 51.22 180 VAL A N 1
ATOM 1396 C CA . VAL A 1 180 ? 8.771 1.115 -11.568 1.00 51.22 180 VAL A CA 1
ATOM 1397 C C . VAL A 1 180 ? 7.705 0.206 -10.920 1.00 51.22 180 VAL A C 1
ATOM 1399 O O . VAL A 1 180 ? 8.040 -0.676 -10.132 1.00 51.22 180 VAL A O 1
ATOM 1402 N N . VAL A 1 181 ? 6.430 0.403 -11.278 1.00 53.59 181 VAL A N 1
ATOM 1403 C CA . VAL A 1 181 ? 5.272 -0.402 -10.856 1.00 53.59 181 VAL A CA 1
ATOM 1404 C C . VAL A 1 181 ? 5.431 -1.879 -11.231 1.00 53.59 181 VAL A C 1
ATOM 1406 O O . VAL A 1 181 ? 5.156 -2.744 -10.405 1.00 53.59 181 VAL A O 1
ATOM 1409 N N . ASP A 1 182 ? 5.985 -2.174 -12.408 1.00 68.19 182 ASP A N 1
ATOM 1410 C CA . ASP A 1 182 ? 6.009 -3.539 -12.940 1.00 68.19 182 ASP A CA 1
ATOM 1411 C C . ASP A 1 182 ? 6.967 -4.456 -12.158 1.00 68.19 182 ASP A C 1
ATOM 1413 O O . ASP A 1 182 ? 6.717 -5.652 -12.016 1.00 68.19 182 ASP A O 1
ATOM 1417 N N . THR A 1 183 ? 8.024 -3.891 -11.558 1.00 77.12 183 THR A N 1
ATOM 1418 C CA . THR A 1 183 ? 8.910 -4.617 -10.633 1.00 77.12 183 THR A CA 1
ATOM 1419 C C . THR A 1 183 ? 8.207 -4.954 -9.318 1.00 77.12 183 THR A C 1
ATOM 1421 O O . THR A 1 183 ? 8.442 -6.017 -8.750 1.00 77.12 183 THR A O 1
ATOM 1424 N N . GLY A 1 184 ? 7.354 -4.058 -8.813 1.00 82.31 184 GLY A N 1
ATOM 1425 C CA . GLY A 1 184 ? 6.582 -4.290 -7.591 1.00 82.31 184 GLY A CA 1
ATOM 1426 C C . GLY A 1 184 ? 5.606 -5.448 -7.751 1.00 82.31 184 GLY A C 1
ATOM 1427 O O . GLY A 1 184 ? 5.635 -6.387 -6.957 1.00 82.31 184 GLY A O 1
ATOM 1428 N N . ASP A 1 185 ? 4.821 -5.407 -8.825 1.00 85.75 185 ASP A N 1
ATOM 1429 C CA . ASP A 1 185 ? 3.843 -6.446 -9.146 1.00 85.75 185 ASP A CA 1
ATOM 1430 C C . ASP A 1 185 ? 4.526 -7.791 -9.427 1.00 85.75 185 ASP A C 1
ATOM 1432 O O . ASP A 1 185 ? 4.056 -8.832 -8.973 1.00 85.75 185 ASP A O 1
ATOM 1436 N N . PHE A 1 186 ? 5.678 -7.776 -10.108 1.00 89.81 186 PHE A N 1
ATOM 1437 C CA . PHE A 1 186 ? 6.500 -8.970 -10.318 1.00 89.81 186 PHE A CA 1
ATOM 1438 C C . PHE A 1 186 ? 6.928 -9.620 -8.993 1.00 89.81 186 PHE A C 1
ATOM 1440 O O . PHE A 1 186 ? 6.782 -10.829 -8.808 1.00 89.81 186 PHE A O 1
ATOM 1447 N N . MET A 1 187 ? 7.450 -8.816 -8.061 1.00 91.38 187 MET A N 1
ATOM 1448 C CA . MET A 1 187 ? 7.907 -9.302 -6.758 1.00 91.38 187 MET A CA 1
ATOM 1449 C C . MET A 1 187 ? 6.752 -9.836 -5.909 1.00 91.38 187 MET A C 1
ATOM 1451 O O . MET A 1 187 ? 6.900 -10.862 -5.243 1.00 91.38 187 MET A O 1
ATOM 1455 N N . HIS A 1 188 ? 5.605 -9.160 -5.946 1.00 91.94 188 HIS A N 1
ATOM 1456 C CA . HIS A 1 188 ? 4.396 -9.569 -5.236 1.00 91.94 188 HIS A CA 1
ATOM 1457 C C . HIS A 1 188 ? 3.862 -10.912 -5.749 1.00 91.94 188 HIS A C 1
ATOM 1459 O O . HIS A 1 188 ? 3.665 -11.837 -4.960 1.00 91.94 188 HIS A O 1
ATOM 1465 N N . GLU A 1 189 ? 3.751 -11.071 -7.071 1.00 92.88 189 GLU A N 1
ATOM 1466 C CA . GLU A 1 189 ? 3.310 -12.318 -7.708 1.00 92.88 189 GLU A CA 1
ATOM 1467 C C . GLU A 1 189 ? 4.237 -13.495 -7.369 1.00 92.88 189 GLU A C 1
ATOM 1469 O O . GLU A 1 189 ? 3.772 -14.610 -7.119 1.00 92.88 189 GLU A O 1
ATOM 1474 N N . LEU A 1 190 ? 5.550 -13.265 -7.319 1.00 94.75 190 LEU A N 1
ATOM 1475 C CA . LEU A 1 190 ? 6.507 -14.304 -6.953 1.00 94.75 190 LEU A CA 1
ATOM 1476 C C . LEU A 1 190 ? 6.378 -14.722 -5.480 1.00 94.75 190 LEU A C 1
ATOM 1478 O O . LEU A 1 190 ? 6.305 -15.916 -5.182 1.00 94.75 190 LEU A O 1
ATOM 1482 N N . LEU A 1 191 ? 6.306 -13.752 -4.564 1.00 96.31 191 LEU A N 1
ATOM 1483 C CA . LEU A 1 191 ? 6.142 -14.010 -3.129 1.00 96.31 191 LEU A CA 1
ATOM 1484 C C . LEU A 1 191 ? 4.804 -14.683 -2.815 1.00 96.31 191 LEU A C 1
ATOM 1486 O O . LEU A 1 191 ? 4.732 -15.538 -1.932 1.00 96.31 191 LEU A O 1
ATOM 1490 N N . ARG A 1 192 ? 3.754 -14.362 -3.574 1.00 94.69 192 ARG A N 1
ATOM 1491 C CA . ARG A 1 192 ? 2.476 -15.070 -3.525 1.00 94.69 192 ARG A CA 1
ATOM 1492 C C . ARG A 1 192 ? 2.621 -16.545 -3.896 1.00 94.69 192 ARG A C 1
ATOM 1494 O O . ARG A 1 192 ? 2.133 -17.406 -3.166 1.00 94.69 192 ARG A O 1
ATOM 1501 N N . ARG A 1 193 ? 3.283 -16.849 -5.019 1.00 95.19 193 ARG A N 1
ATOM 1502 C CA . ARG A 1 193 ? 3.513 -18.240 -5.456 1.00 95.19 193 ARG A CA 1
ATOM 1503 C C . ARG A 1 193 ? 4.327 -19.027 -4.439 1.00 95.19 193 ARG A C 1
ATOM 1505 O O . ARG A 1 193 ? 4.032 -20.197 -4.219 1.00 95.19 193 ARG A O 1
ATOM 1512 N N . LEU A 1 194 ? 5.315 -18.382 -3.818 1.00 96.50 194 LEU A N 1
ATOM 1513 C CA . LEU A 1 194 ? 6.087 -18.967 -2.727 1.00 96.50 194 LEU A CA 1
ATOM 1514 C C . LEU A 1 194 ? 5.199 -19.267 -1.515 1.00 96.50 194 LEU A C 1
ATOM 1516 O O . LEU A 1 194 ? 5.228 -20.384 -1.011 1.00 96.50 194 LEU A O 1
ATOM 1520 N N . ALA A 1 195 ? 4.388 -18.303 -1.071 1.00 94.69 195 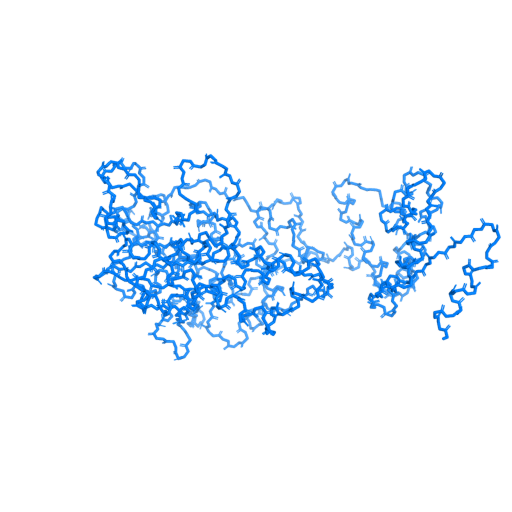ALA A N 1
ATOM 1521 C CA . ALA A 1 195 ? 3.532 -18.458 0.105 1.00 94.69 195 ALA A CA 1
ATOM 1522 C C . ALA A 1 195 ? 2.576 -19.658 -0.015 1.00 94.69 195 ALA A C 1
ATOM 1524 O O . ALA A 1 195 ? 2.367 -20.365 0.964 1.00 94.69 195 ALA A O 1
ATOM 1525 N N . GLY A 1 196 ? 2.054 -19.931 -1.217 1.00 92.00 196 GLY A N 1
ATOM 1526 C CA . GLY A 1 196 ? 1.181 -21.082 -1.477 1.00 92.00 196 GLY A CA 1
ATOM 1527 C C . GLY A 1 196 ? 1.887 -22.436 -1.616 1.00 92.00 196 GLY A C 1
ATOM 1528 O O . GLY A 1 196 ? 1.207 -23.448 -1.742 1.00 92.00 196 GLY A O 1
ATOM 1529 N N . ARG A 1 197 ? 3.225 -22.473 -1.635 1.00 93.38 197 ARG A N 1
ATOM 1530 C CA . ARG A 1 197 ? 4.021 -23.702 -1.813 1.00 93.38 197 ARG A CA 1
ATOM 1531 C C . ARG A 1 197 ? 5.094 -23.898 -0.755 1.00 93.38 197 ARG A C 1
ATOM 1533 O O . ARG A 1 197 ? 5.890 -24.822 -0.865 1.00 93.38 197 ARG A O 1
ATOM 1540 N N . ILE A 1 198 ? 5.143 -23.041 0.259 1.00 92.94 198 ILE A N 1
ATOM 1541 C CA . ILE A 1 198 ? 6.258 -23.036 1.201 1.00 92.94 198 ILE A CA 1
ATOM 1542 C C . ILE A 1 198 ? 6.411 -24.362 1.951 1.00 92.94 198 ILE A C 1
ATOM 1544 O O . ILE A 1 198 ? 7.532 -24.820 2.136 1.00 92.94 198 ILE A O 1
ATOM 1548 N N . ASP A 1 199 ? 5.298 -25.015 2.288 1.00 90.31 199 ASP A N 1
ATOM 1549 C CA . ASP A 1 199 ? 5.298 -26.309 2.979 1.00 90.31 199 ASP A CA 1
ATOM 1550 C C . ASP A 1 199 ? 5.777 -27.471 2.082 1.00 90.31 199 ASP A C 1
ATOM 1552 O O . ASP A 1 199 ? 6.137 -28.534 2.585 1.00 90.31 199 ASP A O 1
ATOM 1556 N N . GLU A 1 200 ? 5.815 -27.282 0.756 1.00 93.44 200 GLU A N 1
ATOM 1557 C CA . GLU A 1 200 ? 6.344 -28.254 -0.214 1.00 93.44 200 GLU A CA 1
ATOM 1558 C C . GLU A 1 200 ? 7.869 -28.133 -0.391 1.00 93.44 200 GLU A C 1
ATOM 1560 O O . GLU A 1 200 ? 8.490 -28.983 -1.033 1.00 93.44 200 GLU A O 1
ATOM 1565 N N . LEU A 1 201 ? 8.480 -27.070 0.141 1.00 95.31 201 LEU A N 1
ATOM 1566 C CA . LEU A 1 201 ? 9.888 -26.738 -0.050 1.00 95.31 201 LEU A CA 1
ATOM 1567 C C . LEU A 1 201 ? 10.672 -27.116 1.218 1.00 95.31 201 LEU A C 1
ATOM 1569 O O . LEU A 1 201 ? 10.532 -26.443 2.234 1.00 95.31 201 LEU A O 1
ATOM 1573 N N . PRO A 1 202 ? 11.498 -28.180 1.196 1.00 92.75 202 PRO A N 1
ATOM 1574 C CA . PRO A 1 202 ? 12.136 -28.687 2.412 1.00 92.75 202 PRO A CA 1
ATOM 1575 C C . PRO A 1 202 ? 13.389 -27.907 2.829 1.00 92.75 202 PRO A C 1
ATOM 1577 O O . PRO A 1 202 ? 13.793 -27.982 3.990 1.00 92.75 202 PRO A O 1
ATOM 1580 N N . THR A 1 203 ? 14.045 -27.199 1.902 1.00 95.38 203 THR A N 1
ATOM 1581 C CA . THR A 1 203 ? 15.323 -26.518 2.162 1.00 95.38 203 THR A CA 1
ATOM 1582 C C . THR A 1 203 ? 15.383 -25.119 1.536 1.00 95.38 203 THR A C 1
ATOM 1584 O O . THR A 1 203 ? 14.661 -24.840 0.570 1.00 95.38 203 THR A O 1
ATOM 1587 N N . PRO A 1 204 ? 16.262 -24.227 2.041 1.00 94.06 204 PRO A N 1
ATOM 1588 C CA . PRO A 1 204 ? 16.511 -22.922 1.427 1.00 94.06 204 PRO A CA 1
ATOM 1589 C C . PRO A 1 204 ? 16.933 -23.007 -0.047 1.00 94.06 204 PRO A C 1
ATOM 1591 O O . PRO A 1 204 ? 16.541 -22.155 -0.844 1.00 94.06 204 PRO A O 1
ATOM 1594 N N . GLU A 1 205 ? 17.684 -24.042 -0.430 1.00 96.31 205 GLU A N 1
ATOM 1595 C CA . GLU A 1 205 ? 18.109 -24.285 -1.813 1.00 96.31 205 GLU A CA 1
ATOM 1596 C C . GLU A 1 205 ? 16.911 -24.630 -2.703 1.00 96.31 205 GLU A C 1
ATOM 1598 O O . GLU A 1 205 ? 16.755 -24.037 -3.768 1.00 96.31 205 GLU A O 1
ATOM 1603 N N . ALA A 1 206 ? 16.006 -25.498 -2.233 1.00 97.12 206 ALA A N 1
ATOM 1604 C CA . ALA A 1 206 ? 14.770 -25.808 -2.951 1.00 97.12 206 ALA A CA 1
ATOM 1605 C C . ALA A 1 206 ? 13.900 -24.553 -3.149 1.00 97.12 206 ALA A C 1
ATOM 1607 O O . ALA A 1 206 ? 13.321 -24.356 -4.219 1.00 97.12 206 ALA A O 1
ATOM 1608 N N . CYS A 1 207 ? 13.849 -23.667 -2.147 1.00 97.44 207 CYS A N 1
ATOM 1609 C CA . CYS A 1 207 ? 13.194 -22.367 -2.276 1.00 97.44 207 CYS A CA 1
ATOM 1610 C C . CYS A 1 207 ? 13.882 -21.465 -3.310 1.00 97.44 207 CYS A C 1
ATOM 1612 O O . CYS A 1 207 ? 13.200 -20.820 -4.108 1.00 97.44 207 CYS A O 1
ATOM 1614 N N . ALA A 1 208 ? 15.214 -21.407 -3.315 1.00 97.31 208 ALA A N 1
ATOM 1615 C CA . ALA A 1 208 ? 15.966 -20.597 -4.267 1.00 97.31 208 ALA A CA 1
ATOM 1616 C C . ALA A 1 208 ? 15.753 -21.070 -5.716 1.00 97.31 208 ALA A C 1
ATOM 1618 O O . ALA A 1 208 ? 15.518 -20.244 -6.604 1.00 97.31 208 ALA A O 1
ATOM 1619 N N . ASP A 1 209 ? 15.766 -22.384 -5.945 1.00 97.62 209 ASP A N 1
ATOM 1620 C CA . ASP A 1 209 ? 15.509 -22.991 -7.254 1.00 97.62 209 ASP A CA 1
ATOM 1621 C C . ASP A 1 209 ? 14.065 -22.755 -7.711 1.00 97.62 209 ASP A C 1
ATOM 1623 O O . ASP A 1 209 ? 13.829 -22.348 -8.854 1.00 97.62 209 ASP A O 1
ATOM 1627 N N . PHE A 1 210 ? 13.094 -22.919 -6.805 1.00 97.88 210 PHE A N 1
ATOM 1628 C CA . PHE A 1 210 ? 11.694 -22.594 -7.073 1.00 97.88 210 PHE A CA 1
ATOM 1629 C C . PHE A 1 210 ? 11.524 -21.121 -7.466 1.00 97.88 210 PHE A C 1
ATOM 1631 O O . PHE A 1 210 ? 10.928 -20.822 -8.504 1.00 97.88 210 PHE A O 1
ATOM 1638 N N . ALA A 1 211 ? 12.076 -20.198 -6.674 1.00 97.44 211 ALA A N 1
ATOM 1639 C CA . ALA A 1 211 ? 11.979 -18.764 -6.922 1.00 97.44 211 ALA A CA 1
ATOM 1640 C C . ALA A 1 211 ? 12.608 -18.380 -8.267 1.00 97.44 211 ALA A C 1
ATOM 1642 O O . ALA A 1 211 ? 12.000 -17.631 -9.034 1.00 97.44 211 ALA A O 1
ATOM 1643 N N . ARG A 1 212 ? 13.780 -18.940 -8.595 1.00 97.62 212 ARG A N 1
ATOM 1644 C CA . ARG A 1 212 ? 14.450 -18.722 -9.884 1.00 97.62 212 ARG A CA 1
ATOM 1645 C C . ARG A 1 212 ? 13.586 -19.192 -11.049 1.00 97.62 212 ARG A C 1
ATOM 1647 O O . ARG A 1 212 ? 13.330 -18.410 -11.962 1.00 97.62 212 ARG A O 1
ATOM 1654 N N . GLY A 1 213 ? 13.089 -20.428 -10.994 1.00 97.06 213 GLY A N 1
ATOM 1655 C CA . GLY A 1 213 ? 12.257 -20.991 -12.057 1.00 97.06 213 GLY A CA 1
ATOM 1656 C C . GLY A 1 213 ? 10.957 -20.208 -12.271 1.00 97.06 213 GLY A C 1
ATOM 1657 O O . GLY A 1 213 ? 10.559 -19.959 -13.408 1.00 97.06 213 GLY A O 1
ATOM 1658 N N . GLN A 1 214 ? 10.307 -19.757 -11.192 1.00 96.62 214 GLN A N 1
ATOM 1659 C CA . GLN A 1 214 ? 9.107 -18.920 -11.287 1.00 96.62 214 GLN A CA 1
ATOM 1660 C C . GLN A 1 214 ? 9.410 -17.522 -11.840 1.00 96.62 214 GLN A C 1
ATOM 1662 O O . GLN A 1 214 ? 8.656 -17.031 -12.681 1.00 96.62 214 GLN A O 1
ATOM 1667 N N . ALA A 1 215 ? 10.509 -16.898 -11.411 1.00 95.06 215 ALA A N 1
ATOM 1668 C CA . ALA A 1 215 ? 10.949 -15.596 -11.902 1.00 95.06 215 ALA A CA 1
ATOM 1669 C C . ALA A 1 215 ? 11.246 -15.630 -13.411 1.00 95.06 215 ALA A C 1
ATOM 1671 O O . ALA A 1 215 ? 10.757 -14.786 -14.163 1.00 95.06 215 ALA A O 1
ATOM 1672 N N . GLU A 1 216 ? 11.982 -16.642 -13.875 1.00 94.19 216 GLU A N 1
ATOM 1673 C CA . GLU A 1 216 ? 12.279 -16.846 -15.296 1.00 94.19 216 GLU A CA 1
ATOM 1674 C C . GLU A 1 216 ? 11.008 -17.130 -16.112 1.00 94.19 216 GLU A C 1
ATOM 1676 O O . GLU A 1 216 ? 10.828 -16.568 -17.194 1.00 94.19 216 GLU A O 1
ATOM 1681 N N . ALA A 1 217 ? 10.083 -17.937 -15.581 1.00 94.19 217 ALA A N 1
ATOM 1682 C CA . ALA A 1 217 ? 8.806 -18.217 -16.235 1.00 94.19 217 ALA A CA 1
ATOM 1683 C C . ALA A 1 217 ? 7.907 -16.972 -16.351 1.00 94.19 217 ALA A C 1
ATOM 1685 O O . ALA A 1 217 ? 7.225 -16.803 -17.365 1.00 94.19 217 ALA A O 1
ATOM 1686 N N . LEU A 1 218 ? 7.902 -16.102 -15.334 1.00 92.06 218 LEU A N 1
ATOM 1687 C CA . LEU A 1 218 ? 7.197 -14.817 -15.362 1.00 92.06 218 LEU A CA 1
ATOM 1688 C C . LEU A 1 218 ? 7.795 -13.883 -16.418 1.00 92.06 218 LEU A C 1
ATOM 1690 O O . LEU A 1 218 ? 7.056 -13.337 -17.232 1.00 92.06 218 LEU A O 1
ATOM 1694 N N . LEU A 1 219 ? 9.125 -13.766 -16.464 1.00 89.38 219 LEU A N 1
ATOM 1695 C CA . LEU A 1 219 ? 9.843 -12.962 -17.460 1.00 89.38 219 LEU A CA 1
ATOM 1696 C C . LEU A 1 219 ? 9.715 -13.497 -18.892 1.00 89.38 219 LEU A C 1
ATOM 1698 O O . LEU A 1 219 ? 10.036 -12.787 -19.838 1.00 89.38 219 LEU A O 1
ATOM 1702 N N . ALA A 1 220 ? 9.249 -14.729 -19.086 1.00 89.44 220 ALA A N 1
ATOM 1703 C CA . ALA A 1 220 ? 9.014 -15.296 -20.411 1.00 89.44 220 ALA A CA 1
ATOM 1704 C C . ALA A 1 220 ? 7.620 -14.973 -20.982 1.00 89.44 220 ALA A C 1
ATOM 1706 O O . ALA A 1 220 ? 7.326 -15.362 -22.114 1.00 89.44 220 ALA A O 1
ATOM 1707 N N . ARG A 1 221 ? 6.729 -14.315 -20.222 1.00 85.06 221 ARG A N 1
ATOM 1708 C CA . ARG A 1 221 ? 5.328 -14.091 -20.619 1.00 85.06 221 ARG A CA 1
ATOM 1709 C C . ARG A 1 221 ? 4.863 -12.657 -20.343 1.00 85.06 221 ARG A C 1
ATOM 1711 O O . ARG A 1 221 ? 5.389 -12.004 -19.443 1.00 85.06 221 ARG A O 1
ATOM 1718 N N . PRO A 1 222 ? 3.852 -12.152 -21.071 1.00 80.00 222 PRO A N 1
ATOM 1719 C CA . PRO A 1 222 ? 3.179 -10.918 -20.688 1.00 80.00 222 PRO A CA 1
ATOM 1720 C C . PRO A 1 222 ? 2.596 -11.015 -19.261 1.00 80.00 222 PRO A C 1
ATOM 1722 O O . PRO A 1 222 ? 2.134 -12.092 -18.875 1.00 80.00 222 PRO A O 1
ATOM 1725 N N . PRO A 1 223 ? 2.582 -9.917 -18.485 1.00 81.50 223 PRO A N 1
ATOM 1726 C CA . PRO A 1 223 ? 3.035 -8.584 -18.869 1.00 81.50 223 PRO A CA 1
ATOM 1727 C C . PRO A 1 223 ? 4.549 -8.366 -18.720 1.00 81.50 223 PRO A C 1
ATOM 1729 O O . PRO A 1 223 ? 5.010 -7.322 -19.137 1.00 81.50 223 PRO A O 1
ATOM 1732 N N . TYR A 1 224 ? 5.343 -9.296 -18.179 1.00 82.50 224 TYR A N 1
ATOM 1733 C CA . TYR A 1 224 ? 6.740 -9.019 -17.793 1.00 82.50 224 TYR A CA 1
ATOM 1734 C C . TYR A 1 224 ? 7.785 -9.262 -18.890 1.00 82.50 224 TYR A C 1
ATOM 1736 O O . TYR A 1 224 ? 8.929 -8.837 -18.741 1.00 82.50 224 TYR A O 1
ATOM 1744 N N . CYS A 1 225 ? 7.420 -9.918 -19.995 1.00 77.75 225 CYS A N 1
ATOM 1745 C CA . CYS A 1 225 ? 8.368 -10.269 -21.057 1.00 77.75 225 CYS A CA 1
ATOM 1746 C C . CYS A 1 225 ? 9.099 -9.072 -21.670 1.00 77.75 225 CYS A C 1
ATOM 1748 O O . CYS A 1 225 ? 10.283 -9.184 -21.984 1.00 77.75 225 CYS A O 1
ATOM 1750 N N . TYR A 1 226 ? 8.454 -7.902 -21.732 1.00 74.00 226 TYR A N 1
ATOM 1751 C CA . TYR A 1 226 ? 9.073 -6.701 -22.293 1.00 74.00 226 TYR A CA 1
ATOM 1752 C C . TYR A 1 226 ? 10.313 -6.239 -21.505 1.00 74.00 226 TYR A C 1
ATOM 1754 O O . TYR A 1 226 ? 11.168 -5.541 -22.055 1.00 74.00 226 TYR A O 1
ATOM 1762 N N . LEU A 1 227 ? 10.454 -6.641 -20.231 1.00 70.00 227 LEU A N 1
ATOM 1763 C CA . LEU A 1 227 ? 11.636 -6.345 -19.416 1.00 70.00 227 LEU A CA 1
ATOM 1764 C C . LEU A 1 227 ? 12.909 -6.970 -20.003 1.00 70.00 227 LEU A C 1
ATOM 1766 O O . LEU A 1 227 ? 14.003 -6.504 -19.689 1.00 70.00 227 LEU A O 1
ATOM 1770 N N . LYS A 1 228 ? 12.775 -7.981 -20.872 1.00 69.19 228 LYS A N 1
ATOM 1771 C CA . LYS A 1 228 ? 13.875 -8.706 -21.515 1.00 69.19 228 LYS A CA 1
ATOM 1772 C C . LYS A 1 228 ? 14.096 -8.326 -22.989 1.00 69.19 228 LYS A C 1
ATOM 1774 O O . LYS A 1 228 ? 15.112 -8.698 -23.565 1.00 69.19 228 LYS A O 1
ATOM 1779 N N . ASP A 1 229 ? 13.218 -7.529 -23.597 1.00 69.44 229 ASP A N 1
ATOM 1780 C CA . ASP A 1 229 ? 13.199 -7.291 -25.055 1.00 69.44 229 ASP A CA 1
ATOM 1781 C C . ASP A 1 229 ? 14.373 -6.439 -25.595 1.00 69.44 229 ASP A C 1
ATOM 1783 O O . ASP A 1 229 ? 14.474 -6.186 -26.795 1.00 69.44 229 ASP A O 1
ATOM 1787 N N . THR A 1 230 ? 15.291 -5.985 -24.735 1.00 67.75 230 THR A N 1
ATOM 1788 C CA . THR A 1 230 ? 16.493 -5.230 -25.130 1.00 67.75 230 THR A CA 1
ATOM 1789 C C . THR A 1 230 ? 17.739 -5.802 -24.462 1.00 67.75 230 THR A C 1
ATOM 1791 O O . THR A 1 230 ? 17.653 -6.346 -23.368 1.00 67.75 230 THR A O 1
ATOM 1794 N N . ALA A 1 231 ? 18.927 -5.598 -25.042 1.00 61.50 231 ALA A N 1
ATOM 1795 C CA . ALA A 1 231 ? 20.188 -6.053 -24.435 1.00 61.50 231 ALA A CA 1
ATOM 1796 C C . ALA A 1 231 ? 20.427 -5.482 -23.018 1.00 61.50 231 ALA A C 1
ATOM 1798 O O . ALA A 1 231 ? 20.982 -6.149 -22.149 1.00 61.50 231 ALA A O 1
ATOM 1799 N N . ARG A 1 232 ? 19.971 -4.247 -22.759 1.00 57.81 232 ARG A N 1
ATOM 1800 C CA . ARG A 1 232 ? 19.989 -3.647 -21.415 1.00 57.81 232 ARG A CA 1
ATOM 1801 C C . ARG A 1 232 ? 18.954 -4.298 -20.491 1.00 57.81 232 ARG A C 1
ATOM 1803 O O . ARG A 1 232 ? 19.245 -4.510 -19.318 1.00 57.81 232 ARG A O 1
ATOM 1810 N N . GLY A 1 233 ? 17.773 -4.602 -21.026 1.00 65.50 233 GLY A N 1
ATOM 1811 C CA . GLY A 1 233 ? 16.709 -5.326 -20.336 1.00 65.50 233 GLY A CA 1
ATOM 1812 C C . GLY A 1 233 ? 17.130 -6.733 -19.923 1.00 65.50 233 GLY A C 1
ATOM 1813 O O . GLY A 1 233 ? 16.893 -7.122 -18.788 1.00 65.50 233 GLY A O 1
ATOM 1814 N N . ASP A 1 234 ? 17.865 -7.447 -20.775 1.00 70.31 234 ASP A N 1
ATOM 1815 C CA . ASP A 1 234 ? 18.378 -8.786 -20.478 1.00 70.31 234 ASP A CA 1
ATOM 1816 C C . ASP A 1 234 ? 19.274 -8.787 -19.225 1.00 70.31 234 ASP A C 1
ATOM 1818 O O . ASP A 1 234 ? 19.008 -9.520 -18.270 1.00 70.31 234 ASP A O 1
ATOM 1822 N N . TYR A 1 235 ? 20.235 -7.859 -19.134 1.00 70.94 235 TYR A N 1
ATOM 1823 C CA . TYR A 1 235 ? 21.047 -7.682 -17.922 1.00 70.94 235 TYR A CA 1
ATOM 1824 C C . TYR A 1 235 ? 20.206 -7.297 -16.692 1.00 70.94 235 TYR A C 1
ATOM 1826 O O . TYR A 1 235 ? 20.356 -7.884 -15.617 1.00 70.94 235 TYR A O 1
ATOM 1834 N N . SER A 1 236 ? 19.302 -6.320 -16.834 1.00 73.56 236 SER A N 1
ATOM 1835 C CA . SER A 1 236 ? 18.416 -5.889 -15.745 1.00 73.56 236 SER A CA 1
ATOM 1836 C C . SER A 1 236 ? 17.489 -7.010 -15.262 1.00 73.56 236 SER A C 1
ATOM 1838 O O . SER A 1 236 ? 17.224 -7.097 -14.065 1.00 73.56 236 SER A O 1
ATOM 1840 N N . SER A 1 237 ? 17.056 -7.897 -16.156 1.00 79.69 237 SER A N 1
ATOM 1841 C CA . SER A 1 237 ? 16.238 -9.064 -15.832 1.00 79.69 237 SER A CA 1
ATOM 1842 C C . SER A 1 237 ? 17.026 -10.101 -15.028 1.00 79.69 237 SER A C 1
ATOM 1844 O O . SER A 1 237 ? 16.508 -10.635 -14.052 1.00 79.69 237 SER A O 1
ATOM 1846 N N . GLY A 1 238 ? 18.312 -10.308 -15.338 1.00 83.81 238 GLY A N 1
ATOM 1847 C CA . GLY A 1 238 ? 19.194 -11.168 -14.544 1.00 83.81 238 GLY A CA 1
ATOM 1848 C C . GLY A 1 238 ? 19.399 -10.651 -13.116 1.00 83.81 238 GLY A C 1
ATOM 1849 O O . GLY A 1 238 ? 19.362 -11.427 -12.159 1.00 83.81 238 GLY A O 1
ATOM 1850 N N . VAL A 1 239 ? 19.549 -9.330 -12.952 1.00 84.25 239 VAL A N 1
ATOM 1851 C CA . VAL A 1 239 ? 19.584 -8.683 -11.628 1.00 84.25 239 VAL A CA 1
ATOM 1852 C C . VAL A 1 239 ? 18.257 -8.867 -10.89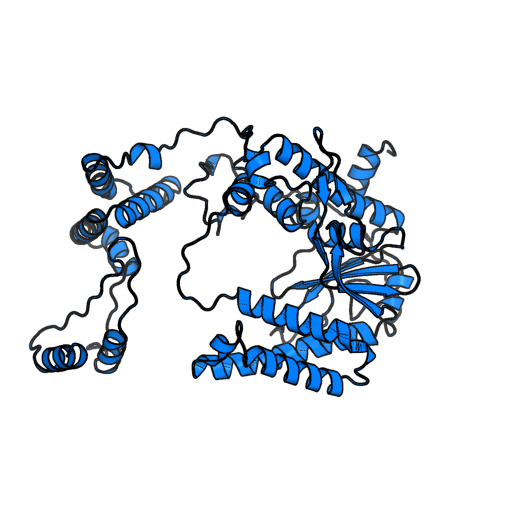5 1.00 84.25 239 VAL A C 1
ATOM 1854 O O . VAL A 1 239 ? 18.267 -9.250 -9.729 1.00 84.25 239 VAL A O 1
ATOM 1857 N N . LEU A 1 240 ? 17.130 -8.665 -11.581 1.00 86.00 240 LEU A N 1
ATOM 1858 C CA . LEU A 1 240 ? 15.800 -8.856 -11.007 1.00 86.00 240 LEU A CA 1
ATOM 1859 C C . LEU A 1 240 ? 15.587 -10.297 -10.522 1.00 86.00 240 LEU A C 1
ATOM 1861 O O . LEU A 1 240 ? 15.123 -10.482 -9.405 1.00 86.00 240 LEU A O 1
ATOM 1865 N N . VAL A 1 241 ? 15.979 -11.310 -11.304 1.00 92.56 241 VAL A N 1
ATOM 1866 C CA . VAL A 1 241 ? 15.907 -12.728 -10.896 1.00 92.56 241 VAL A CA 1
ATOM 1867 C C . VAL A 1 241 ? 16.771 -12.989 -9.665 1.00 92.56 241 VAL A C 1
ATOM 1869 O O . VAL A 1 241 ? 16.332 -13.655 -8.730 1.00 92.56 241 VAL A O 1
ATOM 1872 N N . ARG A 1 242 ? 18.000 -12.464 -9.631 1.00 91.38 242 ARG A N 1
ATOM 1873 C CA . ARG A 1 242 ? 18.892 -12.629 -8.477 1.00 91.38 242 ARG A CA 1
ATOM 1874 C C . ARG A 1 242 ? 18.296 -12.010 -7.212 1.00 91.38 242 ARG A C 1
ATOM 1876 O O . ARG A 1 242 ? 18.293 -12.652 -6.164 1.00 91.38 242 ARG A O 1
ATOM 1883 N N . ASP A 1 243 ? 17.803 -10.781 -7.313 1.00 90.81 243 ASP A N 1
ATOM 1884 C CA . ASP A 1 243 ? 17.201 -10.064 -6.191 1.00 90.81 243 ASP A CA 1
ATOM 1885 C C . ASP A 1 243 ? 15.921 -10.779 -5.726 1.00 90.81 243 ASP A C 1
ATOM 1887 O O . ASP A 1 243 ? 15.713 -10.972 -4.530 1.00 90.81 243 ASP A O 1
ATOM 1891 N N . ALA A 1 244 ? 15.116 -11.265 -6.671 1.00 93.56 244 ALA A N 1
ATOM 1892 C CA . ALA A 1 244 ? 13.918 -12.050 -6.421 1.00 93.56 244 ALA A CA 1
ATOM 1893 C C . ALA A 1 244 ? 14.192 -13.345 -5.643 1.00 93.56 244 ALA A C 1
ATOM 1895 O O . ALA A 1 244 ? 13.488 -13.632 -4.674 1.00 93.56 244 ALA A O 1
ATOM 1896 N N . VAL A 1 245 ? 15.238 -14.088 -6.018 1.00 96.12 245 VAL A N 1
ATOM 1897 C CA . VAL A 1 245 ? 15.684 -15.287 -5.291 1.00 96.12 245 VAL A CA 1
ATOM 1898 C C . VAL A 1 245 ? 16.062 -14.935 -3.854 1.00 96.12 245 VAL A C 1
ATOM 1900 O O . VAL A 1 245 ? 15.553 -15.560 -2.930 1.00 96.12 245 VAL A O 1
ATOM 1903 N N . LEU A 1 246 ? 16.885 -13.901 -3.649 1.00 94.31 246 LEU A N 1
ATOM 1904 C CA . LEU A 1 246 ? 17.321 -13.494 -2.310 1.00 94.31 246 LEU A CA 1
ATOM 1905 C C . LEU A 1 246 ? 16.138 -13.097 -1.411 1.00 94.31 246 LEU A C 1
ATOM 1907 O O . LEU A 1 246 ? 16.074 -13.492 -0.248 1.00 94.31 246 LEU A O 1
ATOM 1911 N N . ILE A 1 247 ? 15.190 -12.337 -1.960 1.00 95.00 247 ILE A N 1
ATOM 1912 C CA . ILE A 1 247 ? 13.989 -11.890 -1.248 1.00 95.00 247 ILE A CA 1
ATOM 1913 C C . ILE A 1 247 ? 13.085 -13.083 -0.897 1.00 95.00 247 ILE A C 1
ATOM 1915 O O . ILE A 1 247 ? 12.588 -13.162 0.227 1.00 95.00 247 ILE A O 1
ATOM 1919 N N . CYS A 1 248 ? 12.903 -14.031 -1.821 1.00 96.88 248 CYS A N 1
ATOM 1920 C CA . CYS A 1 248 ? 12.134 -15.254 -1.575 1.00 96.88 248 CYS A CA 1
ATOM 1921 C C . CYS A 1 248 ? 12.776 -16.128 -0.496 1.00 96.88 248 CYS A C 1
ATOM 1923 O O . CYS A 1 248 ? 12.078 -16.582 0.405 1.00 96.88 248 CYS A O 1
ATOM 1925 N N . THR A 1 249 ? 14.097 -16.311 -0.532 1.00 95.69 249 THR A N 1
ATOM 1926 C CA . THR A 1 249 ? 14.820 -17.039 0.518 1.00 95.69 249 THR A CA 1
ATOM 1927 C C . THR A 1 249 ? 14.670 -16.348 1.876 1.00 95.69 249 THR A C 1
ATOM 1929 O O . THR A 1 249 ? 14.411 -17.020 2.869 1.00 95.69 249 THR A O 1
ATOM 1932 N N . GLY A 1 250 ? 14.721 -15.012 1.933 1.00 94.94 250 GLY A N 1
ATOM 1933 C CA . GLY A 1 250 ? 14.451 -14.263 3.165 1.00 94.94 250 GLY A CA 1
ATOM 1934 C C . GLY A 1 250 ? 13.031 -14.466 3.709 1.00 94.94 250 GLY A C 1
ATOM 1935 O O . GLY A 1 250 ? 12.848 -14.667 4.909 1.00 94.94 250 GLY A O 1
ATOM 1936 N N . ALA A 1 251 ? 12.019 -14.463 2.833 1.00 96.25 251 ALA A N 1
ATOM 1937 C CA . ALA A 1 251 ? 10.637 -14.767 3.212 1.00 96.25 251 ALA A CA 1
ATOM 1938 C C . ALA A 1 251 ? 10.475 -16.223 3.688 1.00 96.25 251 ALA A C 1
ATOM 1940 O O . ALA A 1 251 ? 9.741 -16.482 4.642 1.00 96.25 251 ALA A O 1
ATOM 1941 N N . TYR A 1 252 ? 11.187 -17.159 3.055 1.00 96.88 252 TYR A N 1
ATOM 1942 C CA . TYR A 1 252 ? 11.209 -18.569 3.432 1.00 96.88 252 TYR A CA 1
ATOM 1943 C C . TYR A 1 252 ? 11.802 -18.777 4.830 1.00 96.88 252 TYR A C 1
ATOM 1945 O O . TYR A 1 252 ? 11.152 -19.370 5.691 1.00 96.88 252 TYR A O 1
ATOM 1953 N N . GLU A 1 253 ? 12.987 -18.218 5.095 1.00 95.06 253 GLU A N 1
ATOM 1954 C CA . GLU A 1 253 ? 13.631 -18.259 6.416 1.00 95.06 253 GLU A CA 1
ATOM 1955 C C . GLU A 1 253 ? 12.716 -17.698 7.512 1.00 95.06 253 GLU A C 1
ATOM 1957 O O . GLU A 1 253 ? 12.605 -18.279 8.589 1.00 95.06 253 GLU A O 1
ATOM 1962 N N . GLN A 1 254 ? 12.017 -16.600 7.216 1.00 95.31 254 GLN A N 1
ATOM 1963 C CA . GLN A 1 254 ? 11.093 -15.931 8.132 1.00 95.31 254 GLN A CA 1
ATOM 1964 C C . GLN A 1 254 ? 9.867 -16.779 8.502 1.00 95.31 254 GLN A C 1
ATOM 1966 O O . GLN A 1 254 ? 9.298 -16.595 9.581 1.00 95.31 254 GLN A O 1
ATOM 1971 N N . ILE A 1 255 ? 9.435 -17.696 7.635 1.00 95.81 255 ILE A N 1
ATOM 1972 C CA . ILE A 1 255 ? 8.311 -18.599 7.918 1.00 95.81 255 ILE A CA 1
ATOM 1973 C C . ILE A 1 255 ? 8.811 -19.883 8.591 1.00 95.81 255 ILE A C 1
ATOM 1975 O O . ILE A 1 255 ? 8.256 -20.294 9.609 1.00 95.81 255 ILE A O 1
ATOM 1979 N N . VAL A 1 256 ? 9.892 -20.487 8.092 1.00 95.62 256 VAL A N 1
ATOM 1980 C CA . VAL A 1 256 ? 10.465 -21.720 8.665 1.00 95.62 256 VAL A CA 1
ATOM 1981 C C . VAL A 1 256 ? 11.011 -21.489 10.080 1.00 95.62 256 VAL A C 1
ATOM 1983 O O . VAL A 1 256 ? 10.779 -22.303 10.983 1.00 95.62 256 VAL A O 1
ATOM 1986 N N . GLY A 1 257 ? 11.652 -20.340 10.308 1.00 95.62 257 GLY A N 1
ATOM 1987 C CA . GLY A 1 257 ? 12.148 -19.890 11.613 1.00 95.62 257 GLY A CA 1
ATOM 1988 C C . GLY A 1 257 ? 11.054 -19.470 12.604 1.00 95.62 257 GLY A C 1
ATOM 1989 O O . GLY A 1 257 ? 11.364 -19.064 13.719 1.00 95.62 257 GLY A O 1
ATOM 1990 N N . SER A 1 258 ? 9.778 -19.589 12.230 1.00 96.94 258 SER A N 1
ATOM 1991 C CA . SER A 1 258 ? 8.619 -19.171 13.018 1.00 96.94 258 SER A CA 1
ATOM 1992 C C . SER A 1 258 ? 7.678 -20.351 13.306 1.00 96.94 258 SER A C 1
ATOM 1994 O O . SER A 1 258 ? 7.693 -21.373 12.618 1.00 96.94 258 SER A O 1
ATOM 1996 N N . ASP A 1 259 ? 6.854 -20.244 14.347 1.00 97.94 259 ASP A N 1
ATOM 1997 C CA . ASP A 1 259 ? 5.703 -21.122 14.615 1.00 97.94 259 ASP A CA 1
ATOM 1998 C C . ASP A 1 259 ? 4.435 -20.682 13.872 1.00 97.94 259 ASP A C 1
ATOM 2000 O O . ASP A 1 259 ? 3.424 -21.384 13.896 1.00 97.94 259 ASP A O 1
ATOM 2004 N N . PHE A 1 260 ? 4.465 -19.521 13.221 1.00 97.94 260 PHE A N 1
ATOM 2005 C CA . PHE A 1 260 ? 3.418 -19.098 12.305 1.00 97.94 260 PHE A CA 1
ATOM 2006 C C . PHE A 1 260 ? 3.530 -19.862 10.983 1.00 97.94 260 PHE A C 1
ATOM 2008 O O . PHE A 1 260 ? 4.625 -20.116 10.475 1.00 97.94 260 PHE A O 1
ATOM 2015 N N . ARG A 1 261 ? 2.382 -20.228 10.417 1.00 96.81 261 ARG A N 1
ATOM 2016 C CA . ARG A 1 261 ? 2.261 -20.838 9.087 1.00 96.81 261 ARG A CA 1
ATOM 2017 C C . ARG A 1 261 ? 1.359 -19.989 8.215 1.00 96.81 261 ARG A C 1
ATOM 2019 O O . ARG A 1 261 ? 0.459 -19.330 8.735 1.00 96.81 261 ARG A O 1
ATOM 2026 N N . VAL A 1 262 ? 1.605 -20.014 6.909 1.00 97.38 262 VAL A N 1
ATOM 2027 C CA . VAL A 1 262 ? 0.769 -19.311 5.935 1.00 97.38 262 VAL A CA 1
ATOM 2028 C C . VAL A 1 262 ? -0.615 -19.952 5.954 1.00 97.38 262 VAL A C 1
ATOM 2030 O O . VAL A 1 262 ? -0.776 -21.101 5.564 1.00 97.38 262 VAL A O 1
ATOM 2033 N N . ALA A 1 263 ? -1.610 -19.217 6.441 1.00 95.88 263 ALA A N 1
ATOM 2034 C CA . ALA A 1 263 ? -2.999 -19.658 6.438 1.00 95.88 263 ALA A CA 1
ATOM 2035 C C . ALA A 1 263 ? -3.669 -19.324 5.102 1.00 95.88 263 ALA A C 1
ATOM 2037 O O . ALA A 1 263 ? -4.460 -20.110 4.587 1.00 95.88 263 ALA A O 1
ATOM 2038 N N . ALA A 1 264 ? -3.328 -18.164 4.535 1.00 95.12 264 ALA A N 1
ATOM 2039 C CA . ALA A 1 264 ? -3.809 -17.738 3.233 1.00 95.12 264 ALA A CA 1
ATOM 2040 C C . ALA A 1 264 ? -2.827 -16.767 2.564 1.00 95.12 264 ALA A C 1
ATOM 2042 O O . ALA A 1 264 ? -2.131 -15.993 3.226 1.00 95.12 264 ALA A O 1
ATOM 2043 N N . ALA A 1 265 ? -2.813 -16.783 1.235 1.00 94.44 265 ALA A N 1
ATOM 2044 C CA . ALA A 1 265 ? -2.156 -15.785 0.402 1.00 94.44 265 ALA A CA 1
ATOM 2045 C C . ALA A 1 265 ? -3.210 -15.152 -0.508 1.00 94.44 265 ALA A C 1
ATOM 2047 O O . ALA A 1 265 ? -4.071 -15.858 -1.032 1.00 94.44 265 ALA A O 1
ATOM 2048 N N . GLU A 1 266 ? -3.137 -13.835 -0.702 1.00 93.44 266 GLU A N 1
ATOM 2049 C CA . GLU A 1 266 ? -4.100 -13.084 -1.510 1.00 93.44 266 GLU A CA 1
ATOM 2050 C C . GLU A 1 266 ? -5.566 -13.221 -1.046 1.00 93.44 266 GLU A C 1
ATOM 2052 O O . GLU A 1 266 ? -6.503 -13.171 -1.851 1.00 93.44 266 GLU A O 1
ATOM 2057 N N . GLU A 1 267 ? -5.773 -13.367 0.264 1.00 94.88 267 GLU A N 1
ATOM 2058 C CA . GLU A 1 267 ? -7.089 -13.587 0.858 1.00 94.88 267 GLU A CA 1
ATOM 2059 C C . GLU A 1 267 ? -7.986 -12.365 0.672 1.00 94.88 267 GLU A C 1
ATOM 2061 O O . GLU A 1 267 ? -7.647 -11.247 1.065 1.00 94.88 267 GLU A O 1
ATOM 2066 N N . THR A 1 268 ? -9.156 -12.570 0.074 1.00 96.75 268 THR A N 1
ATOM 2067 C CA . THR A 1 268 ? -10.140 -11.499 -0.070 1.00 96.75 268 THR A CA 1
ATOM 2068 C C . THR A 1 268 ? -11.059 -11.429 1.145 1.00 96.75 268 THR A C 1
ATOM 2070 O O . THR A 1 268 ? -11.379 -12.445 1.760 1.00 96.75 268 THR A O 1
ATOM 2073 N N . PHE A 1 269 ? -11.525 -10.226 1.472 1.00 96.38 269 PHE A N 1
ATOM 2074 C CA . PHE A 1 269 ? -12.546 -10.013 2.492 1.00 96.38 269 PHE A CA 1
ATOM 2075 C C . PHE A 1 269 ? -13.591 -9.004 2.014 1.00 96.38 269 PHE A C 1
ATOM 2077 O O . PHE A 1 269 ? -13.275 -8.068 1.279 1.00 96.38 269 PHE A O 1
ATOM 2084 N N . GLY A 1 270 ? -14.837 -9.178 2.453 1.00 94.00 270 GLY A N 1
ATOM 2085 C CA . GLY A 1 270 ? -15.930 -8.228 2.218 1.00 94.00 270 GLY A CA 1
ATOM 2086 C C . GLY A 1 270 ? -16.553 -8.217 0.820 1.00 94.00 270 GLY A C 1
ATOM 2087 O O . GLY A 1 270 ? -17.545 -7.515 0.638 1.00 94.00 270 GLY A O 1
ATOM 2088 N N . TYR A 1 271 ? -16.043 -8.989 -0.144 1.00 93.12 271 TYR A N 1
ATOM 2089 C CA . TYR A 1 271 ? -16.725 -9.222 -1.423 1.00 93.12 271 TYR A CA 1
ATOM 2090 C C . TYR A 1 271 ? -17.701 -10.413 -1.326 1.00 93.12 271 TYR A C 1
ATOM 2092 O O . TYR A 1 271 ? -17.580 -11.205 -0.389 1.00 93.12 271 TYR A O 1
ATOM 2100 N N . PRO A 1 272 ? -18.657 -10.572 -2.269 1.00 88.81 272 PRO A N 1
ATOM 2101 C CA . PRO A 1 272 ? -19.673 -11.632 -2.209 1.00 88.81 272 PRO A CA 1
ATOM 2102 C C . PRO A 1 272 ? -19.124 -13.054 -2.013 1.00 88.81 272 PRO A C 1
ATOM 2104 O O . PRO A 1 272 ? -19.695 -13.811 -1.236 1.00 88.81 272 PRO A O 1
ATOM 2107 N N . ASP A 1 273 ? -17.993 -13.378 -2.650 1.00 89.81 273 ASP A N 1
ATOM 2108 C CA . ASP A 1 273 ? -17.359 -14.707 -2.597 1.00 89.81 273 ASP A CA 1
ATOM 2109 C C . ASP A 1 273 ? -16.127 -14.752 -1.674 1.00 89.81 273 ASP A C 1
ATOM 2111 O O . ASP A 1 273 ? -15.318 -15.680 -1.732 1.00 89.81 273 ASP A O 1
ATOM 2115 N N . SER A 1 274 ? -15.933 -13.727 -0.840 1.00 93.31 274 SER A N 1
ATOM 2116 C CA . SER A 1 274 ? -14.796 -13.683 0.073 1.00 93.31 274 SER A CA 1
ATOM 2117 C C . SER A 1 274 ? -14.971 -14.652 1.250 1.00 93.31 274 SER A C 1
ATOM 2119 O O . SER A 1 274 ? -16.040 -14.673 1.862 1.00 93.31 274 SER A O 1
ATOM 2121 N N . PRO A 1 275 ? -13.916 -15.391 1.652 1.00 90.75 275 PRO A N 1
ATOM 2122 C CA . PRO A 1 275 ? -13.962 -16.265 2.829 1.00 90.75 275 PRO A CA 1
ATOM 2123 C C . PRO A 1 275 ? -14.142 -15.483 4.137 1.00 90.75 275 PRO A C 1
ATOM 2125 O O . PRO A 1 275 ? -14.691 -15.997 5.111 1.00 90.75 275 PRO A O 1
ATOM 2128 N N . VAL A 1 276 ? -13.692 -14.227 4.155 1.00 92.94 276 VAL A N 1
ATOM 2129 C CA . VAL A 1 276 ? -13.717 -13.348 5.322 1.00 92.94 276 VAL A CA 1
ATOM 2130 C C . VAL A 1 276 ? -14.751 -12.241 5.124 1.00 92.94 276 VAL A C 1
ATOM 2132 O O . VAL A 1 276 ? -14.853 -11.624 4.059 1.00 92.94 276 VAL A O 1
ATOM 2135 N N . ARG A 1 277 ? -15.535 -11.956 6.168 1.00 92.56 277 ARG A N 1
ATOM 2136 C CA . ARG A 1 277 ? -16.548 -10.893 6.126 1.00 92.56 277 ARG A CA 1
ATOM 2137 C C . ARG A 1 277 ? -15.903 -9.508 6.121 1.00 92.56 277 ARG A C 1
ATOM 2139 O O . ARG A 1 277 ? -14.873 -9.281 6.748 1.00 92.56 277 ARG A O 1
ATOM 2146 N N . GLY A 1 278 ? -16.559 -8.569 5.445 1.00 92.56 278 GLY A N 1
ATOM 2147 C CA . GLY A 1 278 ? -16.173 -7.161 5.461 1.00 92.56 278 GLY A CA 1
ATOM 2148 C C . GLY A 1 278 ? -16.375 -6.524 6.835 1.00 92.56 278 GLY A C 1
ATOM 2149 O O . GLY A 1 278 ? -17.233 -6.953 7.610 1.00 92.56 278 GLY A O 1
ATOM 2150 N N . ILE A 1 279 ? -15.616 -5.468 7.127 1.00 93.50 279 ILE A N 1
ATOM 2151 C CA . ILE A 1 279 ? -15.815 -4.678 8.349 1.00 93.50 279 ILE A CA 1
ATOM 2152 C C . ILE A 1 279 ? -16.920 -3.663 8.075 1.00 93.50 279 ILE A C 1
ATOM 2154 O O . ILE A 1 279 ? -16.792 -2.841 7.173 1.00 93.50 279 ILE A O 1
ATOM 2158 N N . ARG A 1 280 ? -18.010 -3.699 8.843 1.00 92.75 280 ARG A N 1
ATOM 2159 C CA . ARG A 1 280 ? -19.101 -2.729 8.690 1.00 92.75 280 ARG A CA 1
ATOM 2160 C C . ARG A 1 280 ? -18.641 -1.335 9.129 1.00 92.75 280 ARG A C 1
ATOM 2162 O O . ARG A 1 280 ? -18.301 -1.121 10.293 1.00 92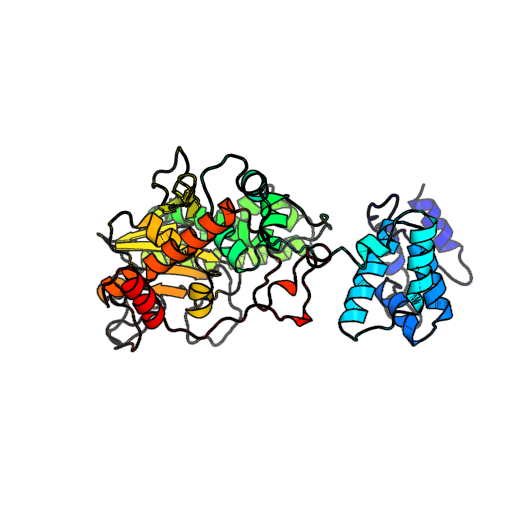.75 280 ARG A O 1
ATOM 2169 N N . LEU A 1 281 ? -18.682 -0.384 8.204 1.00 92.06 281 LEU A N 1
ATOM 2170 C CA . LEU A 1 281 ? -18.463 1.036 8.435 1.00 92.06 281 LEU A CA 1
ATOM 2171 C C . LEU A 1 281 ? -19.843 1.701 8.483 1.00 92.06 281 LEU A C 1
ATOM 2173 O O . LEU A 1 281 ? -20.491 1.868 7.455 1.00 92.06 281 LEU A O 1
ATOM 2177 N N . ARG A 1 282 ? -20.342 2.019 9.683 1.00 80.31 282 ARG A N 1
ATOM 2178 C CA . ARG A 1 282 ? -21.641 2.693 9.812 1.00 80.31 282 ARG A CA 1
ATOM 2179 C C . ARG A 1 282 ? -21.547 4.072 9.161 1.00 80.31 282 ARG A C 1
ATOM 2181 O O . ARG A 1 282 ? -20.838 4.936 9.670 1.00 80.31 282 ARG A O 1
ATOM 2188 N N . ALA A 1 283 ? -22.262 4.253 8.061 1.00 71.12 283 ALA A N 1
ATOM 2189 C CA . ALA A 1 283 ? -22.413 5.518 7.368 1.00 71.12 283 ALA A CA 1
ATOM 2190 C C . ALA A 1 283 ? -23.911 5.892 7.398 1.00 71.12 283 ALA A C 1
ATOM 2192 O O . ALA A 1 283 ? -24.770 5.019 7.532 1.00 71.12 283 ALA A O 1
ATOM 2193 N N . GLY A 1 284 ? -24.232 7.185 7.476 1.00 65.50 284 GLY A N 1
ATOM 2194 C CA . GLY A 1 284 ? -25.544 7.657 7.941 1.00 65.50 284 GLY A CA 1
ATOM 2195 C C . GLY A 1 284 ? -26.735 7.236 7.070 1.00 65.50 284 GLY A C 1
ATOM 2196 O O . GLY A 1 284 ? -27.854 7.194 7.581 1.00 65.50 284 GLY A O 1
ATOM 2197 N N . GLY A 1 285 ? -26.508 6.924 5.786 1.00 71.94 285 GLY A N 1
ATOM 2198 C CA . GLY A 1 285 ? -27.571 6.592 4.828 1.00 71.94 285 GLY A CA 1
ATOM 2199 C C . GLY A 1 285 ? -27.676 5.112 4.446 1.00 71.94 285 GLY A C 1
ATOM 2200 O O . GLY A 1 285 ? -28.781 4.625 4.206 1.00 71.94 285 GLY A O 1
ATOM 2201 N N . GLN A 1 286 ? -26.557 4.387 4.385 1.00 77.00 286 GLN A N 1
ATOM 2202 C CA . GLN A 1 286 ? -26.509 2.966 4.024 1.00 77.00 286 GLN A CA 1
ATOM 2203 C C . GLN A 1 286 ? -25.317 2.266 4.690 1.00 77.00 286 GLN A C 1
ATOM 2205 O O . GLN A 1 286 ? -24.352 2.889 5.131 1.00 77.00 286 GLN A O 1
ATOM 2210 N N . ASP A 1 287 ? -25.369 0.936 4.753 1.00 83.56 287 ASP A N 1
ATOM 2211 C CA . ASP A 1 287 ? -24.239 0.160 5.255 1.00 83.56 287 ASP A CA 1
ATOM 2212 C C . ASP A 1 287 ? -23.120 0.103 4.215 1.00 83.56 287 ASP A C 1
ATOM 2214 O O . ASP A 1 287 ? -23.233 -0.595 3.205 1.00 83.56 287 ASP A O 1
ATOM 2218 N N . VAL A 1 288 ? -22.016 0.792 4.505 1.00 90.75 288 VAL A N 1
ATOM 2219 C CA . VAL A 1 288 ? -20.757 0.658 3.774 1.00 90.75 288 VAL A CA 1
ATOM 2220 C C . VAL A 1 288 ? -19.897 -0.404 4.456 1.00 90.75 288 VAL A C 1
ATOM 2222 O O . VAL A 1 288 ? -19.787 -0.457 5.678 1.00 90.75 288 VAL A O 1
ATOM 2225 N N . PHE A 1 289 ? -19.256 -1.265 3.678 1.00 94.00 289 PHE A N 1
ATOM 2226 C CA . PHE A 1 289 ? -18.360 -2.301 4.175 1.00 94.00 289 PHE A CA 1
ATOM 2227 C C . PHE A 1 289 ? -16.938 -2.049 3.698 1.00 94.00 289 PHE A C 1
ATOM 2229 O O . PHE A 1 289 ? -16.688 -1.724 2.539 1.00 94.00 289 PHE A O 1
ATOM 2236 N N . LEU A 1 290 ? -15.972 -2.248 4.581 1.00 95.44 290 LEU A N 1
ATOM 2237 C CA . LEU A 1 290 ? -14.596 -2.388 4.161 1.00 95.44 290 LEU A CA 1
ATOM 2238 C C . LEU A 1 290 ? -14.428 -3.740 3.465 1.00 95.44 290 LEU A C 1
ATOM 2240 O O . LEU A 1 290 ? -14.727 -4.780 4.058 1.00 95.44 290 LEU A O 1
ATOM 2244 N N . ALA A 1 291 ? -13.908 -3.712 2.244 1.00 96.38 291 ALA A N 1
ATOM 2245 C CA . ALA A 1 291 ? -13.553 -4.894 1.475 1.00 96.38 291 ALA A CA 1
ATOM 2246 C C . ALA A 1 291 ? -12.153 -4.737 0.881 1.00 96.38 291 ALA A C 1
ATOM 2248 O O . ALA A 1 291 ? -11.672 -3.629 0.635 1.00 96.38 291 ALA A O 1
ATOM 2249 N N . GLY A 1 292 ? -11.469 -5.845 0.639 1.00 95.88 292 GLY A N 1
ATOM 2250 C CA . GLY A 1 292 ? -10.099 -5.786 0.166 1.00 95.88 292 GLY A CA 1
ATOM 2251 C C . GLY A 1 292 ? -9.476 -7.148 -0.042 1.00 95.88 292 GLY A C 1
ATOM 2252 O O . GLY A 1 292 ? -10.151 -8.173 -0.084 1.00 95.88 292 GLY A O 1
ATOM 2253 N N . LYS A 1 293 ? -8.161 -7.118 -0.218 1.00 96.12 293 LYS A N 1
ATOM 2254 C CA . LYS A 1 293 ? -7.324 -8.280 -0.466 1.00 96.12 293 LYS A CA 1
ATOM 2255 C C . LYS A 1 293 ? -6.078 -8.149 0.397 1.00 96.12 293 LYS A C 1
ATOM 2257 O O . LYS A 1 293 ? -5.451 -7.094 0.369 1.00 96.12 293 LYS A O 1
ATOM 2262 N N . ILE A 1 294 ? -5.786 -9.172 1.185 1.00 96.56 294 ILE A N 1
ATOM 2263 C CA . ILE A 1 294 ? -4.657 -9.238 2.109 1.00 96.56 294 ILE A CA 1
ATOM 2264 C C . ILE A 1 294 ? -3.578 -10.092 1.448 1.00 96.56 294 ILE A C 1
ATOM 2266 O O . ILE A 1 294 ? -3.856 -11.216 1.036 1.00 96.56 294 ILE A O 1
ATOM 2270 N N . ASP A 1 295 ? -2.357 -9.571 1.335 1.00 96.12 295 ASP A N 1
ATOM 2271 C CA . ASP A 1 295 ? -1.267 -10.257 0.630 1.00 96.12 295 ASP A CA 1
ATOM 2272 C C . ASP A 1 295 ? -0.938 -11.615 1.259 1.00 96.12 295 ASP A C 1
ATOM 2274 O O . ASP A 1 295 ? -0.877 -12.625 0.555 1.00 96.12 295 ASP A O 1
ATOM 2278 N N . ARG A 1 296 ? -0.762 -11.653 2.585 1.00 97.25 296 ARG A N 1
ATOM 2279 C CA . ARG A 1 296 ? -0.525 -12.886 3.337 1.00 97.25 296 ARG A CA 1
ATOM 2280 C C . ARG A 1 296 ? -1.107 -12.810 4.746 1.00 97.25 296 ARG A C 1
ATOM 2282 O O . ARG A 1 296 ? -0.932 -11.813 5.449 1.00 97.25 296 ARG A O 1
ATOM 2289 N N . VAL A 1 297 ? -1.750 -13.894 5.165 1.00 97.75 297 VAL A N 1
ATOM 2290 C CA . VAL A 1 297 ? -2.228 -14.121 6.531 1.00 97.75 297 VAL A CA 1
ATOM 2291 C C . VAL A 1 297 ? -1.476 -15.316 7.096 1.00 97.75 297 VAL A C 1
ATOM 2293 O O . VAL A 1 297 ? -1.548 -16.407 6.530 1.00 97.75 297 VAL A O 1
ATOM 2296 N N . ASP A 1 298 ? -0.787 -15.126 8.222 1.00 98.00 298 ASP A N 1
ATOM 2297 C CA . ASP A 1 298 ? -0.156 -16.227 8.947 1.00 98.00 298 ASP A CA 1
ATOM 2298 C C . ASP A 1 298 ? -0.886 -16.486 10.274 1.00 98.00 298 ASP A C 1
ATOM 2300 O O . ASP A 1 298 ? -1.357 -15.554 10.935 1.00 98.00 298 ASP A O 1
ATOM 2304 N N . CYS A 1 299 ? -0.940 -17.747 10.704 1.00 97.62 299 CYS A N 1
ATOM 2305 C CA . CYS A 1 299 ? -1.549 -18.154 11.973 1.00 97.62 299 CYS A CA 1
ATOM 2306 C C . CYS A 1 299 ? -0.626 -19.060 12.798 1.00 97.62 299 CYS A C 1
ATOM 2308 O O . CYS A 1 299 ? 0.124 -19.862 12.243 1.00 97.62 299 CYS A O 1
ATOM 2310 N N . SER A 1 300 ? -0.700 -18.945 14.126 1.00 97.38 300 SER A N 1
ATOM 2311 C CA . SER A 1 300 ? -0.050 -19.848 15.085 1.00 97.38 300 SER A CA 1
ATOM 2312 C C . SER A 1 300 ? -0.948 -20.015 16.309 1.00 97.38 300 SER A C 1
ATOM 2314 O O . SER A 1 300 ? -1.094 -19.083 17.096 1.00 97.38 300 SER A O 1
ATOM 2316 N N . GLY A 1 301 ? -1.583 -21.179 16.471 1.00 95.00 301 GLY A N 1
ATOM 2317 C CA . GLY A 1 301 ? -2.623 -21.343 17.492 1.00 95.00 301 GLY A CA 1
ATOM 2318 C C . GLY A 1 301 ? -3.782 -20.367 17.261 1.00 95.00 301 GLY A C 1
ATOM 2319 O O . GLY A 1 301 ? -4.352 -20.329 16.171 1.00 95.00 301 GLY A O 1
ATOM 2320 N N . ASP A 1 302 ? -4.107 -19.565 18.272 1.00 95.31 302 ASP A N 1
ATOM 2321 C CA . ASP A 1 302 ? -5.124 -18.512 18.221 1.00 95.31 302 ASP A CA 1
ATOM 2322 C C . ASP A 1 302 ? -4.572 -17.141 17.800 1.00 95.31 302 ASP A C 1
ATOM 2324 O O . ASP A 1 302 ? -5.335 -16.180 17.730 1.00 95.31 302 ASP A O 1
ATOM 2328 N N . PHE A 1 303 ? -3.283 -17.032 17.472 1.00 97.88 303 PHE A N 1
ATOM 2329 C CA . PHE A 1 303 ? -2.680 -15.797 16.985 1.00 97.88 303 PHE A CA 1
ATOM 2330 C C . PHE A 1 303 ? -2.783 -15.657 15.467 1.00 97.88 303 PHE A C 1
ATOM 2332 O O . PHE A 1 303 ? -2.466 -16.583 14.718 1.00 97.88 303 PHE A O 1
ATOM 2339 N N . THR A 1 304 ? -3.146 -14.459 15.008 1.00 98.38 304 THR A N 1
ATOM 2340 C CA . THR A 1 304 ? -3.179 -14.069 13.591 1.00 98.38 304 THR A CA 1
ATOM 2341 C C . THR A 1 304 ? -2.259 -12.882 13.344 1.00 98.38 304 THR A C 1
ATOM 2343 O O . THR A 1 304 ? -2.289 -11.907 14.095 1.00 98.38 304 THR A O 1
ATOM 2346 N N . ARG A 1 305 ? -1.472 -12.928 12.266 1.00 98.31 305 ARG A N 1
ATOM 2347 C CA . ARG A 1 305 ? -0.734 -11.767 11.752 1.00 98.31 305 ARG A CA 1
ATOM 2348 C C . ARG A 1 305 ? -0.955 -11.593 10.256 1.00 98.31 305 ARG A C 1
ATOM 2350 O O . ARG A 1 305 ? -1.189 -12.568 9.547 1.00 98.31 305 ARG A O 1
ATOM 2357 N N . VAL A 1 306 ? -0.841 -10.357 9.782 1.00 98.31 306 VAL A N 1
ATOM 2358 C CA . VAL A 1 306 ? -0.925 -10.027 8.351 1.00 98.31 306 VAL A CA 1
ATOM 2359 C C . VAL A 1 306 ? 0.387 -9.436 7.866 1.00 98.31 306 VAL A C 1
ATOM 2361 O O . VAL A 1 306 ? 1.063 -8.715 8.604 1.00 98.31 306 VAL A O 1
ATOM 2364 N N . ILE A 1 307 ? 0.755 -9.761 6.633 1.00 97.88 307 ILE A N 1
ATOM 2365 C CA . ILE A 1 307 ? 1.991 -9.312 6.003 1.00 97.88 307 ILE A CA 1
ATOM 2366 C C . ILE A 1 307 ? 1.645 -8.753 4.631 1.00 97.88 307 ILE A C 1
ATOM 2368 O O . ILE A 1 307 ? 0.943 -9.411 3.871 1.00 97.88 307 ILE A O 1
ATOM 2372 N N . ASP A 1 308 ? 2.138 -7.555 4.334 1.00 95.75 308 ASP A N 1
ATOM 2373 C CA . ASP A 1 308 ? 2.022 -6.870 3.047 1.00 95.75 308 ASP A CA 1
ATOM 2374 C C . ASP A 1 308 ? 3.418 -6.720 2.419 1.00 95.75 308 ASP A C 1
ATOM 2376 O O . ASP A 1 308 ? 4.387 -6.344 3.092 1.00 95.75 308 ASP A O 1
ATOM 2380 N N . TYR A 1 309 ? 3.543 -7.060 1.137 1.00 94.38 309 TYR A N 1
ATOM 2381 C CA . TYR A 1 309 ? 4.822 -7.037 0.432 1.00 94.38 309 TYR A CA 1
ATOM 2382 C C . TYR A 1 309 ? 5.046 -5.672 -0.215 1.00 94.38 309 TYR A C 1
ATOM 2384 O O . TYR A 1 309 ? 4.328 -5.275 -1.134 1.00 94.38 309 TYR A O 1
ATOM 2392 N N . LYS A 1 310 ? 6.094 -4.952 0.204 1.00 88.94 310 LYS A N 1
ATOM 2393 C CA . LYS A 1 310 ? 6.418 -3.628 -0.351 1.00 88.94 310 LYS A CA 1
ATOM 2394 C C . LYS A 1 310 ? 7.856 -3.564 -0.863 1.00 88.94 310 LYS A C 1
ATOM 2396 O O . LYS A 1 310 ? 8.807 -3.913 -0.169 1.00 88.94 310 LYS A O 1
ATOM 2401 N N . THR A 1 311 ? 8.024 -3.026 -2.069 1.00 81.19 311 THR A N 1
ATOM 2402 C CA . THR A 1 311 ? 9.336 -2.757 -2.691 1.00 81.19 311 THR A CA 1
ATOM 2403 C C . THR A 1 311 ? 9.872 -1.351 -2.382 1.00 81.19 311 THR A C 1
ATOM 2405 O O . THR A 1 311 ? 11.028 -1.040 -2.669 1.00 81.19 311 THR A O 1
ATOM 2408 N N . GLY A 1 312 ? 9.041 -0.485 -1.790 1.00 74.06 312 GLY A N 1
ATOM 2409 C CA . GLY A 1 312 ? 9.368 0.901 -1.448 1.00 74.06 312 GLY A CA 1
ATOM 2410 C C . GLY A 1 312 ? 9.949 1.091 -0.043 1.00 74.06 312 GLY A C 1
ATOM 2411 O O . GLY A 1 312 ? 10.375 0.152 0.629 1.00 74.06 312 GLY A O 1
ATOM 2412 N N . ARG A 1 313 ? 9.970 2.349 0.416 1.00 70.19 313 ARG A N 1
ATOM 2413 C CA . ARG A 1 313 ? 10.202 2.669 1.833 1.00 70.19 313 ARG A CA 1
ATOM 2414 C C . ARG A 1 313 ? 8.900 2.474 2.609 1.00 70.19 313 ARG A C 1
ATOM 2416 O O . ARG A 1 313 ? 7.843 2.884 2.135 1.00 70.19 313 ARG A O 1
ATOM 2423 N N . PHE A 1 314 ? 8.997 1.881 3.792 1.00 74.88 314 PHE A N 1
ATOM 2424 C CA . PHE A 1 314 ? 7.877 1.720 4.718 1.00 74.88 314 PHE A CA 1
ATOM 2425 C C . PHE A 1 314 ? 7.891 2.876 5.717 1.00 74.88 314 PHE A C 1
ATOM 2427 O O . PHE A 1 314 ? 8.958 3.327 6.132 1.00 74.88 314 PHE A O 1
ATOM 2434 N N . ASP A 1 315 ? 6.705 3.333 6.095 1.00 78.19 315 ASP A N 1
ATOM 2435 C CA . ASP A 1 315 ? 6.491 4.269 7.190 1.00 78.19 315 ASP A CA 1
ATOM 2436 C C . ASP A 1 315 ? 5.490 3.616 8.142 1.00 78.19 315 ASP A C 1
ATOM 2438 O O . ASP A 1 315 ? 4.372 3.287 7.742 1.00 78.19 315 ASP A O 1
ATOM 2442 N N . VAL A 1 316 ? 5.949 3.367 9.365 1.00 82.69 316 VAL A N 1
ATOM 2443 C CA . VAL A 1 316 ? 5.192 2.731 10.453 1.00 82.69 316 VAL A CA 1
ATOM 2444 C C . VAL A 1 316 ? 5.004 3.706 11.617 1.00 82.69 316 VAL A C 1
ATOM 2446 O O . VAL A 1 316 ? 4.831 3.303 12.763 1.00 82.69 316 VAL A O 1
ATOM 2449 N N . SER A 1 317 ? 5.079 5.011 11.337 1.00 88.94 317 SER A N 1
ATOM 2450 C CA . SER A 1 317 ? 4.864 6.042 12.342 1.00 88.94 317 SER A CA 1
ATOM 2451 C C . SER A 1 317 ? 3.420 6.046 12.848 1.00 88.94 317 SER A C 1
ATOM 2453 O O . SER A 1 317 ? 2.455 5.896 12.093 1.00 88.94 317 SER A O 1
ATOM 2455 N N . ALA A 1 318 ? 3.271 6.289 14.150 1.00 90.81 318 ALA A N 1
ATOM 2456 C CA . ALA A 1 318 ? 1.970 6.531 14.763 1.00 90.81 318 ALA A CA 1
ATOM 2457 C C . ALA A 1 318 ? 1.294 7.794 14.192 1.00 90.81 318 ALA A C 1
ATOM 2459 O O . ALA A 1 318 ? 0.074 7.824 14.077 1.00 90.81 318 ALA A O 1
ATOM 2460 N N . SER A 1 319 ? 2.069 8.791 13.749 1.00 92.62 319 SER A N 1
ATOM 2461 C CA . SER A 1 319 ? 1.559 9.999 13.082 1.00 92.62 319 SER A CA 1
ATOM 2462 C C . SER A 1 319 ? 0.840 9.700 11.766 1.00 92.62 319 SER A C 1
ATOM 2464 O O . SER A 1 319 ? -0.304 10.121 11.597 1.00 92.62 319 SER A O 1
ATOM 2466 N N . GLY A 1 320 ? 1.443 8.916 10.864 1.00 92.44 320 GLY A N 1
ATOM 2467 C CA . GLY A 1 320 ? 0.789 8.537 9.607 1.00 92.44 320 GLY A CA 1
ATOM 2468 C C . GLY A 1 320 ? -0.456 7.668 9.828 1.00 92.44 320 GLY A C 1
ATOM 2469 O O . GLY A 1 320 ? -1.425 7.756 9.068 1.00 92.44 320 GLY A O 1
ATOM 2470 N N . TYR A 1 321 ? -0.448 6.857 10.890 1.00 93.25 321 TYR A N 1
ATOM 2471 C CA . TYR A 1 321 ? -1.604 6.077 11.325 1.00 93.25 321 TYR A CA 1
ATOM 2472 C C . TYR A 1 321 ? -2.741 6.968 11.850 1.00 93.25 321 TYR A C 1
ATOM 2474 O O . TYR A 1 321 ? -3.862 6.881 11.352 1.00 93.25 321 TYR A O 1
ATOM 2482 N N . TYR A 1 322 ? -2.438 7.880 12.779 1.00 95.00 322 TYR A N 1
ATOM 2483 C CA . TYR A 1 322 ? -3.373 8.865 13.333 1.00 95.00 322 TYR A CA 1
ATOM 2484 C C . TYR A 1 322 ? -3.983 9.767 12.254 1.00 95.00 322 TYR A C 1
ATOM 2486 O O . TYR A 1 322 ? -5.184 10.002 12.222 1.00 95.00 322 TYR A O 1
ATOM 2494 N N . ALA A 1 323 ? -3.178 10.209 11.290 1.00 93.56 323 ALA A N 1
ATOM 2495 C CA . ALA A 1 323 ? -3.657 11.025 10.179 1.00 93.56 323 ALA A CA 1
ATOM 2496 C C . ALA A 1 323 ? -4.524 10.251 9.163 1.00 93.56 323 ALA A C 1
ATOM 2498 O O . ALA A 1 323 ? -4.968 10.840 8.180 1.00 93.56 323 ALA A O 1
ATOM 2499 N N . GLY A 1 324 ? -4.726 8.938 9.338 1.00 94.19 324 GLY A N 1
ATOM 2500 C CA . GLY A 1 324 ? -5.505 8.090 8.432 1.00 94.19 324 GLY A CA 1
ATOM 2501 C C . GLY A 1 324 ? -4.794 7.718 7.125 1.00 94.19 324 GLY A C 1
ATOM 2502 O O . GLY A 1 324 ? -5.411 7.172 6.211 1.00 94.19 324 GLY A O 1
ATOM 2503 N N . ARG A 1 325 ? -3.489 7.995 7.010 1.00 92.81 325 ARG A N 1
ATOM 2504 C CA . ARG A 1 325 ? -2.692 7.790 5.785 1.00 92.81 325 ARG A CA 1
ATOM 2505 C C . ARG A 1 325 ? -2.021 6.417 5.704 1.00 92.81 325 ARG A C 1
ATOM 2507 O O . ARG A 1 325 ? -1.463 6.100 4.652 1.00 92.81 325 ARG A O 1
ATOM 2514 N N . LYS A 1 326 ? -2.020 5.651 6.801 1.00 92.44 326 LYS A N 1
ATOM 2515 C CA . LYS A 1 326 ? -1.355 4.339 6.950 1.00 92.44 326 LYS A CA 1
ATOM 2516 C C . LYS A 1 326 ? -2.244 3.313 7.666 1.00 92.44 326 LYS A C 1
ATOM 2518 O O . LYS A 1 326 ? -1.823 2.676 8.627 1.00 92.44 326 LYS A O 1
ATOM 2523 N N . LEU A 1 327 ? -3.495 3.182 7.229 1.00 94.00 327 LEU A N 1
ATOM 2524 C CA . LEU A 1 327 ? -4.503 2.322 7.859 1.00 94.00 327 LEU A CA 1
ATOM 2525 C C . LEU A 1 327 ? -4.574 0.908 7.275 1.00 94.00 327 LEU A C 1
ATOM 2527 O O . LEU A 1 327 ? -5.179 0.038 7.896 1.00 94.00 327 LEU A O 1
ATOM 2531 N N . GLN A 1 328 ? -3.982 0.661 6.103 1.00 94.25 328 GLN A N 1
ATOM 2532 C CA . GLN A 1 328 ? -4.140 -0.595 5.366 1.00 94.25 328 GLN A CA 1
ATOM 2533 C C . GLN A 1 328 ? -3.816 -1.834 6.212 1.00 94.25 328 GLN A C 1
ATOM 2535 O O . GLN A 1 328 ? -4.649 -2.729 6.327 1.00 94.25 328 GLN A O 1
ATOM 2540 N N . LEU A 1 329 ? -2.650 -1.858 6.861 1.00 94.44 329 LEU A N 1
ATOM 2541 C CA . LEU A 1 329 ? -2.206 -2.981 7.691 1.00 94.44 329 LEU A CA 1
ATOM 2542 C C . LEU A 1 329 ? -3.107 -3.232 8.925 1.00 94.44 329 LEU A C 1
ATOM 2544 O O . LEU A 1 329 ? -3.581 -4.359 9.079 1.00 94.44 329 LEU A O 1
ATOM 2548 N N . PRO A 1 330 ? -3.401 -2.233 9.783 1.00 95.25 330 PRO A N 1
ATOM 2549 C CA . PRO A 1 330 ? -4.336 -2.397 10.905 1.00 95.25 330 PRO A CA 1
ATOM 2550 C C . PRO A 1 330 ? -5.749 -2.828 10.495 1.00 95.25 330 PRO A C 1
ATOM 2552 O O . PRO A 1 330 ? -6.357 -3.671 11.159 1.00 95.25 330 PRO A O 1
ATOM 2555 N N . LEU A 1 331 ? -6.256 -2.305 9.375 1.00 96.12 331 LEU A N 1
ATOM 2556 C CA . LEU A 1 331 ? -7.555 -2.699 8.833 1.00 96.12 331 LEU A CA 1
ATOM 2557 C C . LEU A 1 331 ? -7.548 -4.149 8.331 1.00 96.12 331 LEU A C 1
ATOM 2559 O O . LEU A 1 331 ? -8.494 -4.889 8.592 1.00 96.12 331 LEU A O 1
ATOM 2563 N N . TYR A 1 332 ? -6.478 -4.578 7.656 1.00 97.31 332 TYR A N 1
ATOM 2564 C CA . TYR A 1 332 ? -6.304 -5.973 7.249 1.00 97.31 332 TYR A CA 1
ATOM 2565 C C . TYR A 1 332 ? -6.201 -6.911 8.442 1.00 97.31 332 TYR A C 1
ATOM 2567 O O . TYR A 1 332 ? -6.852 -7.949 8.433 1.00 97.31 332 TYR A O 1
ATOM 2575 N N . LEU A 1 333 ? -5.452 -6.551 9.486 1.00 97.44 333 LEU A N 1
ATOM 2576 C CA . LEU A 1 333 ? -5.376 -7.383 10.685 1.00 97.44 333 LEU A CA 1
ATOM 2577 C C . LEU A 1 333 ? -6.734 -7.488 11.381 1.00 97.44 333 LEU A C 1
ATOM 2579 O O . LEU A 1 333 ? -7.137 -8.582 11.766 1.00 97.44 333 LEU A O 1
ATOM 2583 N N . SER A 1 334 ? -7.465 -6.375 11.475 1.00 95.50 334 SER A N 1
ATOM 2584 C CA . SER A 1 334 ? -8.828 -6.356 12.019 1.00 95.50 334 SER A CA 1
ATOM 2585 C C . SER A 1 334 ? -9.772 -7.256 11.215 1.00 95.50 334 SER A C 1
ATOM 2587 O O . SER A 1 334 ? -10.592 -7.966 11.795 1.00 95.50 334 SER A O 1
ATOM 2589 N N . ALA A 1 335 ? -9.634 -7.267 9.884 1.00 95.62 335 ALA A N 1
ATOM 2590 C CA . ALA A 1 335 ? -10.410 -8.140 9.013 1.00 95.62 335 ALA A CA 1
ATOM 2591 C C . ALA A 1 335 ? -9.987 -9.611 9.147 1.00 95.62 335 ALA A C 1
ATOM 2593 O O . ALA A 1 335 ? -10.858 -10.461 9.255 1.00 95.62 335 ALA A O 1
ATOM 2594 N N . ALA A 1 336 ? -8.692 -9.932 9.180 1.00 96.25 336 ALA A N 1
ATOM 2595 C CA . ALA A 1 336 ? -8.191 -11.310 9.208 1.00 96.25 336 ALA A CA 1
ATOM 2596 C C . ALA A 1 336 ? -8.358 -12.003 10.571 1.00 96.25 336 ALA A C 1
ATOM 2598 O O . ALA A 1 336 ? -8.552 -13.220 10.631 1.00 96.25 336 ALA A O 1
ATOM 2599 N N . ALA A 1 337 ? -8.277 -11.254 11.675 1.00 93.50 337 ALA A N 1
ATOM 2600 C CA . ALA A 1 337 ? -8.325 -11.830 13.015 1.00 93.50 337 ALA A CA 1
ATOM 2601 C C . ALA A 1 337 ? -9.670 -12.532 13.295 1.00 93.50 337 ALA A C 1
ATOM 2603 O O . ALA A 1 337 ? -9.661 -13.647 13.805 1.00 93.50 337 ALA A O 1
ATOM 2604 N N . GLN A 1 338 ? -10.819 -11.945 12.918 1.00 82.50 338 GLN A N 1
ATOM 2605 C CA . GLN A 1 338 ? -12.168 -12.540 13.085 1.00 82.50 338 GLN A CA 1
ATOM 2606 C C . GLN A 1 338 ? -12.407 -13.186 14.474 1.00 82.50 338 GLN A C 1
ATOM 2608 O O . GLN A 1 338 ? -12.968 -14.274 14.579 1.00 82.50 338 GLN A O 1
ATOM 2613 N N . GLY A 1 339 ? -11.958 -12.537 15.554 1.00 83.00 339 GLY A N 1
ATOM 2614 C CA . GLY A 1 339 ? -12.091 -13.044 16.930 1.00 83.00 339 GLY A CA 1
ATOM 2615 C C . GLY A 1 339 ? -10.905 -13.869 17.447 1.00 83.00 339 GLY A C 1
ATOM 2616 O O . GLY A 1 339 ? -10.880 -14.209 18.625 1.00 83.00 339 GLY A O 1
ATOM 2617 N N . ARG A 1 340 ? -9.905 -14.150 16.603 1.00 92.88 340 ARG A N 1
ATOM 2618 C CA . ARG A 1 340 ? -8.572 -14.622 17.012 1.00 92.88 340 ARG A CA 1
ATOM 2619 C C . ARG A 1 340 ? -7.743 -13.471 17.594 1.00 92.88 340 ARG A C 1
ATOM 2621 O O . ARG A 1 340 ? -8.020 -12.302 17.319 1.00 92.88 340 ARG A O 1
ATOM 2628 N N . ARG A 1 341 ? -6.699 -13.794 18.361 1.00 96.19 341 ARG A N 1
ATOM 2629 C CA . ARG A 1 341 ? -5.786 -12.809 18.959 1.00 96.19 341 ARG A CA 1
ATOM 2630 C C . ARG A 1 341 ? -4.921 -12.174 17.871 1.00 96.19 341 ARG A C 1
ATOM 2632 O O . ARG A 1 341 ? -4.292 -12.861 17.063 1.00 96.19 341 ARG A O 1
ATOM 2639 N N . ALA A 1 342 ? -4.897 -10.848 17.824 1.00 97.31 342 ALA A N 1
ATOM 2640 C CA . ALA A 1 342 ? -4.127 -10.099 16.840 1.00 97.31 342 ALA A CA 1
ATOM 2641 C C . ALA A 1 342 ? -2.657 -9.999 17.282 1.00 97.31 342 ALA A C 1
ATOM 2643 O O . ALA A 1 342 ? -2.345 -9.330 18.262 1.00 97.31 342 ALA A O 1
ATOM 2644 N N . ALA A 1 343 ? -1.752 -10.654 16.555 1.00 97.31 343 ALA A N 1
ATOM 2645 C CA . ALA A 1 343 ? -0.327 -10.687 16.883 1.00 97.31 343 ALA A CA 1
ATOM 2646 C C . ALA A 1 343 ? 0.448 -9.513 16.271 1.00 97.31 343 ALA A C 1
ATOM 2648 O O . ALA A 1 343 ? 1.299 -8.907 16.920 1.00 97.31 343 ALA A O 1
ATOM 2649 N N . GLY A 1 344 ? 0.149 -9.163 15.019 1.00 96.75 344 GLY A N 1
ATOM 2650 C CA . GLY A 1 344 ? 0.805 -8.032 14.375 1.00 96.75 344 GLY A CA 1
ATOM 2651 C C . GLY A 1 344 ? 0.457 -7.844 12.906 1.00 96.75 344 GLY A C 1
ATOM 2652 O O . GLY A 1 344 ? -0.084 -8.733 12.246 1.00 96.75 344 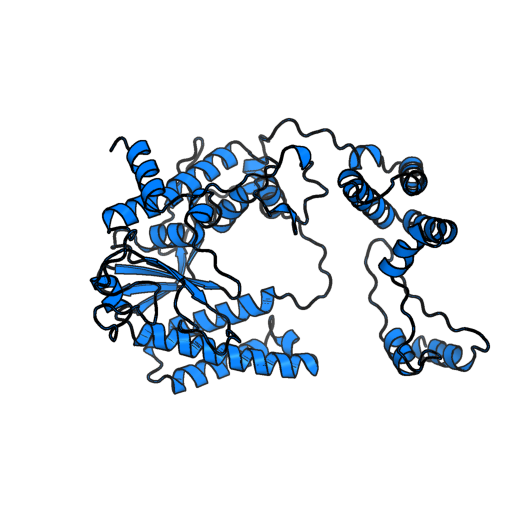GLY A O 1
ATOM 2653 N N . ALA A 1 345 ? 0.750 -6.651 12.404 1.00 96.94 345 ALA A N 1
ATOM 2654 C CA . ALA A 1 345 ? 0.549 -6.263 11.017 1.00 96.94 345 ALA A CA 1
ATOM 2655 C C . ALA A 1 345 ? 1.851 -5.678 10.474 1.00 96.94 345 ALA A C 1
ATOM 2657 O O . ALA A 1 345 ? 2.375 -4.713 11.035 1.00 96.94 345 ALA A O 1
ATOM 2658 N N . TYR A 1 346 ? 2.360 -6.256 9.390 1.00 96.75 346 TYR A N 1
ATOM 2659 C CA . TYR A 1 346 ? 3.742 -6.068 8.971 1.00 96.75 346 TYR A CA 1
ATOM 2660 C C . TYR A 1 346 ? 3.889 -5.718 7.497 1.00 96.75 346 TYR A C 1
ATOM 2662 O O . TYR A 1 346 ? 3.256 -6.323 6.638 1.00 96.75 346 TYR A O 1
ATOM 2670 N N . TYR A 1 347 ? 4.821 -4.823 7.194 1.00 95.25 347 TYR A N 1
ATOM 2671 C CA . TYR A 1 347 ? 5.431 -4.740 5.878 1.00 95.25 347 TYR A CA 1
ATOM 2672 C C . TYR A 1 347 ? 6.649 -5.657 5.823 1.00 95.25 347 TYR A C 1
ATOM 2674 O O . TYR A 1 347 ? 7.568 -5.541 6.642 1.00 95.25 347 TYR A O 1
ATOM 2682 N N . PHE A 1 348 ? 6.677 -6.536 4.826 1.00 95.25 348 PHE A N 1
ATOM 2683 C CA . PHE A 1 348 ? 7.863 -7.304 4.481 1.00 95.25 348 PHE A CA 1
ATOM 2684 C C . PHE A 1 348 ? 8.680 -6.555 3.413 1.00 95.25 348 PHE A C 1
ATOM 2686 O O . PHE A 1 348 ? 8.129 -6.201 2.359 1.00 95.25 348 PHE A O 1
ATOM 2693 N N . PRO A 1 349 ? 9.986 -6.311 3.646 1.00 91.50 349 PRO A N 1
ATOM 2694 C CA . PRO A 1 349 ? 10.837 -5.636 2.676 1.00 91.50 349 PRO A CA 1
ATOM 2695 C C . PRO A 1 349 ? 11.120 -6.473 1.423 1.00 91.50 349 PRO A C 1
ATOM 2697 O O . PRO A 1 349 ? 12.111 -7.190 1.343 1.00 91.50 349 PRO A O 1
ATOM 2700 N N . ALA A 1 350 ? 10.305 -6.319 0.381 1.00 90.31 350 ALA A N 1
ATOM 2701 C CA . ALA A 1 350 ? 10.500 -6.981 -0.909 1.00 90.31 350 ALA A CA 1
ATOM 2702 C C . ALA A 1 350 ? 11.548 -6.256 -1.780 1.00 90.31 350 ALA A C 1
ATOM 2704 O O . ALA A 1 350 ? 11.321 -5.974 -2.955 1.00 90.31 350 ALA A O 1
ATOM 2705 N N . ARG A 1 351 ? 12.696 -5.894 -1.196 1.00 84.31 351 ARG A N 1
ATOM 2706 C CA . ARG A 1 351 ? 13.802 -5.217 -1.890 1.00 84.31 351 ARG A CA 1
ATOM 2707 C C . ARG A 1 351 ? 15.144 -5.595 -1.281 1.00 84.31 351 ARG A C 1
ATOM 2709 O O . ARG A 1 351 ? 15.263 -5.709 -0.064 1.00 84.31 351 ARG A O 1
ATOM 2716 N N . VAL A 1 352 ? 16.175 -5.686 -2.111 1.00 79.19 352 VAL A N 1
ATOM 2717 C CA . VAL A 1 352 ? 17.546 -5.887 -1.633 1.00 79.19 352 VAL A CA 1
ATOM 2718 C C . VAL A 1 352 ? 18.134 -4.538 -1.214 1.00 79.19 352 VAL A C 1
ATOM 2720 O O . VAL A 1 352 ? 18.168 -3.580 -1.988 1.00 79.19 352 VAL A O 1
ATOM 2723 N N . SER A 1 353 ? 18.561 -4.429 0.044 1.00 67.62 353 SER A N 1
ATOM 2724 C CA . SER A 1 353 ? 19.289 -3.257 0.539 1.00 67.62 353 SER A CA 1
ATOM 2725 C C . SER A 1 353 ? 20.762 -3.356 0.142 1.00 67.62 353 SER A C 1
ATOM 2727 O O . SER A 1 353 ? 21.412 -4.351 0.436 1.00 67.62 353 SER A O 1
ATOM 2729 N N . PHE A 1 354 ? 21.314 -2.302 -0.462 1.00 54.50 354 PHE A N 1
ATOM 2730 C CA . PHE A 1 354 ? 22.740 -2.217 -0.814 1.00 54.50 354 PHE A CA 1
ATOM 2731 C C . PHE A 1 354 ? 23.638 -1.748 0.347 1.00 54.50 354 PHE A C 1
ATOM 2733 O O . PHE A 1 354 ? 24.806 -1.435 0.130 1.00 54.50 354 PHE A O 1
ATOM 2740 N N . ARG A 1 355 ? 23.111 -1.618 1.573 1.00 54.12 355 ARG A N 1
ATOM 2741 C CA . ARG A 1 355 ? 23.914 -1.164 2.721 1.00 54.12 355 ARG A CA 1
ATOM 2742 C C . ARG A 1 355 ? 24.763 -2.327 3.240 1.00 54.12 355 ARG A C 1
ATOM 2744 O O . ARG A 1 355 ? 24.200 -3.329 3.661 1.00 54.12 355 ARG A O 1
ATOM 2751 N N . SER A 1 356 ? 26.085 -2.156 3.234 1.00 42.50 356 SER A N 1
ATOM 2752 C CA . SER A 1 356 ? 27.065 -3.132 3.734 1.00 42.50 356 SER A CA 1
ATOM 2753 C C . SER A 1 356 ? 27.041 -3.308 5.260 1.00 42.50 356 SER A C 1
ATOM 2755 O O . SER A 1 356 ? 27.425 -4.363 5.748 1.00 42.50 356 SER A O 1
ATOM 2757 N N . ASP A 1 357 ? 26.541 -2.307 5.998 1.00 46.78 357 ASP A N 1
ATOM 2758 C CA . ASP A 1 357 ? 26.756 -2.177 7.451 1.00 46.78 357 ASP A CA 1
ATOM 2759 C C . ASP A 1 357 ? 25.438 -2.052 8.240 1.00 46.78 357 ASP A C 1
ATOM 2761 O O . ASP A 1 357 ? 25.290 -1.198 9.118 1.00 46.78 357 ASP A O 1
ATOM 2765 N N . ALA A 1 358 ? 24.412 -2.836 7.908 1.00 54.22 358 ALA A N 1
ATOM 2766 C CA . ALA A 1 358 ? 23.196 -2.824 8.714 1.00 54.22 358 ALA A CA 1
ATOM 2767 C C . ALA A 1 358 ? 23.345 -3.783 9.906 1.00 54.22 358 ALA A C 1
ATOM 2769 O O . ALA A 1 358 ? 23.345 -4.995 9.733 1.00 54.22 358 ALA A O 1
ATOM 2770 N N . ALA A 1 359 ? 23.369 -3.239 11.127 1.00 62.91 359 ALA A N 1
ATOM 2771 C CA . ALA A 1 359 ? 23.137 -3.998 12.365 1.00 62.91 359 ALA A CA 1
ATOM 2772 C C . ALA A 1 359 ? 21.732 -4.656 12.422 1.00 62.91 359 ALA A C 1
ATOM 2774 O O . ALA A 1 359 ? 21.402 -5.354 13.377 1.00 62.91 359 ALA A O 1
ATOM 2775 N N . ASP A 1 360 ? 20.885 -4.406 11.416 1.00 72.19 360 ASP A N 1
ATOM 2776 C CA . ASP A 1 360 ? 19.520 -4.905 11.278 1.00 72.19 360 ASP A CA 1
ATOM 2777 C C . ASP A 1 360 ? 19.438 -5.889 10.088 1.00 72.19 360 ASP A C 1
ATOM 2779 O O . ASP A 1 360 ? 19.857 -5.517 8.985 1.00 72.19 360 ASP A O 1
ATOM 2783 N N . PRO A 1 361 ? 18.919 -7.120 10.270 1.00 82.75 361 PRO A N 1
ATOM 2784 C CA . PRO A 1 361 ? 18.693 -8.067 9.183 1.00 82.75 361 PRO A CA 1
ATOM 2785 C C . PRO A 1 361 ? 17.910 -7.461 7.998 1.00 82.75 361 PRO A C 1
ATOM 2787 O O . PRO A 1 361 ? 16.915 -6.761 8.199 1.00 82.75 361 PRO A O 1
ATOM 2790 N N . PRO A 1 362 ? 18.293 -7.760 6.739 1.00 81.38 362 PRO A N 1
ATOM 2791 C CA . PRO A 1 362 ? 17.792 -7.057 5.549 1.00 81.38 362 PRO A CA 1
ATOM 2792 C C . PRO A 1 362 ? 16.283 -7.207 5.307 1.00 81.38 362 PRO A C 1
ATOM 2794 O O . PRO A 1 362 ? 15.674 -6.333 4.690 1.00 81.38 362 PRO A O 1
ATOM 2797 N N . PHE A 1 363 ? 15.687 -8.294 5.802 1.00 91.19 363 PHE A N 1
ATOM 2798 C CA . PHE A 1 363 ? 14.277 -8.641 5.613 1.00 91.19 363 PHE A CA 1
ATOM 2799 C C . PHE A 1 363 ? 13.471 -8.625 6.915 1.00 91.19 363 PHE A C 1
ATOM 2801 O O . PHE A 1 363 ? 12.375 -9.183 6.960 1.00 91.19 363 PHE A O 1
ATOM 2808 N N . ARG A 1 364 ? 13.986 -7.987 7.980 1.00 92.88 364 ARG A N 1
ATOM 2809 C CA . ARG A 1 364 ? 13.218 -7.806 9.216 1.00 92.88 364 ARG A CA 1
ATOM 2810 C C . ARG A 1 364 ? 11.937 -7.036 8.899 1.00 92.88 364 ARG A C 1
ATOM 2812 O O . ARG A 1 364 ? 11.974 -5.920 8.374 1.00 92.88 364 ARG A O 1
ATOM 2819 N N . MET A 1 365 ? 10.805 -7.640 9.234 1.00 94.25 365 MET A N 1
ATOM 2820 C CA . MET A 1 365 ? 9.495 -7.048 9.043 1.00 94.25 365 MET A CA 1
ATOM 2821 C C . MET A 1 365 ? 9.304 -5.841 9.960 1.00 94.25 365 MET A C 1
ATOM 2823 O O . MET A 1 365 ? 9.668 -5.862 11.138 1.00 94.25 365 MET A O 1
ATOM 2827 N N . GLN A 1 366 ? 8.701 -4.795 9.404 1.00 91.69 366 GLN A N 1
ATOM 2828 C CA . GLN A 1 366 ? 8.446 -3.527 10.085 1.00 91.69 366 GLN A CA 1
ATOM 2829 C C . GLN A 1 366 ? 6.940 -3.315 10.181 1.00 91.69 366 GLN A C 1
ATOM 2831 O O . GLN A 1 366 ? 6.232 -3.495 9.193 1.00 91.69 366 GLN A O 1
ATOM 2836 N N . GLY A 1 367 ? 6.429 -2.928 11.344 1.00 93.06 367 GLY A N 1
ATOM 2837 C CA . GLY A 1 367 ? 4.991 -2.772 11.524 1.00 93.06 367 GLY A CA 1
ATOM 2838 C C . GLY A 1 367 ? 4.581 -2.646 12.979 1.00 93.06 367 GLY A C 1
ATOM 2839 O O . GLY A 1 367 ? 5.390 -2.298 13.836 1.00 93.06 367 GLY A O 1
ATOM 2840 N N . PHE A 1 368 ? 3.319 -2.959 13.248 1.00 92.31 368 PHE A N 1
ATOM 2841 C CA . PHE A 1 368 ? 2.749 -2.911 14.588 1.00 92.31 368 PHE A CA 1
ATOM 2842 C C . PHE A 1 368 ? 2.647 -4.328 15.152 1.00 92.31 368 PHE A C 1
ATOM 2844 O O . PHE A 1 368 ? 2.119 -5.220 14.489 1.00 92.31 368 PHE A O 1
ATOM 2851 N N . THR A 1 369 ? 3.165 -4.537 16.361 1.00 94.12 369 THR A N 1
ATOM 2852 C CA . THR A 1 369 ? 3.199 -5.842 17.042 1.00 94.12 369 THR A CA 1
ATOM 2853 C C . THR A 1 369 ? 2.638 -5.687 18.443 1.00 94.12 369 THR A C 1
ATOM 2855 O O . THR A 1 369 ? 2.972 -4.712 19.119 1.00 94.12 369 THR A O 1
ATOM 2858 N N . VAL A 1 370 ? 1.829 -6.649 18.885 1.00 94.94 370 VAL A N 1
ATOM 2859 C CA . VAL A 1 370 ? 1.400 -6.719 20.284 1.00 94.94 370 VAL A CA 1
ATOM 2860 C C . VAL A 1 370 ? 2.607 -6.978 21.189 1.00 94.94 370 VAL A C 1
ATOM 2862 O O . VAL A 1 370 ? 3.484 -7.779 20.865 1.00 94.94 370 VAL A O 1
ATOM 2865 N N . ALA A 1 371 ? 2.675 -6.301 22.330 1.00 93.38 371 ALA A N 1
ATOM 2866 C CA . ALA A 1 371 ? 3.719 -6.508 23.326 1.00 93.38 371 ALA A CA 1
ATOM 2867 C C . ALA A 1 371 ? 3.456 -7.799 24.124 1.00 93.38 371 ALA A C 1
ATOM 2869 O O . ALA A 1 371 ? 3.047 -7.755 25.282 1.00 93.38 371 ALA A O 1
ATOM 2870 N N . ASP A 1 372 ? 3.675 -8.943 23.475 1.00 93.75 372 ASP A N 1
ATOM 2871 C CA . ASP A 1 372 ? 3.535 -10.286 24.040 1.00 93.75 372 ASP A CA 1
ATOM 2872 C C . ASP A 1 372 ? 4.779 -11.128 23.699 1.00 93.75 372 ASP A C 1
ATOM 2874 O O . ASP A 1 372 ? 5.092 -11.373 22.530 1.00 93.75 372 ASP A O 1
ATOM 2878 N N . ASP A 1 373 ? 5.497 -11.584 24.728 1.00 94.25 373 ASP A N 1
ATOM 2879 C CA . ASP A 1 373 ? 6.686 -12.433 24.594 1.00 94.25 373 ASP A CA 1
ATOM 2880 C C . ASP A 1 373 ? 6.396 -13.751 23.859 1.00 94.25 373 ASP A C 1
ATOM 2882 O O . ASP A 1 373 ? 7.276 -14.298 23.186 1.00 94.25 373 ASP A O 1
ATOM 2886 N N . GLU A 1 374 ? 5.172 -14.273 23.970 1.00 95.31 374 GLU A N 1
ATOM 2887 C CA . GLU A 1 374 ? 4.748 -15.454 23.228 1.00 95.31 374 GLU A CA 1
ATOM 2888 C C . GLU A 1 374 ? 4.727 -15.173 21.722 1.00 95.31 374 GLU A C 1
ATOM 2890 O O . GLU A 1 374 ? 5.218 -15.991 20.942 1.00 95.31 374 GLU A O 1
ATOM 2895 N N . VAL A 1 375 ? 4.253 -13.995 21.306 1.00 96.38 375 VAL A N 1
ATOM 2896 C CA . VAL A 1 375 ? 4.261 -13.578 19.896 1.00 96.38 375 VAL A CA 1
ATOM 2897 C C . VAL A 1 375 ? 5.685 -13.423 19.376 1.00 96.38 375 VAL A C 1
ATOM 2899 O O . VAL A 1 375 ? 5.960 -13.832 18.244 1.00 96.38 375 VAL A O 1
ATOM 2902 N N . VAL A 1 376 ? 6.606 -12.892 20.187 1.00 96.12 376 VAL A N 1
ATOM 2903 C CA . VAL A 1 376 ? 8.016 -12.753 19.792 1.00 96.12 376 VAL A CA 1
ATOM 2904 C C . VAL A 1 376 ? 8.663 -14.122 19.590 1.00 96.12 376 VAL A C 1
ATOM 2906 O O . VAL A 1 376 ? 9.203 -14.373 18.514 1.00 96.12 376 VAL A O 1
ATOM 2909 N N . ARG A 1 377 ? 8.530 -15.045 20.554 1.00 96.50 377 ARG A N 1
ATOM 2910 C CA . ARG A 1 377 ? 9.073 -16.412 20.423 1.00 96.50 377 ARG A CA 1
ATOM 2911 C C . ARG A 1 377 ? 8.430 -17.214 19.294 1.00 96.50 377 ARG A C 1
ATOM 2913 O O . ARG A 1 377 ? 9.117 -17.962 18.609 1.00 96.50 377 ARG A O 1
ATOM 2920 N N . ARG A 1 378 ? 7.121 -17.062 19.066 1.00 97.69 378 ARG A N 1
ATOM 2921 C CA . ARG A 1 378 ? 6.443 -17.698 17.922 1.00 97.69 378 ARG A CA 1
ATOM 2922 C C . ARG A 1 378 ? 6.889 -17.088 16.596 1.00 97.69 378 ARG A C 1
ATOM 2924 O O . ARG A 1 378 ? 6.860 -17.759 15.566 1.00 97.69 378 ARG A O 1
ATOM 2931 N N . SER A 1 379 ? 7.283 -15.818 16.576 1.00 97.31 379 SER A N 1
ATOM 2932 C CA . SER A 1 379 ? 7.782 -15.158 15.365 1.00 97.31 379 SER A CA 1
ATOM 2933 C C . SER A 1 379 ? 9.228 -15.520 15.046 1.00 97.31 379 SER A C 1
ATOM 2935 O O . SER A 1 379 ? 9.584 -15.505 13.872 1.00 97.31 379 SER A O 1
ATOM 2937 N N . ASP A 1 380 ? 10.023 -15.861 16.059 1.00 97.25 380 ASP A N 1
ATOM 2938 C CA . ASP A 1 380 ? 11.434 -16.217 15.951 1.00 97.25 380 ASP A CA 1
ATOM 2939 C C . ASP A 1 380 ? 11.797 -17.268 17.006 1.00 97.25 380 ASP A C 1
ATOM 2941 O O . ASP A 1 380 ? 11.975 -16.953 18.183 1.00 97.25 380 ASP A O 1
ATOM 2945 N N . LYS A 1 381 ? 11.893 -18.528 16.575 1.00 96.44 381 LYS A N 1
ATOM 2946 C CA . LYS A 1 381 ? 12.160 -19.680 17.453 1.00 96.44 381 LYS A CA 1
ATOM 2947 C C . LYS A 1 381 ? 13.529 -19.627 18.131 1.00 96.44 381 LYS A C 1
ATOM 2949 O O . LYS A 1 381 ? 13.724 -20.298 19.141 1.00 96.44 381 LYS A O 1
ATOM 2954 N N . GLU A 1 382 ? 14.470 -18.879 17.559 1.00 96.06 382 GLU A N 1
ATOM 2955 C CA . GLU A 1 382 ? 15.868 -18.824 17.995 1.00 96.06 382 GLU A CA 1
ATOM 2956 C C . GLU A 1 382 ? 16.188 -17.539 18.776 1.00 96.06 382 GLU A C 1
ATOM 2958 O O . GLU A 1 382 ? 17.327 -17.350 19.205 1.00 96.06 382 GLU A O 1
ATOM 2963 N N . VAL A 1 383 ? 15.203 -16.655 18.994 1.00 95.25 383 VAL A N 1
ATOM 2964 C CA . VAL A 1 383 ? 15.415 -15.397 19.721 1.00 95.25 383 VAL A CA 1
ATOM 2965 C C . VAL A 1 383 ? 15.853 -15.656 21.165 1.00 95.25 383 VAL A C 1
ATOM 2967 O O . VAL A 1 383 ? 15.188 -16.355 21.934 1.00 95.25 383 VAL A O 1
ATOM 2970 N N . ALA A 1 384 ? 16.980 -15.060 21.551 1.00 94.12 384 ALA A N 1
ATOM 2971 C CA . ALA A 1 384 ? 17.484 -15.118 22.916 1.00 94.12 384 ALA A CA 1
ATOM 2972 C C . ALA A 1 384 ? 16.831 -14.049 23.807 1.00 94.12 384 ALA A C 1
ATOM 2974 O O . ALA A 1 384 ? 16.333 -13.024 23.341 1.00 94.12 384 ALA A O 1
ATOM 2975 N N . GLU A 1 385 ? 16.815 -14.295 25.116 1.00 93.94 385 GLU A N 1
ATOM 2976 C CA . GLU A 1 385 ? 16.293 -13.341 26.097 1.00 93.94 385 GLU A CA 1
ATOM 2977 C C . GLU A 1 385 ? 17.088 -12.026 26.073 1.00 93.94 385 GLU A C 1
ATOM 2979 O O . GLU A 1 385 ? 18.315 -12.036 26.059 1.00 93.94 385 GLU A O 1
ATOM 2984 N N . GLY A 1 386 ? 16.380 -10.894 26.049 1.00 90.44 386 GLY A N 1
ATOM 2985 C CA . GLY A 1 386 ? 16.963 -9.555 25.936 1.00 90.44 386 GLY A CA 1
ATOM 2986 C C . GLY A 1 386 ? 17.305 -9.130 24.505 1.00 90.44 386 GLY A C 1
ATOM 2987 O O . GLY A 1 386 ? 17.548 -7.945 24.270 1.00 90.44 386 GLY A O 1
ATOM 2988 N N . GLU A 1 387 ? 17.265 -10.051 23.540 1.00 91.50 387 GLU A N 1
ATOM 2989 C CA . GLU A 1 387 ? 17.613 -9.778 22.148 1.00 91.50 387 GLU A CA 1
ATOM 2990 C C . GLU A 1 387 ? 16.409 -9.349 21.305 1.00 91.50 387 GLU A C 1
ATOM 2992 O O . GLU A 1 387 ? 15.236 -9.610 21.606 1.00 91.50 387 GLU A O 1
ATOM 2997 N N . LYS A 1 388 ? 16.723 -8.664 20.204 1.00 91.94 388 LYS A N 1
ATOM 2998 C CA . LYS A 1 388 ? 15.749 -8.286 19.182 1.00 91.94 388 LYS A CA 1
ATOM 2999 C C . LYS A 1 388 ? 15.556 -9.439 18.205 1.00 91.94 388 LYS A C 1
ATOM 3001 O O . LYS A 1 388 ? 16.533 -9.945 17.660 1.00 91.94 388 LYS A O 1
ATOM 3006 N N . SER A 1 389 ? 14.305 -9.777 17.902 1.00 93.88 389 SER A N 1
ATOM 3007 C CA . SER A 1 389 ? 13.984 -10.797 16.901 1.00 93.88 389 SER A CA 1
ATOM 3008 C C . SER A 1 389 ? 14.660 -10.507 15.557 1.00 93.88 389 SER A C 1
ATOM 3010 O O . SER A 1 389 ? 14.731 -9.361 15.098 1.00 93.88 389 SER A O 1
ATOM 3012 N N . ARG A 1 390 ? 15.133 -11.550 14.874 1.00 93.50 390 ARG A N 1
ATOM 3013 C CA . ARG A 1 390 ? 15.637 -11.462 13.498 1.00 93.50 390 ARG A CA 1
ATOM 3014 C C . ARG A 1 390 ? 14.538 -11.055 12.513 1.00 93.50 390 ARG A C 1
ATOM 3016 O O . ARG A 1 390 ? 14.831 -10.367 11.538 1.00 93.50 390 ARG A O 1
ATOM 3023 N N . PHE A 1 391 ? 13.289 -11.444 12.771 1.00 95.50 391 PHE A N 1
ATOM 3024 C CA . PHE A 1 391 ? 12.198 -11.368 11.796 1.00 95.50 391 PHE A CA 1
ATOM 3025 C C . PHE A 1 391 ? 11.208 -10.225 12.021 1.00 95.50 391 PHE A C 1
ATOM 3027 O O . PHE A 1 391 ? 10.612 -9.776 11.047 1.00 95.50 391 PHE A O 1
ATOM 3034 N N . ILE A 1 392 ? 11.045 -9.726 13.249 1.00 94.19 392 ILE A N 1
ATOM 3035 C CA . ILE A 1 392 ? 10.135 -8.611 13.574 1.00 94.19 392 ILE A CA 1
ATOM 3036 C C . ILE A 1 392 ? 10.828 -7.539 14.427 1.00 94.19 392 ILE A C 1
ATOM 3038 O O . ILE A 1 392 ? 11.802 -7.818 15.124 1.00 94.19 392 ILE A O 1
ATOM 3042 N N . ASP A 1 393 ? 10.322 -6.302 14.412 1.00 90.94 393 ASP A N 1
ATOM 3043 C CA . ASP A 1 393 ? 10.824 -5.187 15.240 1.00 90.94 393 ASP A CA 1
ATOM 3044 C C . ASP A 1 393 ? 10.401 -5.270 16.730 1.00 90.94 393 ASP A C 1
ATOM 3046 O O . ASP A 1 393 ? 9.918 -4.308 17.335 1.00 90.94 393 ASP A O 1
ATOM 3050 N N . ALA A 1 394 ? 10.599 -6.434 17.352 1.00 91.56 394 ALA A N 1
ATOM 3051 C CA . ALA A 1 394 ? 10.245 -6.702 18.745 1.00 91.56 394 ALA A CA 1
ATOM 3052 C C . ALA A 1 394 ? 11.392 -7.384 19.505 1.00 91.56 394 ALA A C 1
ATOM 3054 O O . ALA A 1 394 ? 12.200 -8.105 18.920 1.00 91.56 394 ALA A O 1
ATOM 3055 N N . TYR A 1 395 ? 11.458 -7.133 20.813 1.00 92.00 395 TYR A N 1
ATOM 3056 C CA . TYR A 1 395 ? 12.452 -7.714 21.717 1.00 92.00 395 TYR A CA 1
ATOM 3057 C C . TYR A 1 395 ? 11.798 -8.779 22.586 1.00 92.00 395 TYR A C 1
ATOM 3059 O O . TYR A 1 395 ? 10.698 -8.551 23.084 1.00 92.00 395 TYR A O 1
ATOM 3067 N N . TYR A 1 396 ? 12.487 -9.895 22.814 1.00 92.56 396 TYR A N 1
ATOM 3068 C CA . TYR A 1 396 ? 12.016 -10.929 23.733 1.00 92.56 396 TYR A CA 1
ATOM 3069 C C . TYR A 1 396 ? 12.443 -10.577 25.160 1.00 92.56 396 TYR A C 1
ATOM 3071 O O . TYR A 1 396 ? 13.639 -10.462 25.427 1.00 92.56 396 TYR A O 1
ATOM 3079 N N . ARG A 1 397 ? 11.485 -10.344 26.070 1.00 85.56 397 ARG A N 1
ATOM 3080 C CA . ARG A 1 397 ? 11.729 -9.915 27.467 1.00 85.56 397 ARG A CA 1
ATOM 3081 C C . ARG A 1 397 ? 12.616 -8.670 27.624 1.00 85.56 397 ARG A C 1
ATOM 3083 O O . ARG A 1 397 ? 13.092 -8.367 28.713 1.00 85.56 397 ARG A O 1
ATOM 3090 N N . GLY A 1 398 ? 12.816 -7.898 26.556 1.00 69.62 398 GLY A N 1
ATOM 3091 C CA . GLY A 1 398 ? 13.746 -6.762 26.521 1.00 69.62 398 GLY A CA 1
ATOM 3092 C C . GLY A 1 398 ? 13.219 -5.462 27.140 1.00 69.62 398 GLY A C 1
ATOM 3093 O O . GLY A 1 398 ? 13.823 -4.413 26.937 1.00 69.62 398 GLY A O 1
ATOM 3094 N N . GLY A 1 399 ? 12.085 -5.493 27.853 1.00 56.81 399 GLY A N 1
ATOM 3095 C CA . GLY A 1 399 ? 11.579 -4.348 28.621 1.00 56.81 399 GLY A CA 1
ATOM 3096 C C . GLY A 1 399 ? 11.342 -3.068 27.805 1.00 56.81 399 GLY A C 1
ATOM 3097 O O . GLY A 1 399 ? 11.743 -1.983 28.233 1.00 56.81 399 GLY A O 1
ATOM 3098 N N . LYS A 1 400 ? 10.715 -3.150 26.623 1.00 55.12 400 LYS A N 1
ATOM 3099 C CA . LYS A 1 400 ? 10.464 -1.955 25.795 1.00 55.12 400 LYS A CA 1
ATOM 3100 C C . LYS A 1 400 ? 9.441 -1.031 26.484 1.00 55.12 400 LYS A C 1
ATOM 3102 O O . LYS A 1 400 ? 8.282 -1.398 26.663 1.00 55.12 400 LYS A O 1
ATOM 3107 N N . ARG A 1 401 ? 9.858 0.196 26.826 1.00 51.53 401 ARG A N 1
ATOM 3108 C CA . ARG A 1 401 ? 8.945 1.319 27.118 1.00 51.53 401 ARG A CA 1
ATOM 3109 C C . ARG A 1 401 ? 8.175 1.654 25.831 1.00 51.53 401 ARG A C 1
ATOM 3111 O O . ARG A 1 401 ? 8.813 1.990 24.838 1.00 51.53 401 ARG A O 1
ATOM 3118 N N . GLY A 1 402 ? 6.845 1.564 25.859 1.00 61.62 402 GLY A N 1
ATOM 3119 C CA . GLY A 1 402 ? 5.961 1.983 24.757 1.00 61.62 402 GLY A CA 1
ATOM 3120 C C . GLY A 1 402 ? 5.475 0.875 23.808 1.00 61.62 402 GLY A C 1
ATOM 3121 O O . GLY A 1 402 ? 5.206 1.135 22.638 1.00 61.62 402 GLY A O 1
ATOM 3122 N N . GLY A 1 403 ? 5.447 -0.383 24.264 1.00 81.88 403 GLY A N 1
ATOM 3123 C CA . GLY A 1 403 ? 4.735 -1.462 23.571 1.00 81.88 403 GLY A CA 1
ATOM 3124 C C . GLY A 1 403 ? 3.287 -1.551 24.055 1.00 81.88 403 GLY A C 1
ATOM 3125 O O . GLY A 1 403 ? 3.044 -1.407 25.250 1.00 81.88 403 GLY A O 1
ATOM 3126 N N . LEU A 1 404 ? 2.346 -1.809 23.146 1.00 91.62 404 LEU A N 1
ATOM 3127 C CA . LEU A 1 404 ? 0.928 -1.953 23.481 1.00 91.62 404 LEU A CA 1
ATOM 3128 C C . LEU A 1 404 ? 0.632 -3.384 23.928 1.00 91.62 404 LEU A C 1
ATOM 3130 O O . LEU A 1 404 ? 0.875 -4.320 23.162 1.00 91.62 404 LEU A O 1
ATOM 3134 N N . ASN A 1 405 ? 0.089 -3.563 25.133 1.00 93.38 405 ASN A N 1
ATOM 3135 C CA . ASN A 1 405 ? -0.414 -4.874 25.556 1.00 93.38 405 ASN A CA 1
ATOM 3136 C C . ASN A 1 405 ? -1.607 -5.318 24.687 1.00 93.38 405 ASN A C 1
ATOM 3138 O O . ASN A 1 405 ? -2.089 -4.564 23.850 1.00 93.38 405 ASN A O 1
ATOM 3142 N N . GLU A 1 406 ? -2.118 -6.533 24.878 1.00 93.75 406 GLU A N 1
ATOM 3143 C CA . GLU A 1 406 ? -3.191 -7.076 24.032 1.00 93.75 406 GLU A CA 1
ATOM 3144 C C . GLU A 1 406 ? -4.458 -6.204 23.973 1.00 93.75 406 GLU A C 1
ATOM 3146 O O . GLU A 1 406 ? -4.983 -5.956 22.887 1.00 93.75 406 GLU A O 1
ATOM 3151 N N . ALA A 1 407 ? -4.921 -5.682 25.112 1.00 94.62 407 ALA A N 1
ATOM 3152 C CA . ALA A 1 407 ? -6.102 -4.821 25.159 1.00 94.62 407 ALA A CA 1
ATOM 3153 C C . ALA A 1 407 ? -5.837 -3.458 24.499 1.00 94.62 407 ALA A C 1
ATOM 3155 O O . ALA A 1 407 ? -6.651 -2.963 23.724 1.00 94.62 407 ALA A O 1
ATOM 3156 N N . GLU A 1 408 ? -4.672 -2.866 24.761 1.00 95.81 408 GLU A N 1
ATOM 3157 C CA . GLU A 1 408 ? -4.247 -1.617 24.125 1.00 95.81 408 GLU A CA 1
ATOM 3158 C C . GLU A 1 408 ? -4.041 -1.784 22.617 1.00 95.81 408 GLU A C 1
ATOM 3160 O O . GLU A 1 408 ? -4.382 -0.894 21.845 1.00 95.81 408 GLU A O 1
ATOM 3165 N N . PHE A 1 409 ? -3.527 -2.929 22.171 1.00 95.69 409 PHE A N 1
ATOM 3166 C CA . PHE A 1 409 ? -3.350 -3.229 20.758 1.00 95.69 409 PHE A CA 1
ATOM 3167 C C . PHE A 1 409 ? -4.701 -3.411 20.060 1.00 95.69 409 PHE A C 1
ATOM 3169 O O . PHE A 1 409 ? -4.885 -2.916 18.951 1.00 95.69 409 PHE A O 1
ATOM 3176 N N . ALA A 1 410 ? -5.680 -4.034 20.722 1.00 95.38 410 ALA A N 1
ATOM 3177 C CA . ALA A 1 410 ? -7.049 -4.110 20.219 1.00 95.38 410 ALA A CA 1
ATOM 3178 C C . ALA A 1 410 ? -7.701 -2.720 20.085 1.00 95.38 410 ALA A C 1
ATOM 3180 O O . ALA A 1 410 ? -8.327 -2.433 19.061 1.00 95.38 410 ALA A O 1
ATOM 3181 N N . ASP A 1 411 ? -7.513 -1.834 21.069 1.00 96.19 411 ASP A N 1
ATOM 3182 C CA . ASP A 1 411 ? -7.967 -0.439 20.991 1.00 96.19 411 ASP A CA 1
ATOM 3183 C C . ASP A 1 411 ? -7.253 0.313 19.862 1.00 96.19 411 ASP A C 1
ATOM 3185 O O . ASP A 1 411 ? -7.894 0.995 19.060 1.00 96.19 411 ASP A O 1
ATOM 3189 N N . PHE A 1 412 ? -5.937 0.128 19.736 1.00 95.75 412 PHE A N 1
ATOM 3190 C CA . PHE A 1 412 ? -5.148 0.698 18.653 1.00 95.75 412 PHE A CA 1
ATOM 3191 C C . PHE A 1 412 ? -5.681 0.253 17.297 1.00 95.75 412 PHE A C 1
ATOM 3193 O O . PHE A 1 412 ? -5.909 1.110 16.456 1.00 95.75 412 PHE A O 1
ATOM 3200 N N . LEU A 1 413 ? -5.955 -1.036 17.078 1.00 95.50 413 LEU A N 1
ATOM 3201 C CA . LEU A 1 413 ? -6.551 -1.534 15.833 1.00 95.50 413 LEU A CA 1
ATOM 3202 C C . LEU A 1 413 ? -7.949 -0.955 15.592 1.00 95.50 413 LEU A C 1
ATOM 3204 O O . LEU A 1 413 ? -8.267 -0.567 14.466 1.00 95.50 413 LEU A O 1
ATOM 3208 N N . HIS A 1 414 ? -8.768 -0.829 16.638 1.00 95.00 414 HIS A N 1
ATOM 3209 C CA . HIS A 1 414 ? -10.111 -0.265 16.529 1.00 95.00 414 HIS A CA 1
ATOM 3210 C C . HIS A 1 414 ? -10.111 1.191 16.050 1.00 95.00 414 HIS A C 1
ATOM 3212 O O . HIS A 1 414 ? -11.005 1.576 15.296 1.00 95.00 414 HIS A O 1
ATOM 3218 N N . TYR A 1 415 ? -9.087 1.975 16.398 1.00 96.69 415 TYR A N 1
ATOM 3219 C CA . TYR A 1 415 ? -8.917 3.330 15.874 1.00 96.69 415 TYR A CA 1
ATOM 3220 C C . TYR A 1 415 ? -8.981 3.377 14.338 1.00 96.69 415 TYR A C 1
ATOM 3222 O O . TYR A 1 415 ? -9.674 4.223 13.777 1.00 96.69 415 TYR A O 1
ATOM 3230 N N . SER A 1 416 ? -8.342 2.429 13.638 1.00 95.44 416 SER A N 1
ATOM 3231 C CA . SER A 1 416 ? -8.383 2.383 12.169 1.00 95.44 416 SER A CA 1
ATOM 3232 C C . SER A 1 416 ? -9.800 2.231 11.620 1.00 95.44 416 SER A C 1
ATOM 3234 O O . SER A 1 416 ? -10.124 2.812 10.584 1.00 95.44 416 SER A O 1
ATOM 3236 N N . VAL A 1 417 ? -10.663 1.500 12.333 1.00 94.88 417 VAL A N 1
ATOM 3237 C CA . VAL A 1 417 ? -12.070 1.307 11.970 1.00 94.88 417 VAL A CA 1
ATOM 3238 C C . VAL A 1 417 ? -12.860 2.601 12.164 1.00 94.88 417 VAL A C 1
ATOM 3240 O O . VAL A 1 417 ? -13.652 2.949 11.293 1.00 94.88 417 VAL A O 1
ATOM 3243 N N . LEU A 1 418 ? -12.612 3.345 13.245 1.00 95.06 418 LEU A N 1
ATOM 3244 C CA . LEU A 1 418 ? -13.244 4.648 13.496 1.00 95.06 418 LEU A CA 1
ATOM 3245 C C . LEU A 1 418 ? -12.856 5.679 12.428 1.00 95.06 418 LEU A C 1
ATOM 3247 O O . LEU A 1 418 ? -13.709 6.362 11.861 1.00 95.06 418 LEU A O 1
ATOM 3251 N N . VAL A 1 419 ? -11.572 5.736 12.070 1.00 95.94 419 VAL A N 1
ATOM 3252 C CA . VAL A 1 419 ? -11.090 6.627 11.006 1.00 95.94 419 VAL A CA 1
ATOM 3253 C C . VAL A 1 419 ? -11.669 6.227 9.640 1.00 95.94 419 VAL A C 1
ATOM 3255 O O . VAL A 1 419 ? -12.102 7.085 8.867 1.00 95.94 419 VAL A O 1
ATOM 3258 N N . ALA A 1 420 ? -11.763 4.925 9.351 1.00 95.81 420 ALA A N 1
ATOM 3259 C CA . ALA A 1 420 ? -12.431 4.417 8.153 1.00 95.81 420 ALA A CA 1
ATOM 3260 C C . ALA A 1 420 ? -13.930 4.770 8.116 1.00 95.81 420 ALA A C 1
ATOM 3262 O O . ALA A 1 420 ? -14.444 5.139 7.060 1.00 95.81 420 ALA A O 1
ATOM 3263 N N . GLN A 1 421 ? -14.625 4.707 9.256 1.00 94.31 421 GLN A N 1
ATOM 3264 C CA . GLN A 1 421 ? -16.023 5.131 9.389 1.00 94.31 421 GLN A CA 1
ATOM 3265 C C . GLN A 1 421 ? -16.190 6.628 9.116 1.00 94.31 421 GLN A C 1
ATOM 3267 O O . GLN A 1 421 ? -17.116 7.017 8.407 1.00 94.31 421 GLN A O 1
ATOM 3272 N N . ASN A 1 422 ? -15.267 7.464 9.602 1.00 93.56 422 ASN A N 1
ATOM 3273 C CA . ASN A 1 422 ? -15.265 8.895 9.306 1.00 93.56 422 ASN A CA 1
ATOM 3274 C C . ASN A 1 422 ? -15.147 9.168 7.799 1.00 93.56 422 ASN A C 1
ATOM 3276 O O . ASN A 1 422 ? -15.935 9.928 7.241 1.00 93.56 422 ASN A O 1
ATOM 3280 N N . CYS A 1 423 ? -14.204 8.492 7.132 1.00 94.50 423 CYS A N 1
ATOM 3281 C CA . CYS A 1 423 ? -14.049 8.561 5.679 1.00 94.50 423 CYS A CA 1
ATOM 3282 C C . CYS A 1 423 ? -15.321 8.116 4.948 1.00 94.50 423 CYS A C 1
ATOM 3284 O O . CYS A 1 423 ? -15.722 8.770 3.987 1.00 94.50 423 CYS A O 1
ATOM 3286 N N . ALA A 1 424 ? -15.947 7.013 5.374 1.00 93.44 424 ALA A N 1
ATOM 3287 C CA . ALA A 1 424 ? -17.174 6.514 4.759 1.00 93.44 424 ALA A CA 1
ATOM 3288 C C . ALA A 1 424 ? -18.312 7.539 4.875 1.00 93.44 424 ALA A C 1
ATOM 3290 O O . ALA A 1 424 ? -18.948 7.846 3.871 1.00 93.44 424 ALA A O 1
ATOM 3291 N N . ARG A 1 425 ? -18.504 8.133 6.059 1.00 92.19 425 ARG A N 1
ATOM 3292 C CA . ARG A 1 425 ? -19.523 9.165 6.294 1.00 92.19 425 ARG A CA 1
ATOM 3293 C C . ARG A 1 425 ? -19.315 10.400 5.415 1.00 92.19 425 ARG A C 1
ATOM 3295 O O . ARG A 1 425 ? -20.217 10.781 4.681 1.00 92.19 425 ARG A O 1
ATOM 3302 N N . GLU A 1 426 ? -18.119 10.987 5.428 1.00 93.00 426 GLU A N 1
ATOM 3303 C CA . GLU A 1 426 ? -17.832 12.184 4.621 1.00 93.00 426 GLU A CA 1
ATOM 3304 C C . GLU A 1 426 ? -17.881 11.884 3.111 1.00 93.00 426 GLU A C 1
ATOM 3306 O O . GLU A 1 426 ? -18.251 12.739 2.306 1.00 93.00 426 GLU A O 1
ATOM 3311 N N . THR A 1 427 ? -17.551 10.651 2.714 1.00 91.38 427 THR A N 1
ATOM 3312 C CA . THR A 1 427 ? -17.711 10.181 1.333 1.00 91.38 427 THR A CA 1
ATOM 3313 C C . THR A 1 427 ? -19.181 10.120 0.925 1.00 91.38 427 THR A C 1
ATOM 3315 O O . THR A 1 427 ? -19.507 10.565 -0.174 1.00 91.38 427 THR A O 1
ATOM 3318 N N . GLU A 1 428 ? -20.068 9.602 1.781 1.00 89.69 428 GLU A N 1
ATOM 3319 C CA . GLU A 1 428 ? -21.516 9.577 1.524 1.00 89.69 428 GLU A CA 1
ATOM 3320 C C . GLU A 1 428 ? -22.117 10.977 1.419 1.00 89.69 428 GLU A C 1
ATOM 3322 O O . GLU A 1 428 ? -22.971 11.217 0.570 1.00 89.69 428 GLU A O 1
ATOM 3327 N N . GLU A 1 429 ? -21.622 11.917 2.222 1.00 90.62 429 GLU A N 1
ATOM 3328 C CA . GLU A 1 429 ? -21.997 13.333 2.154 1.00 90.62 429 GLU A CA 1
ATOM 3329 C C . GLU A 1 429 ? -21.441 14.030 0.893 1.00 90.62 429 GLU A C 1
ATOM 3331 O O . GLU A 1 429 ? -21.814 15.161 0.577 1.00 90.62 429 GLU A O 1
ATOM 3336 N N . GLY A 1 430 ? -20.565 13.358 0.139 1.00 92.00 430 GLY A N 1
ATOM 3337 C CA . GLY A 1 430 ? -20.022 13.844 -1.124 1.00 92.00 430 GLY A CA 1
ATOM 3338 C C . GLY A 1 430 ? -18.801 14.750 -0.976 1.00 92.00 430 GLY A C 1
ATOM 3339 O O . GLY A 1 430 ? -18.589 15.621 -1.822 1.00 92.00 430 GLY A O 1
ATOM 3340 N N . CYS A 1 431 ? -17.991 14.573 0.071 1.00 93.94 431 CYS A N 1
ATOM 3341 C CA . CYS A 1 431 ? -16.783 15.365 0.285 1.00 93.94 431 CYS A CA 1
ATOM 3342 C C . CYS A 1 431 ? -15.735 15.138 -0.820 1.00 93.94 431 CYS A C 1
ATOM 3344 O O . CYS A 1 431 ? -15.179 14.052 -0.986 1.00 93.94 431 CYS A O 1
ATOM 3346 N N . ILE A 1 432 ? -15.408 16.208 -1.542 1.00 94.06 432 ILE A N 1
ATOM 3347 C CA . ILE A 1 432 ? -14.335 16.288 -2.540 1.00 94.06 432 ILE A CA 1
ATOM 3348 C C . ILE A 1 432 ? -13.388 17.458 -2.248 1.00 94.06 432 ILE A C 1
ATOM 3350 O O . ILE A 1 432 ? -12.790 18.029 -3.161 1.00 94.06 432 ILE A O 1
ATOM 3354 N N . ALA A 1 433 ? -13.262 17.842 -0.975 1.00 92.38 433 ALA A N 1
ATOM 3355 C CA . ALA A 1 433 ? -12.450 18.973 -0.550 1.00 92.38 433 ALA A CA 1
ATOM 3356 C C . ALA A 1 433 ? -11.010 18.892 -1.090 1.00 92.38 433 ALA A C 1
ATOM 3358 O O . ALA A 1 433 ? -10.314 17.879 -0.948 1.00 92.38 433 ALA A O 1
ATOM 3359 N N . ALA A 1 434 ? -10.525 19.994 -1.662 1.00 91.12 434 ALA A N 1
ATOM 3360 C CA . ALA A 1 434 ? -9.117 20.161 -2.000 1.00 91.12 434 ALA A CA 1
ATOM 3361 C C . ALA A 1 434 ? -8.326 20.439 -0.714 1.00 91.12 434 ALA A C 1
ATOM 3363 O O . ALA A 1 434 ? -7.991 21.573 -0.396 1.00 91.12 434 ALA A O 1
ATOM 3364 N N . SER A 1 435 ? -8.091 19.389 0.066 1.00 91.81 435 SER A N 1
ATOM 3365 C CA . SER A 1 435 ? -7.416 19.465 1.356 1.00 91.81 435 SER A CA 1
ATOM 3366 C C . SER A 1 435 ? -6.287 18.427 1.355 1.00 91.81 435 SER A C 1
ATOM 3368 O O . SER A 1 435 ? -6.539 17.249 1.621 1.00 91.81 435 SER A O 1
ATOM 3370 N N . PRO A 1 436 ? -5.065 18.803 0.942 1.00 92.62 436 PRO A N 1
ATOM 3371 C CA . PRO A 1 436 ? -3.927 17.896 0.890 1.00 92.62 436 PRO A CA 1
ATOM 3372 C C . PRO A 1 436 ? -3.215 17.794 2.241 1.00 92.62 436 PRO A C 1
ATOM 3374 O O . PRO A 1 436 ? -3.071 18.784 2.958 1.00 92.62 436 PRO A O 1
ATOM 3377 N N . ALA A 1 437 ? -2.722 16.601 2.560 1.00 92.50 437 ALA A N 1
ATOM 3378 C CA . ALA A 1 437 ? -1.672 16.419 3.556 1.00 92.50 437 ALA A CA 1
ATOM 3379 C C . ALA A 1 437 ? -0.334 16.979 3.043 1.00 92.50 437 ALA A C 1
ATOM 3381 O O . ALA A 1 437 ? -0.112 17.097 1.834 1.00 92.50 437 ALA A O 1
ATOM 3382 N N . GLU A 1 438 ? 0.574 17.310 3.956 1.00 88.62 438 GLU A N 1
ATOM 3383 C CA . GLU A 1 438 ? 1.928 17.744 3.614 1.00 88.62 438 GLU A CA 1
ATOM 3384 C C . GLU A 1 438 ? 2.634 16.723 2.694 1.00 88.62 438 GLU A C 1
ATOM 3386 O O . GLU A 1 438 ? 2.532 15.504 2.872 1.00 88.62 438 GLU A O 1
ATOM 3391 N N . GLY A 1 439 ? 3.279 17.230 1.637 1.00 84.50 439 GLY A N 1
ATOM 3392 C CA . GLY A 1 439 ? 3.911 16.432 0.577 1.00 84.50 439 GLY A CA 1
ATOM 3393 C C . GLY A 1 439 ? 2.949 15.754 -0.414 1.00 84.50 439 GLY A C 1
ATOM 3394 O O . GLY A 1 439 ? 3.390 15.217 -1.429 1.00 84.50 439 GLY A O 1
ATOM 3395 N N . ALA A 1 440 ? 1.624 15.779 -0.198 1.00 87.50 440 ALA A N 1
ATOM 3396 C CA . ALA A 1 440 ? 0.676 15.113 -1.104 1.00 87.50 440 ALA A CA 1
ATOM 3397 C C . ALA A 1 440 ? 0.592 15.772 -2.495 1.00 87.50 440 ALA A C 1
ATOM 3399 O O . ALA A 1 440 ? 0.178 15.115 -3.458 1.00 87.50 440 ALA A O 1
ATOM 3400 N N . CYS A 1 441 ? 0.972 17.051 -2.595 1.00 84.56 441 CYS A N 1
ATOM 3401 C CA . CYS A 1 441 ? 0.945 17.839 -3.828 1.00 84.56 441 CYS A CA 1
ATOM 3402 C C . CYS A 1 441 ? 2.194 17.672 -4.706 1.00 84.56 441 CYS A C 1
ATOM 3404 O O . CYS A 1 441 ? 2.081 17.901 -5.907 1.00 84.56 441 CYS A O 1
ATOM 3406 N N . ASP A 1 442 ? 3.335 17.242 -4.151 1.00 80.69 442 ASP A N 1
ATOM 3407 C CA . ASP A 1 442 ? 4.649 17.248 -4.827 1.00 80.69 442 ASP A CA 1
ATOM 3408 C C . ASP A 1 442 ? 4.643 16.497 -6.165 1.00 80.69 442 ASP A C 1
ATOM 3410 O O . ASP A 1 442 ? 5.271 16.914 -7.135 1.00 80.69 442 ASP A O 1
ATOM 3414 N N . TYR A 1 443 ? 3.875 15.408 -6.219 1.00 71.56 443 TYR A N 1
ATOM 3415 C CA . TYR A 1 443 ? 3.710 14.551 -7.394 1.00 71.56 443 TYR A CA 1
ATOM 3416 C C . TYR A 1 443 ? 2.227 14.330 -7.720 1.00 71.56 443 TYR A C 1
ATOM 3418 O O . TYR A 1 443 ? 1.832 13.260 -8.179 1.00 71.56 443 TYR A O 1
ATOM 3426 N N . CYS A 1 444 ? 1.361 15.296 -7.397 1.00 80.31 444 CYS A N 1
ATOM 3427 C CA . CYS A 1 444 ? -0.068 15.180 -7.675 1.00 80.31 444 CYS A CA 1
ATOM 3428 C C . CYS A 1 444 ? -0.364 15.560 -9.137 1.00 80.31 444 CYS A C 1
ATOM 3430 O O . CYS A 1 444 ? -0.243 16.739 -9.483 1.00 80.31 444 CYS A O 1
ATOM 3432 N N . PRO A 1 445 ? -0.855 14.633 -9.983 1.00 80.06 445 PRO A N 1
ATOM 3433 C CA . PRO A 1 445 ? -1.161 14.949 -11.381 1.00 80.06 445 PRO A CA 1
ATOM 3434 C C . PRO A 1 445 ? -2.400 15.849 -11.532 1.00 80.06 445 PRO A C 1
ATOM 3436 O O . PRO A 1 445 ? -2.659 16.396 -12.601 1.00 80.06 445 PRO A O 1
ATOM 3439 N N . TYR A 1 446 ? -3.167 16.040 -10.453 1.00 82.44 446 TYR A N 1
ATOM 3440 C CA . TYR A 1 446 ? -4.420 16.801 -10.442 1.00 82.44 446 TYR A CA 1
ATOM 3441 C C . TYR A 1 446 ? -4.271 18.227 -9.889 1.00 82.44 446 TYR A C 1
ATOM 3443 O O . TYR A 1 446 ? -5.273 18.929 -9.734 1.00 82.44 446 TYR A O 1
ATOM 3451 N N . GLY A 1 447 ? -3.045 18.680 -9.591 1.00 76.19 447 GLY A N 1
ATOM 3452 C CA . GLY A 1 447 ? -2.798 20.008 -9.014 1.00 76.19 447 GLY A CA 1
ATOM 3453 C C . GLY A 1 447 ? -3.394 21.147 -9.850 1.00 76.19 447 GLY A C 1
ATOM 3454 O O . GLY A 1 447 ? -4.018 22.053 -9.305 1.00 76.19 447 GLY A O 1
ATOM 3455 N N . GLY A 1 448 ? -3.309 21.040 -11.181 1.00 71.94 448 GLY A N 1
ATOM 3456 C CA . GLY A 1 448 ? -3.828 22.046 -12.115 1.00 71.94 448 GLY A CA 1
ATOM 3457 C C . GLY A 1 448 ? -5.355 22.133 -12.225 1.00 71.94 448 GLY A C 1
ATOM 3458 O O . GLY A 1 448 ? -5.846 23.061 -12.855 1.00 71.94 448 GLY A O 1
ATOM 3459 N N . VAL A 1 449 ? -6.107 21.196 -11.634 1.00 78.50 449 VAL A N 1
ATOM 3460 C CA . VAL A 1 449 ? -7.583 21.168 -11.714 1.00 78.50 449 VAL A CA 1
ATOM 3461 C C . VAL A 1 449 ? -8.274 21.280 -10.355 1.00 78.50 449 VAL A C 1
ATOM 3463 O O . VAL A 1 449 ? -9.475 21.521 -10.309 1.00 78.50 449 VAL A O 1
ATOM 3466 N N . CYS A 1 450 ? -7.548 21.096 -9.248 1.00 81.31 450 CYS A N 1
ATOM 3467 C CA . CYS A 1 450 ? -8.149 21.018 -7.914 1.00 81.31 450 CYS A CA 1
ATOM 3468 C C . CYS A 1 450 ? -8.525 22.367 -7.290 1.00 81.31 450 CYS A C 1
ATOM 3470 O O . CYS A 1 450 ? -9.325 22.397 -6.360 1.00 81.31 450 CYS A O 1
ATOM 3472 N N . GLY A 1 451 ? -7.955 23.473 -7.778 1.00 75.81 451 GLY A N 1
ATOM 3473 C CA . GLY A 1 451 ? -8.205 24.809 -7.227 1.00 75.81 451 GLY A CA 1
ATOM 3474 C C . GLY A 1 451 ? -7.664 25.023 -5.806 1.00 75.81 451 GLY A C 1
ATOM 3475 O O . GLY A 1 451 ? -8.060 25.988 -5.158 1.00 75.81 451 GLY A O 1
ATOM 3476 N N . PHE A 1 452 ? -6.783 24.141 -5.312 1.00 81.94 452 PHE A N 1
ATOM 3477 C CA . PHE A 1 452 ? -6.145 24.292 -4.004 1.00 81.94 452 PHE A CA 1
ATOM 3478 C C . PHE A 1 452 ? -5.243 25.529 -3.973 1.00 81.94 452 PHE A C 1
ATOM 3480 O O . PHE A 1 452 ? -4.335 25.673 -4.794 1.00 81.94 452 PHE A O 1
ATOM 3487 N N . ASP A 1 453 ? -5.475 26.397 -2.992 1.00 76.00 453 ASP A N 1
ATOM 3488 C CA . ASP A 1 453 ? -4.649 27.566 -2.724 1.00 76.00 453 ASP A CA 1
ATOM 3489 C C . ASP A 1 453 ? -3.590 27.225 -1.668 1.00 76.00 453 ASP A C 1
ATOM 3491 O O . ASP A 1 453 ? -3.889 27.084 -0.481 1.00 76.00 453 ASP A O 1
ATOM 3495 N N . ALA A 1 454 ? -2.335 27.108 -2.106 1.00 71.50 454 ALA A N 1
ATOM 3496 C CA . ALA A 1 454 ? -1.218 26.745 -1.238 1.00 71.50 454 ALA A CA 1
ATOM 3497 C C . ALA A 1 454 ? -0.920 27.785 -0.141 1.00 71.50 454 ALA A C 1
ATOM 3499 O O . ALA A 1 454 ? -0.233 27.449 0.823 1.00 71.50 454 ALA A O 1
ATOM 3500 N N . SER A 1 455 ? -1.447 29.015 -0.240 1.00 67.50 455 SER A N 1
ATOM 3501 C CA . SER A 1 455 ? -1.284 30.034 0.806 1.00 67.50 455 SER A CA 1
ATOM 3502 C C . SER A 1 455 ? -1.952 29.647 2.132 1.00 67.50 455 SER A C 1
ATOM 3504 O O . SER A 1 455 ? -1.469 30.042 3.191 1.00 67.50 455 SER A O 1
ATOM 3506 N N . GLY A 1 456 ? -3.007 28.822 2.090 1.00 65.75 456 GLY A N 1
ATOM 3507 C CA . GLY A 1 456 ? -3.692 28.297 3.278 1.00 65.75 456 GLY A CA 1
ATOM 3508 C C . GLY A 1 456 ? -2.954 27.153 3.986 1.00 65.75 456 GLY A C 1
ATOM 3509 O O . GLY A 1 456 ? -3.348 26.765 5.083 1.00 65.75 456 GLY A O 1
ATOM 3510 N N . GLY A 1 457 ? -1.877 26.633 3.387 1.00 77.25 457 GLY A N 1
ATOM 3511 C CA . GLY A 1 457 ? -1.087 25.527 3.925 1.00 77.25 457 GLY A CA 1
ATOM 3512 C C . GLY A 1 457 ? -1.737 24.146 3.757 1.00 77.25 457 GLY A C 1
ATOM 3513 O O . GLY A 1 457 ? -2.954 23.991 3.705 1.00 77.25 457 GLY A O 1
ATOM 3514 N N . ALA A 1 458 ? -0.897 23.115 3.650 1.00 87.00 458 ALA A N 1
ATOM 3515 C CA . ALA A 1 458 ? -1.331 21.718 3.688 1.00 87.00 458 ALA A CA 1
ATOM 3516 C C . ALA A 1 458 ? -1.574 21.260 5.138 1.00 87.00 458 ALA A C 1
ATOM 3518 O O . ALA A 1 458 ? -0.982 21.811 6.072 1.00 87.00 458 ALA A O 1
ATOM 3519 N N . ARG A 1 459 ? -2.399 20.221 5.335 1.00 91.62 459 ARG A N 1
ATOM 3520 C CA . ARG A 1 459 ? -2.568 19.595 6.656 1.00 91.62 459 ARG A CA 1
ATOM 3521 C C . ARG A 1 459 ? -1.238 18.999 7.112 1.00 91.62 459 ARG A C 1
ATOM 3523 O O . ARG A 1 459 ? -0.653 18.185 6.395 1.00 91.62 459 ARG A O 1
ATOM 3530 N N . ARG A 1 460 ? -0.790 19.381 8.304 1.00 87.00 460 ARG A N 1
ATOM 3531 C CA . ARG A 1 460 ? 0.416 18.838 8.937 1.00 87.00 460 ARG A CA 1
ATOM 3532 C C . ARG A 1 460 ? 0.050 17.678 9.845 1.00 87.00 460 ARG A C 1
ATOM 3534 O O . ARG A 1 460 ? -1.011 17.687 10.462 1.00 87.00 460 ARG A O 1
ATOM 3541 N N . GLU A 1 461 ? 0.935 16.697 9.920 1.00 84.69 461 GLU A N 1
ATOM 3542 C CA . GLU A 1 461 ? 0.782 15.591 10.858 1.00 84.69 461 GLU A CA 1
ATOM 3543 C C . GLU A 1 461 ? 1.255 16.011 12.246 1.00 84.69 461 GLU A C 1
ATOM 3545 O O . GLU A 1 461 ? 2.353 16.548 12.416 1.00 84.69 461 GLU A O 1
ATOM 3550 N N . GLU A 1 462 ? 0.425 15.749 13.248 1.00 85.25 462 GLU A N 1
ATOM 3551 C CA . GLU A 1 462 ? 0.817 15.913 14.639 1.00 85.25 462 GLU A CA 1
ATOM 3552 C C . GLU A 1 462 ? 1.689 14.732 15.078 1.00 85.25 462 GLU A C 1
ATOM 3554 O O . GLU A 1 462 ? 1.505 13.584 14.655 1.00 85.25 462 GLU A O 1
ATOM 3559 N N . LYS A 1 463 ? 2.671 15.013 15.937 1.00 90.69 463 LYS A N 1
ATOM 3560 C CA . LYS A 1 463 ? 3.417 13.953 16.617 1.00 90.69 463 LYS A CA 1
ATOM 3561 C C . LYS A 1 463 ? 2.512 13.360 17.686 1.00 90.69 463 LYS A C 1
ATOM 3563 O O . LYS A 1 463 ? 2.034 14.099 18.537 1.00 90.69 463 LYS A O 1
ATOM 3568 N N . ILE A 1 464 ? 2.321 12.051 17.632 1.00 93.94 464 ILE A N 1
ATOM 3569 C CA . ILE A 1 464 ? 1.458 11.313 18.552 1.00 93.94 464 ILE A CA 1
ATOM 3570 C C . ILE A 1 464 ? 2.058 9.935 18.818 1.00 93.94 464 ILE A C 1
ATOM 3572 O O . ILE A 1 464 ? 2.734 9.375 17.947 1.00 93.94 464 ILE A O 1
ATOM 3576 N N . THR A 1 465 ? 1.841 9.390 20.011 1.00 92.81 465 THR A N 1
ATOM 3577 C CA . THR A 1 465 ? 2.269 8.033 20.370 1.00 92.81 465 THR A CA 1
ATOM 3578 C C . THR A 1 465 ? 1.134 7.011 20.210 1.00 92.81 465 THR A C 1
ATOM 3580 O O . THR A 1 465 ? -0.046 7.377 20.213 1.00 92.81 465 THR A O 1
ATOM 3583 N N . PRO A 1 466 ? 1.449 5.708 20.085 1.00 92.62 466 PRO A N 1
ATOM 3584 C CA . PRO A 1 466 ? 0.432 4.656 20.071 1.00 92.62 466 PRO A CA 1
ATOM 3585 C C . PRO A 1 466 ? -0.501 4.685 21.295 1.00 92.62 466 PRO A C 1
ATOM 3587 O O . PRO A 1 466 ? -1.704 4.476 21.154 1.00 92.62 466 PRO A O 1
ATOM 3590 N N . GLU A 1 467 ? 0.014 5.005 22.483 1.00 92.69 467 GLU A N 1
ATOM 3591 C CA . GLU A 1 467 ? -0.769 5.085 23.725 1.00 92.69 467 GLU A CA 1
ATOM 3592 C C . GLU A 1 467 ? -1.762 6.256 23.717 1.00 92.69 467 GLU A C 1
ATOM 3594 O O . GLU A 1 467 ? -2.866 6.153 24.256 1.00 92.69 467 GLU A O 1
ATOM 3599 N N . GLU A 1 468 ? -1.397 7.381 23.098 1.00 94.44 468 GLU A N 1
ATOM 3600 C CA . GLU A 1 468 ? -2.302 8.521 22.932 1.00 94.44 468 GLU A CA 1
ATOM 3601 C C . GLU A 1 468 ? -3.462 8.173 21.995 1.00 94.44 468 GLU A C 1
ATOM 3603 O O . GLU A 1 468 ? -4.607 8.514 22.290 1.00 94.44 468 GLU A O 1
ATOM 3608 N N . ILE A 1 469 ? -3.199 7.416 20.926 1.00 95.12 469 ILE A N 1
ATOM 3609 C CA . ILE A 1 469 ? -4.243 6.902 20.029 1.00 95.12 469 ILE A CA 1
ATOM 3610 C C . ILE A 1 469 ? -5.199 5.965 20.779 1.00 95.12 469 ILE A C 1
ATOM 3612 O O . ILE A 1 469 ? -6.417 6.093 20.651 1.00 95.12 469 ILE A O 1
ATOM 3616 N N . VAL A 1 470 ? -4.672 5.074 21.622 1.00 96.12 470 VAL A N 1
ATOM 3617 C CA . VAL A 1 470 ? -5.492 4.210 22.490 1.00 96.12 470 VAL A CA 1
ATOM 3618 C C . VAL A 1 470 ? -6.384 5.041 23.416 1.00 96.12 470 VAL A C 1
ATOM 3620 O O . VAL A 1 470 ? -7.569 4.744 23.573 1.00 96.12 470 VAL A O 1
ATOM 3623 N N . ARG A 1 471 ? -5.855 6.128 23.992 1.00 95.12 471 ARG A N 1
ATOM 3624 C CA . ARG A 1 471 ? -6.637 7.038 24.843 1.00 95.12 471 ARG A CA 1
ATOM 3625 C C . ARG A 1 471 ? -7.800 7.685 24.086 1.00 95.12 471 ARG A C 1
ATOM 3627 O O . ARG A 1 471 ? -8.871 7.837 24.670 1.00 95.12 471 ARG A O 1
ATOM 3634 N N . ILE A 1 472 ? -7.615 8.046 22.812 1.00 94.69 472 ILE A N 1
ATOM 3635 C CA . ILE A 1 472 ? -8.687 8.600 21.965 1.00 94.69 472 ILE A CA 1
ATOM 3636 C C . ILE A 1 472 ? -9.832 7.595 21.836 1.00 94.69 472 ILE A C 1
ATOM 3638 O O . ILE A 1 472 ? -10.983 7.957 22.069 1.00 94.69 472 ILE A O 1
ATOM 3642 N N . VAL A 1 473 ? -9.513 6.333 21.540 1.00 95.00 473 VAL A N 1
ATOM 3643 C CA . VAL A 1 473 ? -10.512 5.265 21.393 1.00 95.00 473 VAL A CA 1
ATOM 3644 C C . VAL A 1 473 ? -11.291 5.038 22.683 1.00 95.00 473 VAL A C 1
ATOM 3646 O O . VAL A 1 473 ? -12.520 5.000 22.668 1.00 95.00 473 VAL A O 1
ATOM 3649 N N . ARG A 1 474 ? -10.590 4.935 23.815 1.00 94.69 474 ARG A N 1
ATOM 3650 C CA . ARG A 1 474 ? -11.224 4.737 25.127 1.00 94.69 474 ARG A CA 1
ATOM 3651 C C . ARG A 1 474 ? -12.130 5.902 25.515 1.00 94.69 474 ARG A C 1
ATOM 3653 O O . ARG A 1 474 ? -13.227 5.684 26.017 1.00 94.69 474 ARG A O 1
ATOM 3660 N N . LYS A 1 475 ? -11.713 7.137 25.222 1.00 93.38 475 LYS A N 1
ATOM 3661 C CA . LYS A 1 475 ? -12.545 8.327 25.439 1.00 93.38 475 LYS A CA 1
ATOM 3662 C C . LYS A 1 475 ? -13.807 8.303 24.577 1.00 93.38 475 LYS A C 1
ATOM 3664 O O . LYS A 1 475 ? -14.872 8.658 25.067 1.00 93.38 475 LYS A O 1
ATOM 3669 N N . GLU A 1 476 ? -13.708 7.881 23.317 1.00 89.25 476 GLU A N 1
ATOM 3670 C CA . GLU A 1 476 ? -14.876 7.792 22.433 1.00 89.25 476 GLU A CA 1
ATOM 3671 C C . GLU A 1 476 ? -15.889 6.729 22.895 1.00 89.25 476 GLU A C 1
ATOM 3673 O O . GLU A 1 476 ? -17.094 6.906 22.726 1.00 89.25 476 GLU A O 1
ATOM 3678 N N . ARG A 1 477 ? -15.411 5.653 23.535 1.00 88.38 477 ARG A N 1
ATOM 3679 C CA . ARG A 1 477 ? -16.251 4.609 24.145 1.00 88.38 477 ARG A CA 1
ATOM 3680 C C . ARG A 1 477 ? -16.841 4.987 25.509 1.00 88.38 477 ARG A C 1
ATOM 3682 O O . ARG A 1 477 ? -17.789 4.338 25.943 1.00 88.38 477 ARG A O 1
ATOM 3689 N N . GLY A 1 478 ? -16.322 6.029 26.159 1.00 82.38 478 GLY A N 1
ATOM 3690 C CA . GLY A 1 478 ? -16.702 6.413 27.523 1.00 82.38 478 GLY A CA 1
ATOM 3691 C C . GLY A 1 478 ? -16.003 5.604 28.622 1.00 82.38 478 GLY A C 1
ATOM 3692 O O . GLY A 1 478 ? -16.481 5.579 29.752 1.00 82.38 478 GLY A O 1
ATOM 3693 N N . ASP A 1 479 ? -14.880 4.955 28.303 1.00 76.19 479 ASP A N 1
ATOM 3694 C CA . ASP A 1 479 ? -14.085 4.152 29.243 1.00 76.19 479 ASP A CA 1
ATOM 3695 C C . ASP A 1 479 ? -13.132 5.013 30.110 1.00 76.19 479 ASP A C 1
ATOM 3697 O O . ASP A 1 479 ? -12.424 4.478 30.969 1.00 76.19 479 ASP A O 1
ATOM 3701 N N . LEU A 1 480 ? -13.072 6.334 29.864 1.00 58.00 480 LEU A N 1
ATOM 3702 C CA . LEU A 1 480 ? -12.179 7.314 30.506 1.00 58.00 480 LEU A CA 1
ATOM 3703 C C . LEU A 1 480 ? -12.878 8.617 30.895 1.00 58.00 480 LEU A C 1
ATOM 3705 O O . LEU A 1 480 ? -13.758 9.068 30.125 1.00 58.00 480 LEU A O 1
#

Foldseek 3Di:
DVLVVLVVVVVPDDPDDDDDDDCDDPNHGDDDDVSVVVVQVVDADPVRHTDDDCDPVNLVVCVVVPVPSNLVVLVVLLVDQPSLLVVLLVVLVCVLVVNDDCVSNVVSVVSCVVVVVPSCCLSCVDQPPDLFDQCLLCQQCVPPLEDELVLQLCVLQALQLSSVCRRVVDDDDDDPDPDPVVLQVLLLVLLLVCLVCLVVQPDLVSQLVSQLVSLVVCCVDPPNVVCCVDPVSVVVSVVSSVLSSVLSSLVSCQQVQFLKGWPDAFAKECDPPGPFYFCFQDAPPDTRTYIDTFGTWIDHVLEIEGEDEDQDDDDAAPLCVLSSNPLNQLNVQVRVNNVGQYAWGWYFHSGADPDPDDPAQRGATEYAGAQDLVSLCNSGVPADALDAGNHYRDHRVVPDDAHHHRVLVVLLSVLSSVSVSVSNHSSNSRRNQRARAPPSPVPRPCPSPRSDDCVVPHDYTDRDGSNVSSVVSCVVVVVD

pLDDT: mean 84.6, std 12.44, range [42.5, 98.38]

Sequence (480 aa):
RARENVGLALCSFSERLYLSYPQAAGGEECKRSELVDAVRACFTAPSGGALPVFGRASFERLEKTDAAAYLRYLSCLASEKQPAVRALLRRADEYRRGQADFAAHAGLLAALTERGDAPDVLLYAPRRSEPFVPRAAEVLLRGKNTVSPTLIEGYFNCPYRNFAERGLLLREREEASVRVVDTGDFMHELLRRLAGRIDELPTPEACADFARGQAEALLARPPYCYLKDTARGDYSSGVLVRDAVLICTGAYEQIVGSDFRVAAAEETFGYPDSPVRGIRLRAGGQDVFLAGKIDRVDCSGDFTRVIDYKTGRFDVSASGYYAGRKLQLPLYLSAAAQGRRAAGAYYFPARVSFRSDAADPPFRMQGFTVADDEVVRRSDKEVAEGEKSRFIDAYYRGGKRGGLNEAEFADFLHYSVLVAQNCARETEEGCIAASPAEGACDYCPYGGVCGFDASGGARREEKITPEEIVRIVRKERGDL

InterPro domains:
  IPR011335 Restriction endonuclease type II-like [SSF52980] (280-338)
  IPR011604 PD-(D/E)XK endonuclease-like domain superfamily [G3DSA:3.90.320.10] (253-451)
  IPR038726 PD-(D/E)XK endonuclease-like domain, AddAB-type [PF12705] (146-450)